Protein AF-A0AAD5Q8W7-F1 (afdb_monomer_lite)

Structure (mmCIF, N/CA/C/O backbone):
data_AF-A0AAD5Q8W7-F1
#
_entry.id   AF-A0AAD5Q8W7-F1
#
loop_
_atom_site.group_PDB
_atom_site.id
_atom_site.type_symbol
_atom_site.label_atom_id
_atom_site.label_alt_id
_atom_site.label_comp_id
_atom_site.label_asym_id
_atom_site.label_entity_id
_atom_site.label_seq_id
_atom_site.pdbx_PDB_ins_code
_atom_site.Cartn_x
_atom_site.Cartn_y
_atom_site.Cartn_z
_atom_site.occupancy
_atom_site.B_iso_or_equiv
_atom_site.auth_seq_id
_atom_site.auth_comp_id
_atom_site.auth_asym_id
_atom_site.auth_atom_id
_atom_site.pdbx_PDB_model_num
ATOM 1 N N . MET A 1 1 ? 10.891 41.608 -36.830 1.00 51.16 1 MET A N 1
ATOM 2 C CA . MET A 1 1 ? 11.210 40.182 -36.615 1.00 51.16 1 MET A CA 1
ATOM 3 C C . MET A 1 1 ? 11.283 39.974 -35.114 1.00 51.16 1 MET A C 1
ATOM 5 O O . MET A 1 1 ? 12.166 40.544 -34.489 1.00 51.16 1 MET A O 1
ATOM 9 N N . ALA A 1 2 ? 10.284 39.316 -34.525 1.00 43.84 2 ALA A N 1
ATOM 10 C CA . ALA A 1 2 ? 10.253 39.049 -33.090 1.00 43.84 2 ALA A CA 1
ATOM 11 C C . ALA A 1 2 ? 11.159 37.848 -32.797 1.00 43.84 2 ALA A C 1
ATOM 13 O O . ALA A 1 2 ? 10.971 36.785 -33.388 1.00 43.84 2 ALA A O 1
ATOM 14 N N . SER A 1 3 ? 12.159 38.037 -31.939 1.00 39.31 3 SER A N 1
ATOM 15 C CA . SER A 1 3 ? 13.023 36.955 -31.471 1.00 39.31 3 SER A CA 1
ATOM 16 C C . SER A 1 3 ? 12.174 35.897 -30.757 1.00 39.31 3 SER A C 1
ATOM 18 O O . SER A 1 3 ? 11.324 36.271 -29.942 1.00 39.31 3 SER A O 1
ATOM 20 N N . PRO A 1 4 ? 12.358 34.596 -31.044 1.00 49.50 4 PRO A N 1
ATOM 21 C CA . PRO A 1 4 ? 11.639 33.552 -30.331 1.00 49.50 4 PRO A CA 1
ATOM 22 C C . PRO A 1 4 ? 11.980 33.618 -28.832 1.00 49.50 4 PRO A C 1
ATOM 24 O O . PRO A 1 4 ? 13.126 33.922 -28.482 1.00 49.50 4 PRO A O 1
ATOM 27 N N . PRO A 1 5 ? 11.004 33.371 -27.940 1.00 50.03 5 PRO A N 1
ATOM 28 C CA . PRO A 1 5 ? 11.243 33.374 -26.504 1.00 50.03 5 PRO A CA 1
ATOM 29 C C . PRO A 1 5 ? 12.308 32.327 -26.182 1.00 50.03 5 PRO A C 1
ATOM 31 O O . PRO A 1 5 ? 12.174 31.165 -26.566 1.00 50.03 5 PRO A O 1
ATOM 34 N N . SER A 1 6 ? 13.377 32.740 -25.499 1.00 37.47 6 SER A N 1
ATOM 35 C CA . SER A 1 6 ? 14.407 31.816 -25.036 1.00 37.47 6 SER A CA 1
ATOM 36 C C . SER A 1 6 ? 13.767 30.856 -24.034 1.00 37.47 6 SER A C 1
ATOM 38 O O . SER A 1 6 ? 13.510 31.227 -22.887 1.00 37.47 6 SER A O 1
ATOM 40 N N . THR A 1 7 ? 13.469 29.634 -24.464 1.00 41.50 7 THR A N 1
ATOM 41 C CA . THR A 1 7 ? 13.146 28.525 -23.569 1.00 41.50 7 THR A CA 1
ATOM 42 C C . THR A 1 7 ? 14.310 28.367 -22.598 1.00 41.50 7 THR A C 1
ATOM 44 O O . THR A 1 7 ? 15.403 27.973 -23.001 1.00 41.50 7 THR A O 1
ATOM 47 N N . SER A 1 8 ? 14.100 28.735 -21.330 1.00 35.41 8 SER A N 1
ATOM 48 C CA . SER A 1 8 ? 15.048 28.426 -20.260 1.00 35.41 8 SER A CA 1
ATOM 49 C C . SER A 1 8 ? 15.368 26.930 -20.311 1.00 35.41 8 SER A C 1
ATOM 51 O O . SER A 1 8 ? 14.432 26.137 -20.455 1.00 35.41 8 SER A O 1
ATOM 53 N N . PRO A 1 9 ? 16.648 26.528 -20.220 1.00 45.06 9 PRO A N 1
ATOM 54 C CA . PRO A 1 9 ? 17.000 25.118 -20.194 1.00 45.06 9 PRO A CA 1
ATOM 55 C C . PRO A 1 9 ? 16.284 24.492 -18.999 1.00 45.06 9 PRO A C 1
ATOM 57 O O . PRO A 1 9 ? 16.487 24.917 -17.860 1.00 45.06 9 PRO A O 1
ATOM 60 N N . ALA A 1 10 ? 15.394 23.536 -19.272 1.00 48.72 10 ALA A N 1
ATOM 61 C CA . ALA A 1 10 ? 14.803 22.717 -18.231 1.00 48.72 10 ALA A CA 1
ATOM 62 C C . ALA A 1 10 ? 15.967 22.117 -17.438 1.00 48.72 10 ALA A C 1
ATOM 64 O O . ALA A 1 10 ? 16.823 21.443 -18.011 1.00 48.72 10 ALA A O 1
ATOM 65 N N . ILE A 1 11 ? 16.054 22.446 -16.149 1.00 55.31 11 ILE A N 1
ATOM 66 C CA . ILE A 1 11 ? 17.060 21.869 -15.263 1.00 55.31 11 ILE A CA 1
ATOM 67 C C . ILE A 1 11 ? 16.752 20.376 -15.235 1.00 55.31 11 ILE A C 1
ATOM 69 O O . ILE A 1 11 ? 15.756 19.962 -14.644 1.00 55.31 11 ILE A O 1
ATOM 73 N N . ALA A 1 12 ? 17.557 19.588 -15.946 1.00 60.78 12 ALA A N 1
ATOM 74 C CA . ALA A 1 12 ? 17.452 18.142 -15.927 1.00 60.78 12 ALA A CA 1
ATOM 75 C C . ALA A 1 12 ? 17.774 17.695 -14.500 1.00 60.78 12 ALA A C 1
ATOM 77 O O . ALA A 1 12 ? 18.932 17.720 -14.081 1.00 60.78 12 ALA A O 1
ATOM 78 N N . LEU A 1 13 ? 16.732 17.370 -13.733 1.00 70.00 13 LEU A N 1
ATOM 79 C CA . LEU A 1 13 ? 16.887 16.820 -12.395 1.00 70.00 13 LEU A CA 1
ATOM 80 C C . LEU A 1 13 ? 17.692 15.532 -12.511 1.00 70.00 13 LEU A C 1
ATOM 82 O O . LEU A 1 13 ? 17.401 14.671 -13.346 1.00 70.00 13 LEU A O 1
ATOM 86 N N . SER A 1 14 ? 18.713 15.400 -11.673 1.00 77.81 14 SER A N 1
ATOM 87 C CA . SER A 1 14 ? 19.488 14.171 -11.629 1.00 77.81 14 SER A CA 1
ATOM 88 C C . SER A 1 14 ? 18.579 12.996 -11.227 1.00 77.81 14 SER A C 1
ATOM 90 O O . SER A 1 14 ? 17.642 13.172 -10.440 1.00 77.81 14 SER A O 1
ATOM 92 N N . PRO A 1 15 ? 18.864 11.765 -11.687 1.00 68.00 15 PRO A N 1
ATOM 93 C CA . PRO A 1 15 ? 18.153 10.560 -11.247 1.00 68.00 15 PRO A CA 1
ATOM 94 C C . PRO A 1 15 ? 18.011 10.437 -9.721 1.00 68.00 15 PRO A C 1
ATOM 96 O O . PRO A 1 15 ? 16.995 9.963 -9.212 1.00 68.00 15 PRO A O 1
ATOM 99 N N . ARG A 1 16 ? 19.017 10.913 -8.971 1.00 69.06 16 ARG A N 1
ATOM 100 C CA . ARG A 1 16 ? 19.004 10.934 -7.500 1.00 69.06 16 ARG A CA 1
ATOM 101 C C . ARG A 1 16 ? 17.971 11.906 -6.932 1.00 69.06 16 ARG A C 1
ATOM 103 O O . ARG A 1 16 ? 17.321 11.573 -5.946 1.00 69.06 16 ARG A O 1
ATOM 110 N N . GLU A 1 17 ? 17.805 13.076 -7.541 1.00 73.75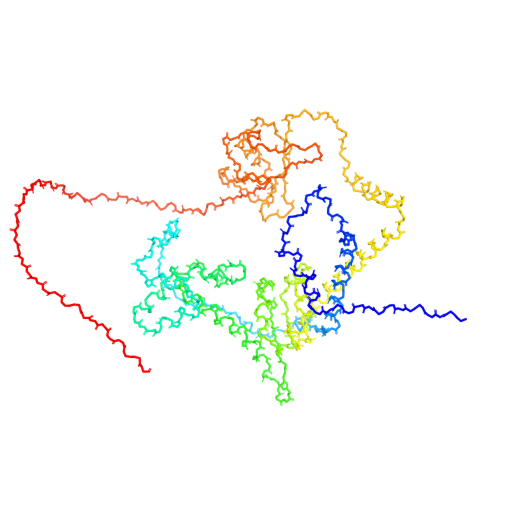 17 GLU A N 1
ATOM 111 C CA . GLU A 1 17 ? 16.800 14.056 -7.122 1.00 73.75 17 GLU A CA 1
ATOM 112 C C . GLU A 1 17 ? 15.388 13.559 -7.431 1.00 73.75 17 GLU A C 1
ATOM 114 O O . GLU A 1 17 ? 14.530 13.616 -6.555 1.00 73.75 17 GLU A O 1
ATOM 119 N N . LEU A 1 18 ? 15.162 12.979 -8.616 1.00 69.88 18 LEU A N 1
ATOM 120 C CA . LEU A 1 18 ? 13.873 12.369 -8.971 1.00 69.88 18 LEU A CA 1
ATOM 121 C C . LEU A 1 18 ? 13.466 11.283 -7.970 1.00 69.88 18 LEU A C 1
ATOM 123 O O . LEU A 1 18 ? 12.330 11.266 -7.498 1.00 69.88 18 LEU A O 1
ATOM 127 N N . ARG A 1 19 ? 14.412 10.419 -7.581 1.00 68.81 19 ARG A N 1
ATOM 128 C CA . ARG A 1 19 ? 14.178 9.390 -6.561 1.00 68.81 19 ARG A CA 1
ATOM 129 C C . ARG A 1 19 ? 13.758 9.994 -5.221 1.00 68.81 19 ARG A C 1
ATOM 131 O O . ARG A 1 19 ? 12.834 9.480 -4.596 1.00 68.81 19 ARG A O 1
ATOM 138 N N . ARG A 1 20 ? 14.421 11.073 -4.798 1.00 74.56 20 ARG A N 1
ATOM 139 C CA . ARG A 1 20 ? 14.107 11.784 -3.554 1.00 74.56 20 ARG A CA 1
ATOM 140 C C . ARG A 1 20 ? 12.658 12.279 -3.562 1.00 74.56 20 ARG A C 1
ATOM 142 O O . ARG A 1 20 ? 11.903 11.979 -2.647 1.00 74.56 20 ARG A O 1
ATOM 149 N N . TYR A 1 21 ? 12.246 12.947 -4.639 1.00 66.25 21 TYR A N 1
ATOM 150 C CA . TYR A 1 21 ? 10.890 13.492 -4.776 1.00 66.25 21 TYR A CA 1
ATOM 151 C C . TYR A 1 21 ? 9.790 12.428 -4.864 1.00 66.25 21 TYR A C 1
ATOM 153 O O . TYR A 1 21 ? 8.649 12.701 -4.501 1.00 66.25 21 TYR A O 1
ATOM 161 N N . LEU A 1 22 ? 10.108 11.228 -5.351 1.00 66.69 22 LEU A N 1
ATOM 162 C CA . LEU A 1 22 ? 9.119 10.169 -5.550 1.00 66.69 22 LEU A CA 1
ATOM 163 C C . LEU A 1 22 ? 9.007 9.196 -4.367 1.00 66.69 22 LEU A C 1
ATOM 165 O O . LEU A 1 22 ? 7.929 8.657 -4.129 1.00 66.69 22 LEU A O 1
ATOM 169 N N . LEU A 1 23 ? 10.097 8.949 -3.632 1.00 66.94 23 LEU A N 1
ATOM 170 C CA . LEU A 1 23 ? 10.132 7.931 -2.572 1.00 66.94 23 LEU A CA 1
ATOM 171 C C . LEU A 1 23 ? 10.114 8.498 -1.148 1.00 66.94 23 LEU A C 1
ATOM 173 O O . LEU A 1 23 ? 9.592 7.826 -0.253 1.00 66.94 23 LEU A O 1
ATOM 177 N N . ASP A 1 24 ? 10.658 9.696 -0.914 1.00 61.53 24 ASP A N 1
ATOM 178 C CA . ASP A 1 24 ? 10.801 10.214 0.456 1.00 61.53 24 ASP A CA 1
ATOM 179 C C . ASP A 1 24 ? 9.494 10.788 1.018 1.00 61.53 24 ASP A C 1
ATOM 181 O O . ASP A 1 24 ? 9.296 10.763 2.231 1.00 61.53 24 ASP A O 1
ATOM 185 N N . ASP A 1 25 ? 8.545 11.163 0.154 1.00 53.88 25 ASP A N 1
ATOM 186 C CA . ASP A 1 25 ? 7.251 11.755 0.537 1.00 53.88 25 ASP A CA 1
ATOM 187 C C . ASP A 1 25 ? 6.376 10.818 1.406 1.00 53.88 25 ASP A C 1
ATOM 189 O O . ASP A 1 25 ? 5.412 11.255 2.035 1.00 53.88 25 ASP A O 1
ATOM 193 N N . ARG A 1 26 ? 6.704 9.515 1.478 1.00 51.66 26 ARG A N 1
ATOM 194 C CA . ARG A 1 26 ? 6.024 8.550 2.368 1.00 51.66 26 ARG A CA 1
ATOM 195 C C . ARG A 1 26 ? 6.884 7.984 3.500 1.00 51.66 26 ARG A C 1
ATOM 197 O O . ARG A 1 26 ? 6.314 7.406 4.424 1.00 51.66 26 ARG A O 1
ATOM 204 N N . ARG A 1 27 ? 8.219 8.090 3.453 1.00 46.38 27 ARG A N 1
ATOM 205 C CA . ARG A 1 27 ? 9.096 7.436 4.450 1.00 46.38 27 ARG A CA 1
ATOM 206 C C . ARG A 1 27 ? 9.389 8.299 5.664 1.00 46.38 27 ARG A C 1
ATOM 208 O O . ARG A 1 27 ? 9.578 7.753 6.747 1.00 46.38 27 ARG A O 1
ATOM 215 N N . GLU A 1 28 ? 9.333 9.614 5.524 1.00 44.81 28 GLU A N 1
ATOM 216 C CA . GLU A 1 28 ? 9.394 10.507 6.669 1.00 44.81 28 GLU A CA 1
ATOM 217 C C . GLU A 1 28 ? 8.016 11.115 6.896 1.00 44.81 28 GLU A C 1
ATOM 219 O O . GLU A 1 28 ? 7.678 12.185 6.398 1.00 44.81 28 GLU A O 1
ATOM 224 N N . TYR A 1 29 ? 7.210 10.438 7.715 1.00 45.19 29 TYR A N 1
ATOM 225 C CA . TYR A 1 29 ? 6.100 11.086 8.408 1.00 45.19 29 TYR A CA 1
ATOM 226 C C . TYR A 1 29 ? 6.696 12.054 9.448 1.00 45.19 29 TYR A C 1
ATOM 228 O O . TYR A 1 29 ? 6.554 11.868 10.656 1.00 45.19 29 TYR A O 1
ATOM 236 N N . VAL A 1 30 ? 7.425 13.080 8.993 1.00 48.78 30 VAL A N 1
ATOM 237 C CA . VAL A 1 30 ? 7.746 14.229 9.831 1.00 48.78 30 VAL A CA 1
ATOM 238 C C . VAL A 1 30 ? 6.394 14.811 10.189 1.00 48.78 30 VAL A C 1
ATOM 240 O O . VAL A 1 30 ? 5.625 15.201 9.306 1.00 48.78 30 VAL A O 1
ATOM 243 N N . ALA A 1 31 ? 6.050 14.771 11.478 1.00 47.28 31 ALA A N 1
ATOM 244 C CA . ALA A 1 31 ? 4.807 15.346 11.962 1.00 47.28 31 ALA A CA 1
ATOM 245 C C . ALA A 1 31 ? 4.680 16.741 11.349 1.00 47.28 31 ALA A C 1
ATOM 247 O O . ALA A 1 31 ? 5.584 17.560 11.530 1.00 47.28 31 ALA A O 1
ATOM 248 N N . LYS A 1 32 ? 3.605 16.971 10.574 1.00 46.44 32 LYS A N 1
ATOM 249 C CA . LYS A 1 32 ? 3.356 18.271 9.941 1.00 46.44 32 LYS A CA 1
ATOM 250 C C . LYS A 1 32 ? 3.620 19.333 11.006 1.00 46.44 32 LYS A C 1
ATOM 252 O O . LYS A 1 32 ? 3.018 19.208 12.081 1.00 46.44 32 LYS A O 1
ATOM 257 N N . PRO A 1 33 ? 4.535 20.293 10.769 1.00 48.56 33 PRO A N 1
ATOM 258 C CA . PRO A 1 33 ? 4.865 21.288 11.774 1.00 48.56 33 PRO A CA 1
ATOM 259 C C . PRO A 1 33 ? 3.557 21.865 12.302 1.00 48.56 33 PRO A C 1
ATOM 261 O O . PRO A 1 33 ? 2.638 22.153 11.527 1.00 48.56 33 PRO A O 1
ATOM 264 N N . SER A 1 34 ? 3.427 21.904 13.631 1.00 51.78 34 SER A N 1
ATOM 265 C CA . SER A 1 34 ? 2.210 22.392 14.270 1.00 51.78 34 SER A CA 1
ATOM 266 C C . SER A 1 34 ? 1.867 23.756 13.672 1.00 51.78 34 SER A C 1
ATOM 268 O O . SER A 1 34 ? 2.767 24.537 13.360 1.00 51.78 34 SER A O 1
ATOM 270 N N . ALA A 1 35 ? 0.575 24.056 13.510 1.00 51.56 35 ALA A N 1
ATOM 271 C CA . ALA A 1 35 ? 0.084 25.286 12.871 1.00 51.56 35 ALA A CA 1
ATOM 272 C C . ALA A 1 35 ? 0.608 26.603 13.501 1.00 51.56 35 ALA A C 1
ATOM 274 O O . ALA A 1 35 ? 0.281 27.688 13.031 1.00 51.56 35 ALA A O 1
ATOM 275 N N . TYR A 1 36 ? 1.419 26.507 14.557 1.00 48.50 36 TYR A N 1
ATOM 276 C CA . TYR A 1 36 ? 1.978 27.594 15.340 1.00 48.50 36 TYR A CA 1
ATOM 277 C C . TYR A 1 36 ? 3.510 27.675 15.328 1.00 48.50 36 TYR A C 1
ATOM 279 O O . TYR A 1 36 ? 4.037 28.531 16.029 1.00 48.50 36 TYR A O 1
ATOM 287 N N . ALA A 1 37 ? 4.244 26.849 14.573 1.00 43.66 37 ALA A N 1
ATOM 288 C CA . ALA A 1 37 ? 5.696 27.007 14.451 1.00 43.66 37 ALA A CA 1
ATOM 289 C C . ALA A 1 37 ? 6.027 28.098 13.408 1.00 43.66 37 ALA A C 1
ATOM 291 O O . ALA A 1 37 ? 5.866 27.866 12.208 1.00 43.66 37 ALA A O 1
ATOM 292 N N . PRO A 1 38 ? 6.490 29.301 13.805 1.00 46.28 38 PRO A N 1
ATOM 293 C CA . PRO A 1 38 ? 6.795 30.378 12.879 1.00 46.28 38 PRO A CA 1
ATOM 294 C C . PRO A 1 38 ? 8.240 30.220 12.392 1.00 46.28 38 PRO A C 1
ATOM 296 O O . PRO A 1 38 ? 9.100 31.058 12.652 1.00 46.28 38 PRO A O 1
ATOM 299 N N . THR A 1 39 ? 8.530 29.126 11.694 1.00 47.81 39 THR A N 1
ATOM 300 C CA . THR A 1 39 ? 9.822 28.898 11.032 1.00 47.81 39 THR A CA 1
ATOM 301 C C . THR A 1 39 ? 9.722 29.233 9.545 1.00 47.81 39 THR A C 1
ATOM 303 O O . THR A 1 39 ? 10.157 28.479 8.693 1.00 47.81 39 THR A O 1
ATOM 306 N N . TRP A 1 40 ? 9.175 30.407 9.207 1.00 51.62 40 TRP A N 1
ATOM 307 C CA . TRP A 1 40 ? 9.190 30.949 7.834 1.00 51.62 40 TRP A CA 1
ATOM 308 C C . TRP A 1 40 ? 10.550 31.551 7.439 1.00 51.62 40 TRP A C 1
ATOM 310 O O . TRP A 1 40 ? 10.661 32.292 6.463 1.00 51.62 40 TRP A O 1
ATOM 320 N N . ARG A 1 41 ? 11.601 31.302 8.226 1.00 50.66 41 ARG A N 1
ATOM 321 C CA . ARG A 1 41 ? 12.923 31.878 7.989 1.00 50.66 41 ARG A CA 1
ATOM 322 C C . ARG A 1 41 ? 13.674 30.994 6.990 1.00 50.66 41 ARG A C 1
ATOM 324 O O . ARG A 1 41 ? 14.408 30.109 7.396 1.00 50.66 41 ARG A O 1
ATOM 331 N N . HIS A 1 42 ? 13.487 31.298 5.704 1.00 54.91 42 HIS A N 1
ATOM 332 C CA . HIS A 1 42 ? 14.306 30.903 4.540 1.00 54.91 42 HIS A CA 1
ATOM 333 C C . HIS A 1 42 ? 13.917 29.677 3.708 1.00 54.91 42 HIS A C 1
ATOM 335 O O . HIS A 1 42 ? 14.520 29.486 2.653 1.00 54.91 42 HIS A O 1
ATOM 341 N N . GLU A 1 43 ? 12.893 28.914 4.069 1.00 61.72 43 GLU A N 1
ATOM 342 C CA . GLU A 1 43 ? 12.491 27.755 3.269 1.00 61.72 43 GLU A CA 1
ATOM 343 C C . GLU A 1 43 ? 11.313 28.096 2.352 1.00 61.72 43 GLU A C 1
ATOM 345 O O . GLU A 1 43 ? 10.433 28.896 2.669 1.00 61.72 43 GLU A O 1
ATOM 350 N N . THR A 1 44 ? 11.394 27.578 1.139 1.00 71.94 44 THR A N 1
ATOM 351 C CA . THR A 1 44 ? 10.564 27.873 -0.024 1.00 71.94 44 THR A CA 1
ATOM 352 C C . THR A 1 44 ? 9.058 27.861 0.254 1.00 71.94 44 THR A C 1
ATOM 354 O O . THR A 1 44 ? 8.550 27.123 1.091 1.00 71.94 44 THR A O 1
ATOM 357 N N . HIS A 1 45 ? 8.309 28.710 -0.460 1.00 81.81 45 HIS A N 1
ATOM 358 C CA . HIS A 1 45 ? 6.852 28.776 -0.329 1.00 81.81 45 HIS A CA 1
ATOM 359 C C . HIS A 1 45 ? 6.250 27.373 -0.571 1.00 81.81 45 HIS A C 1
ATOM 361 O O . HIS A 1 45 ? 6.551 26.785 -1.608 1.00 81.81 45 HIS A O 1
ATOM 367 N N . PRO A 1 46 ? 5.346 26.843 0.277 1.00 81.44 46 PRO A N 1
ATOM 368 C CA . PRO A 1 46 ? 4.878 25.450 0.188 1.00 81.44 46 PRO A CA 1
ATOM 369 C C . PRO A 1 46 ? 4.251 25.106 -1.172 1.00 81.44 46 PRO A C 1
ATOM 371 O O . PRO A 1 46 ? 4.507 24.047 -1.735 1.00 81.44 46 PRO A O 1
ATOM 374 N N . LEU A 1 47 ? 3.496 26.039 -1.768 1.00 83.88 47 LEU A N 1
ATOM 375 C CA . LEU A 1 47 ? 3.005 25.887 -3.149 1.00 83.88 47 LEU A CA 1
ATOM 376 C C . LEU A 1 47 ? 4.128 25.751 -4.189 1.00 83.88 47 LEU A C 1
ATOM 378 O O . LEU A 1 47 ? 3.960 25.052 -5.179 1.00 83.88 47 LEU A O 1
ATOM 382 N N . GLN A 1 48 ? 5.258 26.431 -4.001 1.00 86.81 48 GLN A N 1
ATOM 383 C CA . GLN A 1 48 ? 6.399 26.336 -4.906 1.00 86.81 48 GLN A CA 1
ATOM 384 C C . GLN A 1 48 ? 7.078 24.965 -4.795 1.00 86.81 48 GLN A C 1
ATOM 386 O O . GLN A 1 48 ? 7.536 24.439 -5.805 1.00 86.81 48 GLN A O 1
ATOM 391 N N . ASP A 1 49 ? 7.071 24.355 -3.612 1.00 86.06 49 ASP A N 1
ATOM 392 C CA . ASP A 1 49 ? 7.606 23.005 -3.386 1.00 86.06 49 ASP A CA 1
ATOM 393 C C . ASP A 1 49 ? 6.695 21.938 -3.968 1.00 86.06 49 ASP A C 1
ATOM 395 O O . ASP A 1 49 ? 7.162 21.019 -4.642 1.00 86.06 49 ASP A O 1
ATOM 399 N N . GLN A 1 50 ? 5.385 22.125 -3.817 1.00 88.25 50 GLN A N 1
ATOM 400 C CA . GLN A 1 50 ? 4.395 21.286 -4.474 1.00 88.25 50 GLN A CA 1
ATOM 401 C C . GLN A 1 50 ? 4.513 21.374 -6.004 1.00 88.25 50 GLN A C 1
ATOM 403 O O . GLN A 1 50 ? 4.510 20.346 -6.674 1.00 88.25 50 GLN A O 1
ATOM 408 N N . LEU A 1 51 ? 4.670 22.579 -6.565 1.00 91.19 51 LEU A N 1
ATOM 409 C CA . LEU A 1 51 ? 4.882 22.766 -8.004 1.00 91.19 51 LEU A CA 1
ATOM 410 C C . LEU A 1 51 ? 6.171 22.088 -8.485 1.00 91.19 51 LEU A C 1
ATOM 412 O O . LEU A 1 51 ? 6.121 21.360 -9.470 1.00 91.19 51 LEU A O 1
ATOM 416 N N . ARG A 1 52 ? 7.290 22.249 -7.764 1.00 90.31 52 ARG A N 1
ATOM 417 C CA . ARG A 1 52 ? 8.554 21.560 -8.087 1.00 90.31 52 ARG A CA 1
ATOM 418 C C . ARG A 1 52 ? 8.409 20.040 -8.046 1.00 90.31 52 ARG A C 1
ATOM 420 O O . ARG A 1 52 ? 8.915 19.352 -8.926 1.00 90.31 52 ARG A O 1
ATOM 427 N N . THR A 1 53 ? 7.686 19.522 -7.056 1.00 89.50 53 THR A N 1
ATOM 428 C CA . THR A 1 53 ? 7.424 18.082 -6.924 1.00 89.50 53 THR A CA 1
ATOM 429 C C . THR A 1 53 ? 6.588 17.569 -8.096 1.00 89.50 53 THR A C 1
ATOM 431 O O . THR A 1 53 ? 6.911 16.539 -8.678 1.00 89.50 53 THR A O 1
ATOM 434 N N . LEU A 1 54 ? 5.553 18.308 -8.505 1.00 92.62 54 LEU A N 1
ATOM 435 C CA . LEU A 1 54 ? 4.737 17.962 -9.671 1.00 92.62 54 LEU A CA 1
ATOM 436 C C . LEU A 1 54 ? 5.519 18.038 -10.987 1.00 92.62 54 LEU A C 1
ATOM 438 O O . LEU A 1 54 ? 5.336 17.183 -11.850 1.00 92.62 54 LEU A O 1
ATOM 442 N N . GLU A 1 55 ? 6.406 19.022 -11.143 1.00 93.94 55 GLU A N 1
ATOM 443 C CA . GLU A 1 55 ? 7.310 19.119 -12.295 1.00 93.94 55 GLU A CA 1
ATOM 444 C C . GLU A 1 55 ? 8.258 17.914 -12.354 1.00 93.94 55 GLU A C 1
ATOM 446 O O . GLU A 1 55 ? 8.404 17.304 -13.414 1.00 93.94 55 GLU A O 1
ATOM 451 N N . ALA A 1 56 ? 8.836 17.516 -11.216 1.00 90.00 56 ALA A N 1
ATOM 452 C CA . ALA A 1 56 ? 9.687 16.333 -11.107 1.00 90.00 56 ALA A CA 1
ATOM 453 C C . ALA A 1 56 ? 8.927 15.040 -11.452 1.00 90.00 56 ALA A C 1
ATOM 455 O O . ALA A 1 56 ? 9.416 14.226 -12.236 1.00 90.00 56 ALA A O 1
ATOM 456 N N . LYS A 1 57 ? 7.707 14.876 -10.924 1.00 93.12 57 LYS A N 1
ATOM 457 C CA . LYS A 1 57 ? 6.822 13.742 -11.230 1.00 93.12 57 LYS A CA 1
ATOM 458 C C . LYS A 1 57 ? 6.471 13.676 -12.717 1.00 93.12 57 LYS A C 1
ATOM 460 O O . LYS A 1 57 ? 6.624 12.627 -13.339 1.00 93.12 57 LYS A O 1
ATOM 465 N N . LEU A 1 58 ? 6.069 14.798 -13.316 1.00 95.56 58 LEU A N 1
ATOM 466 C CA . LEU A 1 58 ? 5.762 14.870 -14.745 1.00 95.56 58 LEU A CA 1
ATOM 467 C C . LEU A 1 58 ? 6.987 14.537 -15.607 1.00 95.56 58 LEU A C 1
ATOM 469 O O . LEU A 1 58 ? 6.867 13.812 -16.593 1.00 95.56 58 LEU A O 1
ATOM 473 N N . HIS A 1 59 ? 8.163 15.041 -15.230 1.00 94.38 59 HIS A N 1
ATOM 474 C CA . HIS A 1 59 ? 9.413 14.723 -15.912 1.00 94.38 59 HIS A CA 1
ATOM 475 C C . HIS A 1 59 ? 9.741 13.226 -15.827 1.00 94.38 59 HIS A C 1
ATOM 477 O O . HIS A 1 59 ? 10.123 12.631 -16.829 1.00 94.38 59 HIS A O 1
ATOM 483 N N . ALA A 1 60 ? 9.548 12.598 -14.663 1.00 93.00 60 ALA A N 1
ATOM 484 C CA . ALA A 1 60 ? 9.761 11.165 -14.475 1.00 93.00 60 ALA A CA 1
ATOM 485 C C . ALA A 1 60 ? 8.852 10.309 -15.376 1.00 93.00 60 ALA A C 1
ATOM 487 O O . ALA A 1 60 ? 9.334 9.388 -16.033 1.00 93.00 60 ALA A O 1
ATOM 488 N N . VAL A 1 61 ? 7.559 10.652 -15.465 1.00 95.50 61 VAL A N 1
ATOM 489 C CA . VAL A 1 61 ? 6.599 9.962 -16.349 1.00 95.50 61 VAL A CA 1
ATOM 490 C C . VAL A 1 61 ? 7.023 10.082 -17.814 1.00 95.50 61 VAL A C 1
ATOM 492 O O . VAL A 1 61 ? 7.084 9.076 -18.520 1.00 95.50 61 VAL A O 1
ATOM 495 N N . LYS A 1 62 ? 7.369 11.295 -18.266 1.00 95.62 62 LYS A N 1
ATOM 496 C CA . LYS A 1 62 ? 7.827 11.536 -19.643 1.00 95.62 62 LYS A CA 1
ATOM 497 C C . LYS A 1 62 ? 9.111 10.782 -19.961 1.00 95.62 62 LYS A C 1
ATOM 499 O O . LYS A 1 62 ? 9.186 10.121 -20.989 1.00 95.62 62 LYS A O 1
ATOM 504 N N . TYR A 1 63 ? 10.075 10.814 -19.045 1.00 93.94 63 TYR A N 1
ATOM 505 C CA . TYR A 1 63 ? 11.325 10.076 -19.179 1.00 93.94 63 TYR A CA 1
ATOM 506 C C . TYR A 1 63 ? 11.084 8.567 -19.313 1.00 93.94 63 TYR A C 1
ATOM 508 O O . TYR A 1 63 ? 11.627 7.933 -20.214 1.00 93.94 63 TYR A O 1
ATOM 516 N N . ALA A 1 64 ? 10.239 7.983 -18.455 1.00 94.06 64 ALA A N 1
ATOM 517 C CA . ALA A 1 64 ? 9.896 6.565 -18.541 1.00 94.06 64 ALA A CA 1
ATOM 518 C C . ALA A 1 64 ? 9.192 6.229 -19.866 1.00 94.06 64 ALA A C 1
ATOM 520 O O . ALA A 1 64 ? 9.509 5.221 -20.490 1.00 94.06 64 ALA A O 1
ATOM 521 N N . ARG A 1 65 ? 8.283 7.094 -20.329 1.00 94.75 65 ARG A N 1
ATOM 522 C CA . ARG A 1 65 ? 7.570 6.937 -21.603 1.00 94.75 65 ARG A CA 1
ATOM 523 C C . ARG A 1 65 ? 8.498 6.996 -22.818 1.00 94.75 65 ARG A C 1
ATOM 525 O O . ARG A 1 65 ? 8.313 6.220 -23.743 1.00 94.75 65 ARG A O 1
ATOM 532 N N . GLU A 1 66 ? 9.462 7.913 -22.834 1.00 95.12 66 GLU A N 1
ATOM 533 C CA . GLU A 1 66 ? 10.439 8.047 -23.926 1.00 95.12 66 GLU A CA 1
ATOM 534 C C . GLU A 1 66 ? 11.438 6.886 -23.951 1.00 95.12 66 GLU A C 1
ATOM 536 O O . GLU A 1 66 ? 11.930 6.505 -25.011 1.00 95.12 66 GLU A O 1
ATOM 541 N N . ARG A 1 67 ? 11.736 6.317 -22.779 1.00 94.00 67 ARG A N 1
ATOM 542 C CA . ARG A 1 67 ? 12.669 5.200 -22.625 1.00 94.00 67 ARG A CA 1
ATOM 543 C C . ARG A 1 67 ? 12.074 3.848 -23.035 1.00 94.00 67 ARG A C 1
ATOM 545 O O . ARG A 1 67 ? 12.841 2.948 -23.375 1.00 94.00 67 ARG A O 1
ATOM 552 N N . LEU A 1 68 ? 10.751 3.693 -22.967 1.00 95.44 68 LEU A N 1
ATOM 553 C CA . LEU A 1 68 ? 10.062 2.416 -23.151 1.00 95.44 68 LEU A CA 1
ATOM 554 C C . LEU A 1 68 ? 9.280 2.362 -24.471 1.00 95.44 68 LEU A C 1
ATOM 556 O O . LEU A 1 68 ? 8.451 3.219 -24.770 1.00 95.44 68 LEU A O 1
ATOM 560 N N . GLU A 1 69 ? 9.487 1.292 -25.227 1.00 96.12 69 GLU A N 1
ATOM 561 C CA . GLU A 1 69 ? 8.612 0.848 -26.302 1.00 96.12 69 GLU A CA 1
ATOM 562 C C . GLU A 1 69 ? 7.482 -0.016 -25.733 1.00 96.12 69 GLU A C 1
ATOM 564 O O . GLU A 1 69 ? 7.691 -0.898 -24.899 1.00 96.12 69 GLU A O 1
ATOM 569 N N . PHE A 1 70 ? 6.262 0.242 -26.198 1.00 95.38 70 PHE A N 1
ATOM 570 C CA . PHE A 1 70 ? 5.071 -0.484 -25.769 1.00 95.38 70 PHE A CA 1
ATOM 571 C C . PHE A 1 70 ? 4.669 -1.466 -26.858 1.00 95.38 70 PHE A C 1
ATOM 573 O O . PHE A 1 70 ? 4.374 -1.054 -27.983 1.00 95.38 70 PHE A O 1
ATOM 580 N N . VAL A 1 71 ? 4.671 -2.755 -26.523 1.00 92.94 71 VAL A N 1
ATOM 581 C CA . VAL A 1 71 ? 4.336 -3.836 -27.455 1.00 92.94 71 VAL A CA 1
ATOM 582 C C . VAL A 1 71 ? 3.014 -4.464 -27.034 1.00 92.94 71 VAL A C 1
ATOM 584 O O . VAL A 1 71 ? 2.791 -4.762 -25.861 1.00 92.94 71 VAL A O 1
ATOM 587 N N . ALA A 1 72 ? 2.117 -4.654 -28.003 1.00 89.56 72 ALA A N 1
ATOM 588 C CA . ALA A 1 72 ? 0.831 -5.287 -27.759 1.00 89.56 72 ALA A CA 1
ATOM 589 C C . ALA A 1 72 ? 1.030 -6.756 -27.361 1.00 89.56 72 ALA A C 1
ATOM 591 O O . ALA A 1 72 ? 1.636 -7.533 -28.099 1.00 89.56 72 ALA A O 1
ATOM 592 N N . SER A 1 73 ? 0.478 -7.143 -26.210 1.00 77.44 73 SER A N 1
ATOM 593 C CA . SER A 1 73 ? 0.459 -8.536 -25.766 1.00 77.44 73 SER A CA 1
ATOM 594 C C . SER A 1 73 ? -0.148 -9.465 -26.840 1.00 77.44 73 SER A C 1
ATOM 596 O O . SER A 1 73 ? -1.317 -9.283 -27.201 1.00 77.44 73 SER A O 1
ATOM 598 N N . PRO A 1 74 ? 0.564 -10.516 -27.299 1.00 70.06 74 PRO A N 1
ATOM 599 C CA . PRO A 1 74 ? 0.108 -11.390 -28.390 1.00 70.06 74 PRO A CA 1
ATOM 600 C C . PRO A 1 74 ? -1.168 -12.199 -28.074 1.00 70.06 74 PRO A C 1
ATOM 602 O O . PRO A 1 74 ? -1.777 -12.776 -28.969 1.00 70.06 74 PRO A O 1
ATOM 605 N N . GLY A 1 75 ? -1.628 -12.220 -26.819 1.00 64.38 75 GLY A N 1
ATOM 606 C CA . GLY A 1 75 ? -2.791 -13.003 -26.380 1.00 64.38 75 GLY A CA 1
ATOM 607 C C . GLY A 1 75 ? -4.163 -12.336 -26.538 1.00 64.38 75 GLY A C 1
ATOM 608 O O . GLY A 1 75 ? -5.170 -12.957 -26.207 1.00 64.38 75 GLY A O 1
ATOM 609 N N . LYS A 1 76 ? -4.242 -11.084 -27.008 1.00 56.75 76 LYS A N 1
ATOM 610 C CA . LYS A 1 76 ? -5.516 -10.346 -27.139 1.00 56.75 76 LYS A CA 1
ATOM 611 C C . LYS A 1 76 ? -5.950 -10.164 -28.594 1.00 56.75 76 LYS A C 1
ATOM 613 O O . LYS A 1 76 ? -6.630 -9.195 -28.920 1.00 56.75 76 LYS A O 1
ATOM 618 N N . ALA A 1 77 ? -5.567 -11.097 -29.466 1.00 50.75 77 ALA A N 1
ATOM 619 C CA . ALA A 1 77 ? -6.157 -11.206 -30.791 1.00 50.75 77 ALA A CA 1
ATOM 620 C C . ALA A 1 77 ? -7.641 -11.573 -30.632 1.00 50.75 77 ALA A C 1
ATOM 622 O O . ALA A 1 77 ? -8.021 -12.689 -30.279 1.00 50.75 77 ALA A O 1
ATOM 623 N N . THR A 1 78 ? -8.480 -10.567 -30.816 1.00 55.88 78 THR A N 1
ATOM 624 C CA . THR A 1 78 ? -9.932 -10.626 -30.794 1.00 55.88 78 THR A CA 1
ATOM 625 C C . THR A 1 78 ? -10.439 -11.628 -31.833 1.00 55.88 78 THR A C 1
ATOM 627 O O . THR A 1 78 ? -10.435 -11.363 -33.026 1.00 55.88 78 THR A O 1
ATOM 630 N N . GLY A 1 79 ? -10.912 -12.781 -31.357 1.00 58.69 79 GLY A N 1
ATOM 631 C CA . GLY A 1 79 ? -11.848 -13.636 -32.086 1.00 58.69 79 GLY A CA 1
ATOM 632 C C . GLY A 1 79 ? -11.283 -14.398 -33.283 1.00 58.69 79 GLY A C 1
ATOM 633 O O . GLY A 1 79 ? -11.652 -14.119 -34.418 1.00 58.69 79 GLY A O 1
ATOM 634 N N . VAL A 1 80 ? -10.516 -15.460 -33.032 1.00 47.06 80 VAL A N 1
ATOM 635 C CA . VAL A 1 80 ? -10.489 -16.612 -33.944 1.00 47.06 80 VAL A CA 1
ATOM 636 C C . VAL A 1 80 ? -10.707 -17.876 -33.123 1.00 47.06 80 VAL A C 1
ATOM 638 O O . VAL A 1 80 ? -9.882 -18.272 -32.305 1.00 47.06 80 VAL A O 1
ATOM 641 N N . THR A 1 81 ? -11.866 -18.496 -33.328 1.00 50.41 81 THR A N 1
ATOM 642 C CA . THR A 1 81 ? -12.220 -19.837 -32.863 1.00 50.41 81 THR A CA 1
ATOM 643 C C . THR A 1 81 ? -11.310 -20.866 -33.533 1.00 50.41 81 THR A C 1
ATOM 645 O O . THR A 1 81 ? -11.681 -21.469 -34.536 1.00 50.41 81 THR A O 1
ATOM 648 N N . ALA A 1 82 ? -10.102 -21.052 -33.013 1.00 44.00 82 ALA A N 1
ATOM 649 C CA . ALA A 1 82 ? -9.234 -22.155 -33.394 1.00 44.00 82 ALA A CA 1
ATOM 650 C C . ALA A 1 82 ? -8.782 -22.867 -32.120 1.00 44.00 82 ALA A C 1
ATOM 652 O O . ALA A 1 82 ? -7.915 -22.412 -31.380 1.00 44.00 82 ALA A O 1
ATOM 653 N N . SER A 1 83 ? -9.450 -23.983 -31.852 1.00 46.56 83 SER A N 1
ATOM 654 C CA . SER A 1 83 ? -9.113 -24.953 -30.823 1.00 46.56 83 SER A CA 1
ATOM 655 C C . SER A 1 83 ? -7.718 -25.527 -31.081 1.00 46.56 83 SER A C 1
ATOM 657 O O . SER A 1 83 ? -7.568 -26.450 -31.880 1.00 46.56 83 SER A O 1
ATOM 659 N N . SER A 1 84 ? -6.707 -25.007 -30.393 1.00 37.84 84 SER A N 1
ATOM 660 C CA . SER A 1 84 ? -5.454 -25.724 -30.175 1.00 37.84 84 SER A CA 1
ATOM 661 C C . SER A 1 84 ? -5.100 -25.637 -28.689 1.00 37.84 84 SER A C 1
ATOM 663 O O . SER A 1 84 ? -5.061 -24.530 -28.144 1.00 37.84 84 SER A O 1
ATOM 665 N N . PRO A 1 85 ? -4.914 -26.770 -27.991 1.00 42.41 85 PRO A N 1
ATOM 666 C CA . PRO A 1 85 ? -4.666 -26.780 -26.561 1.00 42.41 85 PRO A CA 1
ATOM 667 C C . PRO A 1 85 ? -3.186 -26.484 -26.311 1.00 42.41 85 PRO A C 1
ATOM 669 O O . PRO A 1 85 ? -2.372 -27.398 -26.202 1.00 42.41 85 PRO A O 1
ATOM 672 N N . HIS A 1 86 ? -2.823 -25.206 -26.204 1.00 34.94 86 HIS A N 1
ATOM 673 C CA . HIS A 1 86 ? -1.573 -24.851 -25.541 1.00 34.94 86 HIS A CA 1
ATOM 674 C C . HIS A 1 86 ? -1.783 -24.942 -24.032 1.00 34.94 86 HIS A C 1
ATOM 676 O O . HIS A 1 86 ? -2.574 -24.219 -23.428 1.00 34.94 86 HIS A O 1
ATOM 682 N N . GLN A 1 87 ? -1.100 -25.930 -23.467 1.00 36.88 87 GLN A N 1
ATOM 683 C CA . GLN A 1 87 ? -1.074 -26.309 -22.070 1.00 36.88 87 GLN A CA 1
ATOM 684 C C . GLN A 1 87 ? -0.508 -25.146 -21.246 1.00 36.88 87 GLN A C 1
ATOM 686 O O . GLN A 1 87 ? 0.701 -24.943 -21.182 1.00 36.88 87 GLN A O 1
ATOM 691 N N . ALA A 1 88 ? -1.391 -24.361 -20.626 1.00 29.16 88 ALA A N 1
ATOM 692 C CA . ALA A 1 88 ? -1.004 -23.557 -19.480 1.00 29.16 88 ALA A CA 1
ATOM 693 C C . ALA A 1 88 ? -0.462 -24.526 -18.422 1.00 29.16 88 ALA A C 1
ATOM 695 O O . ALA A 1 88 ? -1.127 -25.512 -18.090 1.00 29.16 88 ALA A O 1
ATOM 696 N N . LEU A 1 89 ? 0.759 -24.286 -17.947 1.00 30.31 89 LEU A N 1
ATOM 697 C CA . LEU A 1 89 ? 1.336 -24.992 -16.808 1.00 30.31 89 LEU A CA 1
ATOM 698 C C . LEU A 1 89 ? 0.501 -24.659 -15.566 1.00 30.31 89 LEU A C 1
ATOM 700 O O . LEU A 1 89 ? 0.781 -23.720 -14.828 1.00 30.31 89 LEU A O 1
ATOM 704 N N . ASP A 1 90 ? -0.566 -25.429 -15.368 1.00 26.59 90 ASP A N 1
ATOM 705 C CA . ASP A 1 90 ? -1.237 -25.580 -14.088 1.00 26.59 90 ASP A CA 1
ATOM 706 C C . ASP A 1 90 ? -0.266 -26.359 -13.196 1.00 26.59 90 ASP A C 1
ATOM 708 O O . ASP A 1 90 ? -0.102 -27.575 -13.328 1.00 26.59 90 ASP A O 1
ATOM 712 N N . ILE A 1 91 ? 0.468 -25.642 -12.341 1.00 26.25 91 ILE A N 1
ATOM 713 C CA . ILE A 1 91 ? 1.270 -26.254 -11.281 1.00 26.25 91 ILE A CA 1
ATOM 714 C C . ILE A 1 91 ? 0.280 -26.778 -10.237 1.00 26.25 91 ILE A C 1
ATOM 716 O O . ILE A 1 91 ? 0.054 -26.194 -9.178 1.00 26.25 91 ILE A O 1
ATOM 720 N N . THR A 1 92 ? -0.351 -27.904 -10.557 1.00 25.30 92 THR A N 1
ATOM 721 C CA . THR A 1 92 ? -1.186 -28.647 -9.626 1.00 25.30 92 THR A CA 1
ATOM 722 C C . THR A 1 92 ? -0.269 -29.486 -8.743 1.00 25.30 92 THR A C 1
ATOM 724 O O . THR A 1 92 ? 0.027 -30.648 -9.027 1.00 25.30 92 THR A O 1
ATOM 727 N N . THR A 1 93 ? 0.202 -28.905 -7.642 1.00 25.31 93 THR A N 1
ATOM 728 C CA . THR A 1 93 ? 0.961 -29.634 -6.622 1.00 25.31 93 THR A CA 1
ATOM 729 C C . THR A 1 93 ? 0.041 -30.646 -5.931 1.00 25.31 93 THR A C 1
ATOM 731 O O . THR A 1 93 ? -0.674 -30.331 -4.982 1.00 25.31 93 THR A O 1
ATOM 734 N N . ARG A 1 94 ? 0.029 -31.891 -6.412 1.00 23.41 94 ARG A N 1
ATOM 735 C CA . ARG A 1 94 ? -0.539 -33.049 -5.706 1.00 23.41 94 ARG A CA 1
ATOM 736 C C . ARG A 1 94 ? 0.598 -33.935 -5.222 1.00 23.41 94 ARG A C 1
ATOM 738 O O . ARG A 1 94 ? 1.198 -34.561 -6.077 1.00 23.41 94 ARG A O 1
ATOM 745 N N . VAL A 1 95 ? 0.795 -34.088 -3.906 1.00 23.25 95 VAL A N 1
ATOM 746 C CA . VAL A 1 95 ? 1.180 -35.368 -3.261 1.00 23.25 95 VAL A CA 1
ATOM 747 C C . VAL A 1 95 ? 0.795 -35.377 -1.762 1.00 23.25 95 VAL A C 1
ATOM 749 O O . VAL A 1 95 ? 1.203 -34.514 -0.997 1.00 23.25 95 VAL A O 1
ATOM 752 N N . ALA A 1 96 ? 0.026 -36.421 -1.419 1.00 22.86 96 ALA A N 1
ATOM 753 C CA . ALA A 1 96 ? -0.132 -37.217 -0.186 1.00 22.86 96 ALA A CA 1
ATOM 754 C C . ALA A 1 96 ? -0.340 -36.593 1.219 1.00 22.86 96 ALA A C 1
ATOM 756 O O . ALA A 1 96 ? 0.465 -35.849 1.765 1.00 22.86 96 ALA A O 1
ATOM 757 N N . LEU A 1 97 ? -1.425 -37.076 1.838 1.00 26.72 97 LEU A N 1
ATOM 758 C CA . LEU A 1 97 ? -1.955 -36.840 3.184 1.00 26.72 97 LEU A CA 1
ATOM 759 C C . LEU A 1 97 ? -1.133 -37.535 4.291 1.00 26.72 97 LEU A C 1
ATOM 761 O O . LEU A 1 97 ? -0.815 -38.711 4.141 1.00 26.72 97 LEU A O 1
ATOM 765 N N . SER A 1 98 ? -0.941 -36.887 5.450 1.00 23.06 98 SER A N 1
ATOM 766 C CA . SER A 1 98 ? -1.063 -37.516 6.786 1.00 23.06 98 SER A CA 1
ATOM 767 C C . SER A 1 98 ? -1.039 -36.470 7.918 1.00 23.06 98 SER A C 1
ATOM 769 O O . SER A 1 98 ? -0.482 -35.386 7.779 1.00 23.06 98 SER A O 1
ATOM 771 N N . ALA A 1 99 ? -1.712 -36.796 9.020 1.00 28.36 99 ALA A N 1
ATOM 772 C CA . ALA A 1 99 ? -2.248 -35.924 10.065 1.00 28.36 99 ALA A CA 1
ATOM 773 C C . ALA A 1 99 ? -1.231 -35.160 10.943 1.00 28.36 99 ALA A C 1
ATOM 775 O O . ALA A 1 99 ? -0.162 -35.676 11.250 1.00 28.36 99 ALA A O 1
ATOM 776 N N . CYS A 1 100 ? -1.641 -33.990 11.464 1.00 25.25 100 CYS A N 1
ATOM 777 C CA . CYS A 1 100 ? -1.665 -33.680 12.910 1.00 25.25 100 CYS A CA 1
ATOM 778 C C . CYS A 1 100 ? -2.148 -32.242 13.198 1.00 25.25 100 CYS A C 1
ATOM 780 O O . CYS A 1 100 ? -1.569 -31.256 12.748 1.00 25.25 100 CYS A O 1
ATOM 782 N N . SER A 1 101 ? -3.177 -32.142 14.034 1.00 35.47 101 SER A N 1
ATOM 783 C CA . SER A 1 101 ? -3.746 -30.945 14.666 1.00 35.47 101 SER A CA 1
ATOM 784 C C . SER A 1 101 ? -3.055 -30.619 16.003 1.00 35.47 101 SER A C 1
ATOM 786 O O . SER A 1 101 ? -2.765 -31.536 16.763 1.00 35.47 101 SER A O 1
ATOM 788 N N . SER A 1 102 ? -2.816 -29.341 16.336 1.00 32.03 102 SER A N 1
ATOM 789 C CA . SER A 1 102 ? -2.592 -28.882 17.729 1.00 32.03 102 SER A CA 1
ATOM 790 C C . SER A 1 102 ? -2.686 -27.342 17.837 1.00 32.03 102 SER A C 1
ATOM 792 O O . SER A 1 102 ? -2.114 -26.676 16.969 1.00 32.03 102 SER A O 1
ATOM 794 N N . PRO A 1 103 ? -3.365 -26.776 18.861 1.00 32.81 103 PRO A N 1
ATOM 795 C CA . PRO A 1 103 ? -3.721 -25.356 18.963 1.00 32.81 103 PRO A CA 1
ATOM 796 C C . PRO A 1 103 ? -2.874 -24.542 19.977 1.00 32.81 103 PRO A C 1
ATOM 798 O O . PRO A 1 103 ? -3.402 -23.687 20.679 1.00 32.81 103 PRO A O 1
ATOM 801 N N . GLU A 1 104 ? -1.564 -24.774 20.085 1.00 34.50 104 GLU A N 1
ATOM 802 C CA . GLU A 1 104 ? -0.761 -24.310 21.241 1.00 34.50 104 GLU A CA 1
ATOM 803 C C . GLU A 1 104 ? -0.073 -22.924 21.140 1.00 34.50 104 GLU A C 1
ATOM 805 O O . GLU A 1 104 ? 0.730 -22.565 21.998 1.00 34.50 104 GLU A O 1
ATOM 810 N N . TRP A 1 105 ? -0.379 -22.089 20.144 1.00 44.53 105 TRP A N 1
ATOM 811 C CA . TRP A 1 105 ? 0.470 -20.927 19.800 1.00 44.53 105 TRP A CA 1
ATOM 812 C C . TRP A 1 105 ? 0.078 -19.569 20.406 1.00 44.53 105 TRP A C 1
ATOM 814 O O . TRP A 1 105 ? 0.343 -18.533 19.805 1.00 44.53 105 TRP A O 1
ATOM 824 N N . VAL A 1 106 ? -0.530 -19.526 21.595 1.00 39.31 106 VAL A N 1
ATOM 825 C CA . VAL A 1 106 ? -0.936 -18.234 22.197 1.00 39.31 106 VAL A CA 1
ATOM 826 C C . VAL A 1 106 ? 0.073 -17.679 23.220 1.00 39.31 106 VAL A C 1
ATOM 828 O O . VAL A 1 106 ? -0.024 -16.508 23.559 1.00 39.31 106 VAL A O 1
ATOM 831 N N . ASN A 1 107 ? 1.099 -18.431 23.651 1.00 38.09 107 ASN A N 1
ATOM 832 C CA . ASN A 1 107 ? 1.965 -18.001 24.771 1.00 38.09 107 ASN A CA 1
ATOM 833 C C . ASN A 1 107 ? 3.497 -18.102 24.570 1.00 38.09 107 ASN A C 1
ATOM 835 O O . ASN A 1 107 ? 4.226 -18.063 25.559 1.00 38.09 107 ASN A O 1
ATOM 839 N N . ALA A 1 108 ? 4.034 -18.209 23.351 1.00 46.03 108 ALA A N 1
ATOM 840 C CA . ALA A 1 108 ? 5.485 -18.373 23.162 1.00 46.03 108 ALA A CA 1
ATOM 841 C C . ALA A 1 108 ? 6.126 -17.190 22.416 1.00 46.03 108 ALA A C 1
ATOM 843 O O . ALA A 1 108 ? 6.084 -17.130 21.193 1.00 46.03 108 ALA A O 1
ATOM 844 N N . GLY A 1 109 ? 6.753 -16.267 23.151 1.00 36.25 109 GLY A N 1
ATOM 845 C CA . GLY A 1 109 ? 7.549 -15.191 22.556 1.00 36.25 109 GLY A CA 1
ATOM 846 C C . GLY A 1 109 ? 8.338 -14.391 23.589 1.00 36.25 109 GLY A C 1
ATOM 847 O O . GLY A 1 109 ? 7.933 -13.296 23.964 1.00 36.25 109 GLY A O 1
ATOM 848 N N . GLY A 1 110 ? 9.458 -14.941 24.065 1.00 44.69 110 GLY A N 1
ATOM 849 C CA . GLY A 1 110 ? 10.407 -14.245 24.934 1.00 44.69 110 GLY A CA 1
ATOM 850 C C . GLY A 1 110 ? 11.738 -14.993 25.041 1.00 44.69 110 GLY A C 1
ATOM 851 O O . GLY A 1 110 ? 11.763 -16.220 24.962 1.00 44.69 110 GLY A O 1
ATOM 852 N N . ILE A 1 111 ? 12.834 -14.246 25.245 1.00 43.62 111 ILE A N 1
ATOM 853 C CA . ILE A 1 111 ? 14.225 -14.732 25.427 1.00 43.62 111 ILE A CA 1
ATOM 854 C C . ILE A 1 111 ? 14.324 -15.859 26.476 1.00 43.62 111 ILE A C 1
ATOM 856 O O . ILE A 1 111 ? 15.208 -16.705 26.414 1.00 43.62 111 ILE A O 1
ATOM 860 N N . SER A 1 112 ? 13.375 -15.912 27.409 1.00 44.78 112 SER A N 1
ATOM 861 C CA . SER A 1 112 ? 13.237 -16.918 28.463 1.00 44.78 112 SER A CA 1
ATOM 862 C C . SER A 1 112 ? 12.862 -18.332 27.989 1.00 44.78 112 SER A C 1
ATOM 864 O O . SER A 1 112 ? 12.886 -19.250 28.803 1.00 44.78 112 SER A O 1
ATOM 866 N N . VAL A 1 113 ? 12.510 -18.529 26.713 1.00 52.53 113 VAL A N 1
ATOM 867 C CA . VAL A 1 113 ? 12.153 -19.851 26.151 1.00 52.53 113 VAL A CA 1
ATOM 868 C C . VAL A 1 113 ? 13.365 -20.580 25.552 1.00 52.53 113 VAL A C 1
ATOM 870 O O . VAL A 1 113 ? 13.286 -21.782 25.288 1.00 52.53 113 VAL A O 1
ATOM 873 N N . LEU A 1 114 ? 14.487 -19.880 25.357 1.00 54.75 114 LEU A N 1
ATOM 874 C CA . LEU A 1 114 ? 15.680 -20.461 24.752 1.00 54.75 114 LEU A CA 1
ATOM 875 C C . LEU A 1 114 ? 16.498 -21.216 25.809 1.00 54.75 114 LEU A C 1
ATOM 877 O O . LEU A 1 114 ? 16.895 -20.653 26.828 1.00 54.75 114 LEU A O 1
ATOM 881 N N . SER A 1 115 ? 16.712 -22.512 25.591 1.00 59.69 115 SER A N 1
ATOM 882 C CA . SER A 1 115 ? 17.234 -23.450 26.596 1.00 59.69 115 SER A CA 1
ATOM 883 C C . SER A 1 115 ? 18.769 -23.503 26.659 1.00 59.69 115 SER A C 1
ATOM 885 O O . SER A 1 115 ? 19.323 -24.273 27.445 1.00 59.69 115 SER A O 1
ATOM 887 N N . GLY A 1 116 ? 19.481 -22.675 25.881 1.00 77.38 116 GLY A N 1
ATOM 888 C CA . GLY A 1 116 ? 20.944 -22.607 25.915 1.00 77.38 116 GLY A CA 1
ATOM 889 C C . GLY A 1 116 ? 21.552 -21.389 25.201 1.00 77.38 116 GLY A C 1
ATOM 890 O O . GLY A 1 116 ? 20.892 -20.751 24.381 1.00 77.38 116 GLY A O 1
ATOM 891 N N . PRO A 1 117 ? 22.830 -21.062 25.482 1.00 78.00 117 PRO A N 1
ATOM 892 C CA . PRO A 1 117 ? 23.532 -19.936 24.860 1.00 78.00 117 PRO A CA 1
ATOM 893 C C . PRO A 1 117 ? 23.718 -20.108 23.346 1.00 78.00 117 PRO A C 1
ATOM 895 O O . PRO A 1 117 ? 23.841 -19.118 22.629 1.00 78.00 117 PRO A O 1
ATOM 898 N N . GLU A 1 118 ? 23.709 -21.346 22.841 1.00 77.12 118 GLU A N 1
ATOM 899 C CA . GLU A 1 118 ? 23.783 -21.595 21.400 1.00 77.12 118 GLU A CA 1
ATOM 900 C C . GLU A 1 118 ? 22.496 -21.169 20.682 1.00 77.12 118 GLU A C 1
ATOM 902 O O . GLU A 1 118 ? 22.573 -20.620 19.592 1.00 77.12 118 GLU A O 1
ATOM 907 N N . GLU A 1 119 ? 21.318 -21.327 21.293 1.00 81.75 119 GLU A N 1
ATOM 908 C CA . GLU A 1 119 ? 20.060 -20.867 20.686 1.00 81.75 119 GLU A CA 1
ATOM 909 C C . GLU A 1 119 ? 20.024 -19.341 20.548 1.00 81.75 119 GLU A C 1
ATOM 911 O O . GLU A 1 119 ? 19.552 -18.830 19.535 1.00 81.75 119 GLU A O 1
ATOM 916 N N . LEU A 1 120 ? 20.597 -18.609 21.513 1.00 81.50 120 LEU A N 1
ATOM 917 C CA . LEU A 1 120 ? 20.737 -17.153 21.426 1.00 81.50 120 LEU A CA 1
ATOM 918 C C . LEU A 1 120 ? 21.605 -16.738 20.242 1.00 81.50 120 LEU A C 1
ATOM 920 O O . LEU A 1 120 ? 21.217 -15.832 19.511 1.00 81.50 120 LEU A O 1
ATOM 924 N N . LEU A 1 121 ? 22.733 -17.416 20.013 1.00 89.50 121 LEU A N 1
ATOM 925 C CA . LEU A 1 121 ? 23.593 -17.135 18.861 1.00 89.50 121 LEU A CA 1
ATOM 926 C C . LEU A 1 121 ? 22.814 -17.265 17.543 1.00 89.50 121 LEU A C 1
ATOM 928 O O . LEU A 1 121 ? 22.936 -16.411 16.670 1.00 89.50 121 LEU A O 1
ATOM 932 N N . PHE A 1 122 ? 21.972 -18.293 17.421 1.00 90.31 122 PHE A N 1
ATOM 933 C CA . PHE A 1 122 ? 21.243 -18.580 16.187 1.00 90.31 122 PHE A CA 1
ATOM 934 C C . PHE A 1 122 ? 20.132 -17.563 15.899 1.00 90.31 122 PHE A C 1
ATOM 936 O O . PHE A 1 122 ? 19.798 -17.357 14.737 1.00 90.31 122 PHE A O 1
ATOM 943 N N . THR A 1 123 ? 19.603 -16.865 16.912 1.00 86.88 123 THR A N 1
ATOM 944 C CA . THR A 1 123 ? 18.634 -15.773 16.687 1.00 86.88 123 THR A CA 1
ATOM 945 C C . THR A 1 123 ? 19.222 -14.560 15.960 1.00 86.88 123 THR A C 1
ATOM 947 O O . THR A 1 123 ? 18.464 -13.753 15.427 1.00 86.88 123 THR A O 1
ATOM 950 N N . PHE A 1 124 ? 20.554 -14.433 15.912 1.00 87.69 124 PHE A N 1
ATOM 951 C CA . PHE A 1 124 ? 21.248 -13.356 15.199 1.00 87.69 124 PHE A CA 1
ATOM 952 C C . PHE A 1 124 ? 21.692 -13.747 13.785 1.00 87.69 124 PHE A C 1
ATOM 954 O O . PHE A 1 124 ? 22.196 -12.893 13.060 1.00 87.69 124 PHE A O 1
ATOM 961 N N . LEU A 1 125 ? 21.526 -15.014 13.394 1.00 88.12 125 LEU A N 1
ATOM 962 C CA . LEU A 1 125 ? 21.916 -15.497 12.074 1.00 88.12 125 LEU A CA 1
ATOM 963 C C . LEU A 1 125 ? 20.813 -15.199 11.053 1.00 88.12 125 LEU A C 1
ATOM 965 O O . LEU A 1 125 ? 19.628 -15.436 11.294 1.00 88.12 125 LEU A O 1
ATOM 969 N N . SER A 1 126 ? 21.210 -14.702 9.885 1.00 89.56 126 SER A N 1
ATOM 970 C CA . SER A 1 126 ? 20.327 -14.571 8.726 1.00 89.56 126 SER A CA 1
ATOM 971 C C . SER A 1 126 ? 19.856 -15.946 8.228 1.00 89.56 126 SER A C 1
ATOM 973 O O . SER A 1 126 ? 20.506 -16.959 8.498 1.00 89.56 126 SER A O 1
ATOM 975 N N . PRO A 1 127 ? 18.770 -16.024 7.435 1.00 90.00 127 PRO A N 1
ATOM 976 C CA . PRO A 1 127 ? 18.325 -17.285 6.841 1.00 90.00 127 PRO A CA 1
ATOM 977 C C . PRO A 1 127 ? 19.437 -18.055 6.110 1.00 90.00 127 PRO A C 1
ATOM 979 O O . PRO A 1 127 ? 19.552 -19.266 6.266 1.00 90.00 127 PRO A O 1
ATOM 982 N N . ALA A 1 128 ? 20.295 -17.364 5.351 1.00 87.75 128 ALA A N 1
ATOM 983 C CA . ALA A 1 128 ? 21.410 -17.993 4.641 1.00 87.75 128 ALA A CA 1
ATOM 984 C C . ALA A 1 128 ? 22.465 -18.562 5.607 1.00 87.75 128 ALA A C 1
ATOM 986 O O . ALA A 1 128 ? 22.939 -19.684 5.425 1.00 87.75 128 ALA A O 1
ATOM 987 N N . GLU A 1 129 ? 22.789 -17.820 6.668 1.00 93.38 129 GLU A N 1
ATOM 988 C CA . GLU A 1 129 ? 23.716 -18.268 7.709 1.00 93.38 129 GLU A CA 1
ATOM 989 C C . GLU A 1 129 ? 23.137 -19.417 8.538 1.00 93.38 129 GLU A C 1
ATOM 991 O O . GLU A 1 129 ? 23.883 -20.310 8.921 1.00 93.38 129 GLU A O 1
ATOM 996 N N . LEU A 1 130 ? 21.820 -19.455 8.771 1.00 94.00 130 LEU A N 1
ATOM 997 C CA . LEU A 1 130 ? 21.145 -20.584 9.418 1.00 94.00 130 LEU A CA 1
ATOM 998 C C . LEU A 1 130 ? 21.227 -21.856 8.568 1.00 94.00 130 LEU A C 1
ATOM 1000 O O . LEU A 1 130 ? 21.489 -22.932 9.111 1.00 94.00 130 LEU A O 1
ATOM 1004 N N . VAL A 1 131 ? 21.052 -21.754 7.242 1.00 90.94 131 VAL A N 1
ATOM 1005 C CA . VAL A 1 131 ? 21.266 -22.899 6.337 1.00 90.94 131 VAL A CA 1
ATOM 1006 C C . VAL A 1 131 ? 22.709 -23.392 6.446 1.00 90.94 131 VAL A C 1
ATOM 1008 O O . VAL A 1 131 ? 22.911 -24.581 6.688 1.00 90.94 131 VAL A O 1
ATOM 1011 N N . ALA A 1 132 ? 23.696 -22.496 6.368 1.00 93.56 132 ALA A N 1
ATOM 1012 C CA . ALA A 1 132 ? 25.112 -22.855 6.483 1.00 93.56 132 ALA A CA 1
ATOM 1013 C C . ALA A 1 132 ? 25.463 -23.448 7.864 1.00 93.56 132 ALA A C 1
ATOM 1015 O O . ALA A 1 132 ? 26.129 -24.477 7.960 1.00 93.56 132 ALA A O 1
ATOM 1016 N N . ALA A 1 133 ? 24.952 -22.861 8.951 1.00 92.69 133 ALA A N 1
ATOM 1017 C CA . ALA A 1 133 ? 25.132 -23.357 10.314 1.00 92.69 133 ALA A CA 1
ATOM 1018 C C . ALA A 1 133 ? 24.565 -24.773 10.485 1.00 92.69 133 ALA A C 1
ATOM 1020 O O . ALA A 1 133 ? 25.111 -25.575 11.249 1.00 92.69 133 ALA A O 1
ATOM 1021 N N . SER A 1 134 ? 23.506 -25.114 9.741 1.00 93.88 134 SER A N 1
ATOM 1022 C CA . SER A 1 134 ? 22.930 -26.456 9.764 1.00 93.88 134 SER A CA 1
ATOM 1023 C C . SER A 1 134 ? 23.890 -27.536 9.247 1.00 93.88 134 SER A C 1
ATOM 1025 O O . SER A 1 134 ? 23.714 -28.709 9.573 1.00 93.88 134 SER A O 1
ATOM 1027 N N . GLU A 1 135 ? 24.931 -27.169 8.501 1.00 92.81 135 GLU A N 1
ATOM 1028 C CA . GLU A 1 135 ? 25.900 -28.102 7.919 1.00 92.81 135 GLU A CA 1
ATOM 1029 C C . GLU A 1 135 ? 27.126 -28.347 8.818 1.00 92.81 135 GLU A C 1
ATOM 1031 O O . GLU A 1 135 ? 27.873 -29.294 8.587 1.00 92.81 135 GLU A O 1
ATOM 1036 N N . VAL A 1 136 ? 27.311 -27.561 9.888 1.00 93.75 136 VAL A N 1
ATOM 1037 C CA . VAL A 1 136 ? 28.525 -27.592 10.731 1.00 93.75 136 VAL A CA 1
ATOM 1038 C C . VAL A 1 136 ? 28.659 -28.890 11.535 1.00 93.75 136 VAL A C 1
ATOM 1040 O O . VAL A 1 136 ? 29.692 -29.554 11.514 1.00 93.75 136 VAL A O 1
ATOM 1043 N N . CYS A 1 137 ? 27.630 -29.259 12.299 1.00 95.38 137 CYS A N 1
ATOM 1044 C CA . CYS A 1 137 ? 27.613 -30.500 13.077 1.00 95.38 137 CYS A CA 1
ATOM 1045 C C . CYS A 1 137 ? 26.175 -30.940 13.373 1.00 95.38 137 CYS A C 1
ATOM 1047 O O . CYS A 1 137 ? 25.243 -30.148 13.264 1.00 95.38 137 CYS A O 1
ATOM 1049 N N . ARG A 1 138 ? 25.965 -32.187 13.825 1.00 92.75 138 ARG A N 1
ATOM 1050 C CA . ARG A 1 138 ? 24.612 -32.725 14.102 1.00 92.75 138 ARG A CA 1
ATOM 1051 C C . ARG A 1 138 ? 23.812 -31.893 15.107 1.00 92.75 138 ARG A C 1
ATOM 1053 O O . ARG A 1 138 ? 22.602 -31.758 14.963 1.00 92.75 138 ARG A O 1
ATOM 1060 N N . ARG A 1 139 ? 24.481 -31.338 16.122 1.00 89.50 139 ARG A N 1
ATOM 1061 C CA . ARG A 1 139 ? 23.827 -30.503 17.135 1.00 89.50 139 ARG A CA 1
ATOM 1062 C C . ARG A 1 139 ? 23.376 -29.166 16.544 1.00 89.50 139 ARG A C 1
ATOM 1064 O O . ARG A 1 139 ? 22.233 -28.777 16.745 1.00 89.50 139 ARG A O 1
ATOM 1071 N N . TRP A 1 140 ? 24.242 -28.510 15.772 1.00 92.69 140 TRP A N 1
ATOM 1072 C CA . TRP A 1 140 ? 23.912 -27.268 15.069 1.00 92.69 140 TRP A CA 1
ATOM 1073 C C . TRP A 1 140 ? 22.870 -27.491 13.977 1.00 92.69 140 TRP A C 1
ATOM 1075 O O . TRP A 1 140 ? 22.011 -26.646 13.793 1.00 92.69 140 TRP A O 1
ATOM 1085 N N . ASN A 1 141 ? 22.869 -28.653 13.326 1.00 93.38 141 ASN A N 1
ATOM 1086 C CA . ASN A 1 141 ? 21.828 -29.053 12.386 1.00 93.38 141 ASN A CA 1
ATOM 1087 C C . ASN A 1 141 ? 20.441 -29.081 13.036 1.00 93.38 141 ASN A C 1
ATOM 1089 O O . ASN A 1 141 ? 19.496 -28.530 12.479 1.00 93.38 141 ASN A O 1
ATOM 1093 N N . ALA A 1 142 ? 20.329 -29.698 14.216 1.00 93.06 142 ALA A N 1
ATOM 1094 C CA . ALA A 1 142 ? 19.071 -29.756 14.952 1.00 93.06 142 ALA A CA 1
ATOM 1095 C C . ALA A 1 142 ? 18.613 -28.358 15.398 1.00 93.06 142 ALA A C 1
ATOM 1097 O O . ALA A 1 142 ? 17.448 -28.021 15.212 1.00 93.06 142 ALA A O 1
ATOM 1098 N N . LEU A 1 143 ? 19.536 -27.535 15.915 1.00 93.19 143 LEU A N 1
ATOM 1099 C CA . LEU A 1 143 ? 19.243 -26.166 16.349 1.00 93.19 143 LEU A CA 1
ATOM 1100 C C . LEU A 1 143 ? 18.874 -25.255 15.173 1.00 93.19 143 LEU A C 1
ATOM 1102 O O . LEU A 1 143 ? 17.809 -24.655 15.193 1.00 93.19 143 LEU A O 1
ATOM 1106 N N . ALA A 1 144 ? 19.681 -25.219 14.108 1.00 94.31 144 ALA A N 1
ATOM 1107 C CA . ALA A 1 144 ? 19.420 -24.438 12.895 1.00 94.31 144 ALA A CA 1
ATOM 1108 C C . ALA A 1 144 ? 18.108 -24.812 12.218 1.00 94.31 144 ALA A C 1
ATOM 1110 O O . ALA A 1 144 ? 17.629 -24.030 11.416 1.00 94.31 144 ALA A O 1
ATOM 1111 N N . ARG A 1 145 ? 17.542 -25.995 12.467 1.00 94.06 145 ARG A N 1
ATOM 1112 C CA . ARG A 1 145 ? 16.275 -26.440 11.870 1.00 94.06 145 ARG A CA 1
ATOM 1113 C C . ARG A 1 145 ? 15.081 -26.277 12.806 1.00 94.06 145 ARG A C 1
ATOM 1115 O O . ARG A 1 145 ? 13.974 -26.647 12.416 1.00 94.06 145 ARG A O 1
ATOM 1122 N N . ASP A 1 146 ? 15.274 -25.727 14.005 1.00 94.62 146 ASP A N 1
ATOM 1123 C CA . ASP A 1 146 ? 14.169 -25.446 14.917 1.00 94.62 146 ASP A CA 1
ATOM 1124 C C . ASP A 1 146 ? 13.241 -24.388 14.303 1.00 94.62 146 ASP A C 1
ATOM 1126 O O . ASP A 1 146 ? 13.651 -23.271 13.978 1.00 94.62 146 ASP A O 1
ATOM 1130 N N . ASN A 1 147 ? 11.959 -24.735 14.165 1.00 93.06 147 ASN A N 1
ATOM 1131 C CA . ASN A 1 147 ? 10.935 -23.844 13.628 1.00 93.06 147 ASN A CA 1
ATOM 1132 C C . ASN A 1 147 ? 10.865 -22.513 14.387 1.00 93.06 147 ASN A C 1
ATOM 1134 O O . ASN A 1 147 ? 10.542 -21.497 13.784 1.00 93.06 147 ASN A O 1
ATOM 1138 N N . ARG A 1 148 ? 11.195 -22.485 15.683 1.00 89.81 148 ARG A N 1
ATOM 1139 C CA . ARG A 1 148 ? 11.161 -21.258 16.495 1.00 89.81 148 ARG A CA 1
ATOM 1140 C C . ARG A 1 148 ? 12.100 -20.167 15.978 1.00 89.81 148 ARG A C 1
ATOM 1142 O O . ARG A 1 148 ? 11.781 -18.994 16.137 1.00 89.81 148 ARG A O 1
ATOM 1149 N N . LEU A 1 149 ? 13.220 -20.544 15.358 1.00 90.75 149 LEU A N 1
ATOM 1150 C CA . LEU A 1 149 ? 14.165 -19.599 14.756 1.00 90.75 149 LEU A CA 1
ATOM 1151 C C . LEU A 1 149 ? 13.673 -19.081 13.402 1.00 90.75 149 LEU A C 1
ATOM 1153 O O . LEU A 1 149 ? 13.884 -17.921 13.066 1.00 90.75 149 LEU A O 1
ATOM 1157 N N . TRP A 1 150 ? 13.003 -19.939 12.632 1.00 93.75 150 TRP A N 1
ATOM 1158 C CA . TRP A 1 150 ? 12.578 -19.631 11.269 1.00 93.75 150 TRP A CA 1
ATOM 1159 C C . TRP A 1 150 ? 11.225 -18.938 11.183 1.00 93.75 150 TRP A C 1
ATOM 1161 O O . TRP A 1 150 ? 11.048 -18.128 10.288 1.00 93.75 150 TRP A O 1
ATOM 1171 N N . GLU A 1 151 ? 10.264 -19.226 12.065 1.00 90.81 151 GLU A N 1
ATOM 1172 C CA . GLU A 1 151 ? 8.918 -18.631 11.984 1.00 90.81 151 GLU A CA 1
ATOM 1173 C C . GLU A 1 151 ? 8.931 -17.089 11.965 1.00 90.81 151 GLU A C 1
ATOM 1175 O O . GLU A 1 151 ? 8.239 -16.516 11.124 1.00 90.81 151 GLU A O 1
ATOM 1180 N N . PRO A 1 152 ? 9.753 -16.384 12.773 1.00 90.06 152 PRO A N 1
ATOM 1181 C CA . PRO A 1 152 ? 9.894 -14.929 12.657 1.00 90.06 152 PRO A CA 1
ATOM 1182 C C . PRO A 1 152 ? 10.502 -14.467 11.323 1.00 90.06 152 PRO A C 1
ATOM 1184 O O . PRO A 1 152 ? 10.288 -13.331 10.913 1.00 90.06 152 PRO A O 1
ATOM 1187 N N . LEU A 1 153 ? 11.267 -15.338 10.659 1.00 88.38 153 LEU A N 1
ATOM 1188 C CA . LEU A 1 153 ? 11.922 -15.093 9.372 1.00 88.38 153 LEU A CA 1
ATOM 1189 C C . LEU A 1 153 ? 11.047 -15.512 8.178 1.00 88.38 153 LEU A C 1
ATOM 1191 O O . LEU A 1 153 ? 11.372 -15.173 7.042 1.00 88.38 153 LEU A O 1
ATOM 1195 N N . LEU A 1 154 ? 9.936 -16.228 8.403 1.00 91.06 154 LEU A N 1
ATOM 1196 C CA . LEU A 1 154 ? 8.995 -16.667 7.365 1.00 91.06 154 LEU A CA 1
ATOM 1197 C C . LEU A 1 154 ? 8.036 -15.564 6.937 1.00 91.06 154 LEU A C 1
ATOM 1199 O O . LEU A 1 154 ? 6.823 -15.754 6.797 1.00 91.06 154 LEU A O 1
ATOM 1203 N N . VAL A 1 155 ? 8.608 -14.403 6.687 1.00 87.94 155 VAL A N 1
ATOM 1204 C CA . VAL A 1 155 ? 7.910 -13.215 6.247 1.00 87.94 155 VAL A CA 1
ATOM 1205 C C . VAL A 1 155 ? 8.671 -12.587 5.089 1.00 87.94 155 VAL A C 1
ATOM 1207 O O . VAL A 1 155 ? 9.893 -12.702 5.000 1.00 87.94 155 VAL A O 1
ATOM 1210 N N . THR A 1 156 ? 7.969 -11.925 4.174 1.00 76.25 156 THR A N 1
ATOM 1211 C CA . THR A 1 156 ? 8.652 -11.180 3.112 1.00 76.25 156 THR A CA 1
ATOM 1212 C C . THR A 1 156 ? 9.491 -10.053 3.733 1.00 76.25 156 THR A C 1
ATOM 1214 O O . THR A 1 156 ? 9.018 -9.371 4.646 1.00 76.25 156 THR A O 1
ATOM 1217 N N . PRO A 1 157 ? 10.729 -9.818 3.260 1.00 64.19 157 PRO A N 1
ATOM 1218 C CA . PRO A 1 157 ? 11.681 -8.934 3.940 1.00 64.19 157 PRO A CA 1
ATOM 1219 C C . PRO A 1 157 ? 11.215 -7.473 4.026 1.00 64.19 157 PRO A C 1
ATOM 1221 O O . PRO A 1 157 ? 11.626 -6.752 4.933 1.00 64.19 157 PRO A O 1
ATOM 1224 N N . VAL A 1 158 ? 10.352 -7.034 3.103 1.00 58.75 158 VAL A N 1
ATOM 1225 C CA . VAL A 1 158 ? 9.872 -5.645 3.039 1.00 58.75 158 VAL A CA 1
ATOM 1226 C C . VAL A 1 158 ? 8.537 -5.462 3.751 1.00 58.75 158 VAL A C 1
ATOM 1228 O O . VAL A 1 158 ? 8.399 -4.567 4.579 1.00 58.75 158 VAL A O 1
ATOM 1231 N N . GLU A 1 159 ? 7.549 -6.296 3.426 1.00 59.94 159 GLU A N 1
ATOM 1232 C CA . GLU A 1 159 ? 6.152 -6.071 3.830 1.00 59.94 159 GLU A CA 1
ATOM 1233 C C . GLU A 1 159 ? 5.685 -6.998 4.945 1.00 59.94 159 GLU A C 1
ATOM 1235 O O . GLU A 1 159 ? 4.557 -6.882 5.416 1.00 59.94 159 GLU A O 1
ATOM 1240 N N . GLN A 1 160 ? 6.565 -7.890 5.399 1.00 77.25 160 GLN A N 1
ATOM 1241 C CA . GLN A 1 160 ? 6.300 -8.809 6.496 1.00 77.25 160 GLN A CA 1
ATOM 1242 C C . GLN A 1 160 ? 5.119 -9.762 6.202 1.00 77.25 160 GLN A C 1
ATOM 1244 O O . GLN A 1 160 ? 4.435 -10.223 7.119 1.00 77.25 160 GLN A O 1
ATOM 1249 N N . TYR A 1 161 ? 4.858 -10.084 4.925 1.00 75.06 161 TYR A N 1
ATOM 1250 C CA . TYR A 1 161 ? 3.797 -11.031 4.571 1.00 75.06 161 TYR A CA 1
ATOM 1251 C C . TYR A 1 161 ? 4.199 -12.456 4.933 1.00 75.06 161 TYR A C 1
ATOM 1253 O O . TYR A 1 161 ? 5.271 -12.884 4.509 1.00 75.06 161 TYR A O 1
ATOM 1261 N N . PRO A 1 162 ? 3.339 -13.231 5.615 1.00 87.81 162 PRO A N 1
ATOM 1262 C CA . PRO A 1 162 ? 3.646 -14.615 5.954 1.00 87.81 162 PRO A CA 1
ATOM 1263 C C . PRO A 1 162 ? 3.887 -15.467 4.699 1.00 87.81 162 PRO A C 1
ATOM 1265 O O . PRO A 1 162 ? 2.975 -15.659 3.892 1.00 87.81 162 PRO A O 1
ATOM 1268 N N . LEU A 1 163 ? 5.087 -16.037 4.557 1.00 88.06 163 LEU A N 1
ATOM 1269 C CA . LEU A 1 163 ? 5.462 -16.859 3.397 1.00 88.06 163 LEU A CA 1
ATOM 1270 C C . LEU A 1 163 ? 4.582 -18.106 3.258 1.00 88.06 163 LEU A C 1
ATOM 1272 O O . LEU A 1 163 ? 4.295 -18.545 2.148 1.00 88.06 163 LEU A O 1
ATOM 1276 N N . ARG A 1 164 ? 4.084 -18.648 4.378 1.00 93.00 164 ARG A N 1
ATOM 1277 C CA . ARG A 1 164 ? 3.137 -19.774 4.371 1.00 93.00 164 ARG A CA 1
ATOM 1278 C C . ARG A 1 164 ? 1.858 -19.444 3.597 1.00 93.00 164 ARG A C 1
ATOM 1280 O O . ARG A 1 164 ? 1.412 -20.282 2.824 1.00 93.00 164 ARG A O 1
ATOM 1287 N N . ARG A 1 165 ? 1.331 -18.222 3.734 1.00 87.50 165 ARG A N 1
ATOM 1288 C CA . ARG A 1 165 ? 0.152 -17.762 2.979 1.00 87.50 165 ARG A CA 1
ATOM 1289 C C . ARG A 1 165 ? 0.469 -17.618 1.504 1.00 87.50 165 ARG A C 1
ATOM 1291 O O . ARG A 1 165 ? -0.290 -18.090 0.668 1.00 87.50 165 ARG A O 1
ATOM 1298 N N . LEU A 1 166 ? 1.613 -16.999 1.207 1.00 84.75 166 LEU A N 1
ATOM 1299 C CA . LEU A 1 166 ? 2.060 -16.746 -0.162 1.00 84.75 166 LEU A CA 1
ATOM 1300 C C . LEU A 1 166 ? 2.209 -18.046 -0.964 1.00 84.75 166 LEU A C 1
ATOM 1302 O 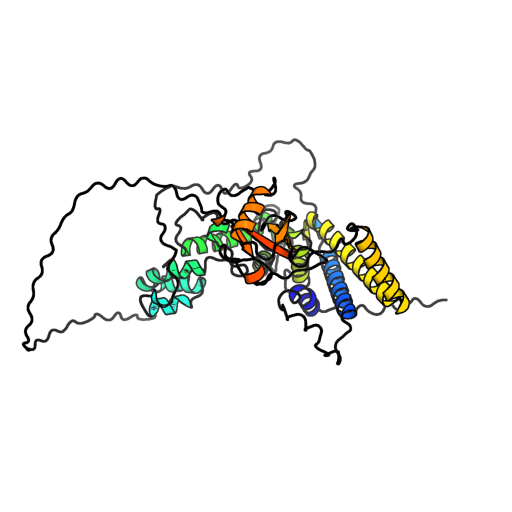O . LEU A 1 166 ? 1.839 -18.096 -2.129 1.00 84.75 166 LEU A O 1
ATOM 1306 N N . LEU A 1 167 ? 2.702 -19.106 -0.321 1.00 88.19 167 LEU A N 1
ATOM 1307 C CA . LEU A 1 167 ? 2.880 -20.422 -0.936 1.00 88.19 167 LEU A CA 1
ATOM 1308 C C . LEU A 1 167 ? 1.643 -21.336 -0.816 1.00 88.19 167 LEU A C 1
ATOM 1310 O O . LEU A 1 167 ? 1.714 -22.500 -1.204 1.00 88.19 167 LEU A O 1
ATOM 1314 N N . GLY A 1 168 ? 0.528 -20.867 -0.241 1.00 89.00 168 GLY A N 1
ATOM 1315 C CA . GLY A 1 168 ? -0.670 -21.692 -0.020 1.00 89.00 168 GLY A CA 1
ATOM 1316 C C . GLY A 1 168 ? -0.475 -22.836 0.991 1.00 89.00 168 GLY A C 1
ATOM 1317 O O . GLY A 1 168 ? -1.179 -23.843 0.947 1.00 89.00 168 GLY A O 1
ATOM 1318 N N . LEU A 1 169 ? 0.484 -22.697 1.910 1.00 90.81 169 LEU A N 1
ATOM 1319 C CA . LEU A 1 169 ? 0.888 -23.698 2.905 1.00 90.81 169 LEU A CA 1
ATOM 1320 C C . LEU A 1 169 ? 0.276 -23.466 4.298 1.00 90.81 169 LEU A C 1
ATOM 1322 O O . LEU A 1 169 ? 0.714 -24.086 5.266 1.00 90.81 169 LEU A O 1
ATOM 1326 N N . ASP A 1 170 ? -0.738 -22.609 4.430 1.00 85.62 170 ASP A N 1
ATOM 1327 C CA . ASP A 1 170 ? -1.362 -22.268 5.723 1.00 85.62 170 ASP A CA 1
ATOM 1328 C C . ASP A 1 170 ? -1.896 -23.476 6.497 1.00 85.62 170 ASP A C 1
ATOM 1330 O O . ASP A 1 170 ? -1.963 -23.473 7.728 1.00 85.62 170 ASP A O 1
ATOM 1334 N N . HIS A 1 171 ? -2.290 -24.518 5.771 1.00 81.62 171 HIS A N 1
ATOM 1335 C CA . HIS A 1 171 ? -2.899 -25.719 6.332 1.00 81.62 171 HIS A CA 1
ATOM 1336 C C . HIS A 1 171 ? -1.912 -26.884 6.469 1.00 81.62 171 HIS A C 1
ATOM 1338 O O . HIS A 1 171 ? -2.265 -27.920 7.034 1.00 81.62 171 HIS A O 1
ATOM 1344 N N . VAL A 1 172 ? -0.678 -26.728 5.978 1.00 85.12 172 VAL A N 1
ATOM 1345 C CA . VAL A 1 172 ? 0.309 -27.807 5.909 1.00 85.12 172 VAL A CA 1
ATOM 1346 C C . VAL A 1 172 ? 1.427 -27.551 6.914 1.00 85.12 172 VAL A C 1
ATOM 1348 O O . VAL A 1 172 ? 2.072 -26.502 6.915 1.00 85.12 172 VAL A O 1
ATOM 1351 N N . ARG A 1 173 ? 1.709 -28.543 7.767 1.00 85.12 173 ARG A N 1
ATOM 1352 C CA . ARG A 1 173 ? 2.846 -28.516 8.701 1.00 85.12 173 ARG A CA 1
ATOM 1353 C C . ARG A 1 173 ? 4.162 -28.794 7.979 1.00 85.12 173 ARG A C 1
ATOM 1355 O O . ARG A 1 173 ? 4.819 -29.801 8.219 1.00 85.12 173 ARG A O 1
ATOM 1362 N N . VAL A 1 174 ? 4.537 -27.886 7.091 1.00 90.81 174 VAL A N 1
ATOM 1363 C CA . VAL A 1 174 ? 5.861 -27.873 6.472 1.00 90.81 174 VAL A CA 1
ATOM 1364 C C . VAL A 1 174 ? 6.846 -27.254 7.475 1.00 90.81 174 VAL A C 1
ATOM 1366 O O . VAL A 1 174 ? 6.555 -26.160 7.982 1.00 90.81 174 VAL A O 1
ATOM 1369 N N . PRO A 1 175 ? 7.973 -27.918 7.804 1.00 94.12 175 PRO A N 1
ATOM 1370 C CA . PRO A 1 175 ? 9.069 -27.318 8.559 1.00 94.12 175 PRO A CA 1
ATOM 1371 C C . PRO A 1 175 ? 9.442 -25.950 7.997 1.00 94.12 175 PRO A C 1
ATOM 1373 O O . PRO A 1 175 ? 9.514 -25.766 6.784 1.00 94.12 175 PRO A O 1
ATOM 1376 N N . ALA A 1 176 ? 9.680 -24.981 8.868 1.00 92.12 176 ALA A N 1
ATOM 1377 C CA . ALA A 1 176 ? 9.812 -23.594 8.458 1.00 92.12 176 ALA A CA 1
ATOM 1378 C C . ALA A 1 176 ? 11.008 -23.373 7.507 1.00 92.12 176 ALA A C 1
ATOM 1380 O O . ALA A 1 176 ? 10.873 -22.700 6.490 1.00 92.12 176 ALA A O 1
ATOM 1381 N N . ILE A 1 177 ? 12.126 -24.070 7.726 1.00 92.94 177 ILE A N 1
ATOM 1382 C CA . ILE A 1 177 ? 13.261 -24.074 6.788 1.00 92.94 177 ILE A CA 1
ATOM 1383 C C . ILE A 1 177 ? 12.886 -24.560 5.374 1.00 92.94 177 ILE A C 1
ATOM 1385 O O . ILE A 1 177 ? 13.396 -24.039 4.387 1.00 92.94 177 ILE A O 1
ATOM 1389 N N . GLN A 1 178 ? 11.971 -25.529 5.252 1.00 92.50 178 GLN A N 1
ATOM 1390 C CA . GLN A 1 178 ? 11.507 -26.019 3.950 1.00 92.50 178 GLN A CA 1
ATOM 1391 C C . GLN A 1 178 ? 10.588 -25.004 3.268 1.00 92.50 178 GLN A C 1
ATOM 1393 O O . GLN A 1 178 ? 10.692 -24.829 2.061 1.00 92.50 178 GLN A O 1
ATOM 1398 N N . VAL A 1 179 ? 9.746 -24.289 4.025 1.00 93.50 179 VAL A N 1
ATOM 1399 C CA . VAL A 1 179 ? 8.940 -23.175 3.492 1.00 93.50 1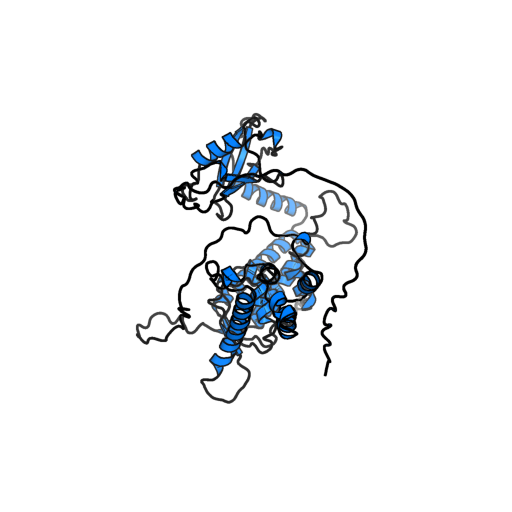79 VAL A CA 1
ATOM 1400 C C . VAL A 1 179 ? 9.849 -22.099 2.898 1.00 93.50 179 VAL A C 1
ATOM 1402 O O . VAL A 1 179 ? 9.613 -21.641 1.783 1.00 93.50 179 VAL A O 1
ATOM 1405 N N . TYR A 1 180 ? 10.919 -21.736 3.611 1.00 90.88 180 TYR A N 1
ATOM 1406 C CA . TYR A 1 180 ? 11.910 -20.787 3.109 1.00 90.88 180 TYR A CA 1
ATOM 1407 C C . TYR A 1 180 ? 12.620 -21.307 1.850 1.00 90.88 180 TYR A C 1
ATOM 1409 O O . TYR A 1 180 ? 12.730 -20.582 0.866 1.00 90.88 180 TYR A O 1
ATOM 1417 N N . ALA A 1 181 ? 13.047 -22.574 1.840 1.00 89.19 181 ALA A N 1
ATOM 1418 C CA . ALA A 1 181 ? 13.676 -23.182 0.668 1.00 89.19 181 ALA A CA 1
ATOM 1419 C C . ALA A 1 181 ? 12.740 -23.192 -0.553 1.00 89.19 181 ALA A C 1
ATOM 1421 O O . ALA A 1 181 ? 13.161 -22.815 -1.639 1.00 89.19 181 ALA A O 1
ATOM 1422 N N . MET A 1 182 ? 11.461 -23.544 -0.375 1.00 90.69 182 MET A N 1
ATOM 1423 C CA . MET A 1 182 ? 10.454 -23.491 -1.441 1.00 90.69 182 MET A CA 1
ATOM 1424 C C . MET A 1 182 ? 10.259 -22.073 -1.975 1.00 90.69 182 MET A C 1
ATOM 1426 O O . MET A 1 182 ? 10.141 -21.893 -3.181 1.00 90.69 182 MET A O 1
ATOM 1430 N N . PHE A 1 183 ? 10.245 -21.069 -1.096 1.00 87.94 183 PHE A N 1
ATOM 1431 C CA . PHE A 1 183 ? 10.165 -19.671 -1.510 1.00 87.94 183 PHE A CA 1
ATOM 1432 C C . PHE A 1 183 ? 11.383 -19.261 -2.348 1.00 87.94 183 PHE A C 1
ATOM 1434 O O . PHE A 1 183 ? 11.222 -18.673 -3.412 1.00 87.94 183 PHE A O 1
ATOM 1441 N N . VAL A 1 184 ? 12.593 -19.619 -1.910 1.00 84.88 184 VAL A N 1
ATOM 1442 C CA . VAL A 1 184 ? 13.832 -19.337 -2.651 1.00 84.88 184 VAL A CA 1
ATOM 1443 C C . VAL A 1 184 ? 13.855 -20.055 -4.002 1.00 84.88 184 VAL A C 1
ATOM 1445 O O . VAL A 1 184 ? 14.224 -19.442 -4.998 1.00 84.88 184 VAL A O 1
ATOM 1448 N N . GLU A 1 185 ? 13.446 -21.322 -4.065 1.00 84.62 185 GLU A N 1
ATOM 1449 C CA . GLU A 1 185 ? 13.354 -22.056 -5.332 1.00 84.62 185 GLU A CA 1
ATOM 1450 C C . GLU A 1 185 ? 12.283 -21.468 -6.253 1.00 84.62 185 GLU A C 1
ATOM 1452 O O . GLU A 1 185 ? 12.545 -21.275 -7.431 1.00 84.62 185 GLU A O 1
ATOM 1457 N N . MET A 1 186 ? 11.119 -21.073 -5.732 1.00 85.38 186 MET A N 1
ATOM 1458 C CA . MET A 1 186 ? 10.102 -20.366 -6.518 1.00 85.38 186 MET A CA 1
ATOM 1459 C C . MET A 1 186 ? 10.654 -19.062 -7.108 1.00 85.38 186 MET A C 1
ATOM 1461 O O . MET A 1 186 ? 10.395 -18.764 -8.271 1.00 85.38 186 MET A O 1
ATOM 1465 N N . LEU A 1 187 ? 11.432 -18.294 -6.337 1.00 77.38 187 LEU A N 1
ATOM 1466 C CA . LEU A 1 187 ? 12.095 -17.091 -6.844 1.00 77.38 187 LEU A CA 1
ATOM 1467 C C . LEU A 1 187 ? 13.123 -17.423 -7.931 1.00 77.38 187 LEU A C 1
ATOM 1469 O O . LEU A 1 187 ? 13.165 -16.742 -8.951 1.00 77.38 187 LEU A O 1
ATOM 1473 N N . LYS A 1 188 ? 13.921 -18.482 -7.759 1.00 76.25 188 LYS A N 1
ATOM 1474 C CA . LYS A 1 188 ? 14.864 -18.935 -8.792 1.00 76.25 188 LYS A CA 1
ATOM 1475 C C . LYS A 1 188 ? 14.146 -19.375 -10.062 1.00 76.25 188 LYS A C 1
ATOM 1477 O O . LYS A 1 188 ? 14.555 -18.968 -11.139 1.00 76.25 188 LYS A O 1
ATOM 1482 N N . GLU A 1 189 ? 13.072 -20.148 -9.948 1.00 73.06 189 GLU A N 1
ATOM 1483 C CA . GLU A 1 189 ? 12.271 -20.594 -11.090 1.00 73.06 189 GLU A CA 1
ATOM 1484 C C . GLU A 1 189 ? 11.594 -19.417 -11.796 1.00 73.06 189 GLU A C 1
ATOM 1486 O O . GLU A 1 189 ? 11.620 -19.343 -13.020 1.00 73.06 189 GLU A O 1
ATOM 1491 N N . LEU A 1 190 ? 11.084 -18.427 -11.057 1.00 67.25 190 LEU A N 1
ATOM 1492 C CA . LEU A 1 190 ? 10.605 -17.168 -11.643 1.00 67.25 190 LEU A CA 1
ATOM 1493 C C . LEU A 1 190 ? 11.710 -16.455 -12.440 1.00 67.25 190 LEU A C 1
ATOM 1495 O O . LEU A 1 190 ? 11.449 -15.918 -13.517 1.00 67.25 190 LEU A O 1
ATOM 1499 N N . VAL A 1 191 ? 12.951 -16.488 -11.948 1.00 64.62 191 VAL A N 1
ATOM 1500 C CA . VAL A 1 191 ? 14.116 -15.934 -12.651 1.00 64.62 191 VAL A CA 1
ATOM 1501 C C . VAL A 1 191 ? 14.528 -16.797 -13.856 1.00 64.62 191 VAL A C 1
ATOM 1503 O O . VAL A 1 191 ? 14.936 -16.238 -14.869 1.00 64.62 191 VAL A O 1
ATOM 1506 N N . ILE A 1 192 ? 14.402 -18.127 -13.802 1.00 59.62 192 ILE A N 1
ATOM 1507 C CA . ILE A 1 192 ? 14.797 -19.060 -14.879 1.00 59.62 192 ILE A CA 1
ATOM 1508 C C . ILE A 1 192 ? 13.748 -19.135 -15.998 1.00 59.62 192 ILE A C 1
ATOM 1510 O O . ILE A 1 192 ? 14.104 -19.175 -17.176 1.00 59.62 192 ILE A O 1
ATOM 1514 N N . VAL A 1 193 ? 12.451 -19.112 -15.683 1.00 58.25 193 VAL A N 1
ATOM 1515 C CA . VAL A 1 193 ? 11.372 -19.038 -16.689 1.00 58.25 193 VAL A CA 1
ATOM 1516 C C . VAL A 1 193 ? 11.494 -17.751 -17.512 1.00 58.25 193 VAL A C 1
ATOM 1518 O O . VAL A 1 193 ? 11.263 -17.751 -18.723 1.00 58.25 193 VAL A O 1
ATOM 1521 N N . ALA A 1 194 ? 11.972 -16.672 -16.892 1.00 53.84 194 ALA A N 1
ATOM 1522 C CA . ALA A 1 194 ? 12.332 -15.450 -17.600 1.00 53.84 194 ALA A CA 1
ATOM 1523 C C . ALA A 1 194 ? 13.566 -15.579 -18.522 1.00 53.84 194 ALA A C 1
ATOM 1525 O O . ALA A 1 194 ? 13.778 -14.740 -19.396 1.00 53.84 194 ALA A O 1
ATOM 1526 N N . GLN A 1 195 ? 14.396 -16.610 -18.343 1.00 49.62 195 GLN A N 1
ATOM 1527 C CA . GLN A 1 195 ? 15.578 -16.873 -19.174 1.00 49.62 195 GLN A CA 1
ATOM 1528 C C . GLN A 1 195 ? 15.285 -17.866 -20.312 1.00 49.62 195 GLN A C 1
ATOM 1530 O O . GLN A 1 195 ? 15.804 -17.700 -21.410 1.00 49.62 195 GLN A O 1
ATOM 1535 N N . THR A 1 196 ? 14.437 -18.872 -20.082 1.00 46.19 196 THR A N 1
ATOM 1536 C CA . THR A 1 196 ? 14.258 -20.031 -20.987 1.00 46.19 196 THR A CA 1
ATOM 1537 C C . THR A 1 196 ? 13.192 -19.859 -22.072 1.00 46.19 196 THR A C 1
ATOM 1539 O O . THR A 1 196 ? 13.196 -20.597 -23.054 1.00 46.19 196 THR A O 1
ATOM 1542 N N . SER A 1 197 ? 12.317 -18.851 -21.979 1.00 51.06 197 SER A N 1
ATOM 1543 C CA . SER A 1 197 ? 11.369 -18.510 -23.059 1.00 51.06 197 SER A CA 1
ATOM 1544 C C . SER A 1 197 ? 12.034 -17.906 -24.314 1.00 51.06 197 SER A C 1
ATOM 1546 O O . SER A 1 197 ? 11.346 -17.633 -25.295 1.00 51.06 197 SER A O 1
ATOM 1548 N N . SER A 1 198 ? 13.362 -17.732 -24.300 1.00 47.09 198 SER A N 1
ATOM 1549 C CA . SER A 1 198 ? 14.165 -17.108 -25.365 1.00 47.09 198 SER A CA 1
ATOM 1550 C C . SER A 1 198 ? 14.891 -18.116 -26.280 1.00 47.09 198 SER A C 1
ATOM 1552 O O . SER A 1 198 ? 15.378 -17.744 -27.343 1.00 47.09 198 SER A O 1
ATOM 1554 N N . ASP A 1 199 ? 14.940 -19.408 -25.927 1.00 44.78 199 ASP A N 1
ATOM 1555 C CA . ASP A 1 199 ? 15.847 -20.364 -26.592 1.00 44.78 199 ASP A CA 1
ATOM 1556 C C . ASP A 1 199 ? 15.269 -21.082 -27.830 1.00 44.78 199 ASP A C 1
ATOM 1558 O O . ASP A 1 199 ? 15.989 -21.840 -28.485 1.00 44.78 199 ASP A O 1
ATOM 1562 N N . GLN A 1 200 ? 13.995 -20.872 -28.196 1.00 46.44 200 GLN A N 1
ATOM 1563 C CA . GLN A 1 200 ? 13.345 -21.691 -29.236 1.00 46.44 200 GLN A CA 1
ATOM 1564 C C . GLN A 1 200 ? 13.234 -21.072 -30.642 1.00 46.44 200 GLN A C 1
ATOM 1566 O O . GLN A 1 200 ? 12.755 -21.756 -31.545 1.00 46.44 200 GLN A O 1
ATOM 1571 N N . GLU A 1 201 ? 13.768 -19.874 -30.905 1.00 44.50 201 GLU A N 1
ATOM 1572 C CA . GLU A 1 201 ? 13.981 -19.412 -32.288 1.00 44.50 201 GLU A CA 1
ATOM 1573 C C . GLU A 1 201 ? 15.346 -18.732 -32.483 1.00 44.50 201 GLU A C 1
ATOM 1575 O O . GLU A 1 201 ? 15.538 -17.552 -32.225 1.00 44.50 201 GLU A O 1
ATOM 1580 N N . LEU A 1 202 ? 16.274 -19.526 -33.029 1.00 44.91 202 LEU A N 1
ATOM 1581 C CA . LEU A 1 202 ? 17.438 -19.125 -33.827 1.00 44.91 202 LEU A CA 1
ATOM 1582 C C . LEU A 1 202 ? 18.481 -18.222 -33.149 1.00 44.91 202 LEU A C 1
ATOM 1584 O O . LEU A 1 202 ? 18.471 -16.996 -33.205 1.00 44.91 202 LEU A O 1
ATOM 1588 N N . ALA A 1 203 ? 19.503 -18.911 -32.645 1.00 48.97 203 ALA A N 1
ATOM 1589 C CA . ALA A 1 203 ? 20.839 -18.409 -32.384 1.00 48.97 203 ALA A CA 1
ATOM 1590 C C . ALA A 1 203 ? 21.354 -17.444 -33.472 1.00 48.97 203 ALA A C 1
ATOM 1592 O O . ALA A 1 203 ? 21.848 -17.890 -34.503 1.00 48.97 203 ALA A O 1
ATOM 1593 N N . SER A 1 204 ? 21.297 -16.136 -33.196 1.00 44.50 204 SER A N 1
ATOM 1594 C CA . SER A 1 204 ? 22.377 -15.168 -33.469 1.00 44.50 204 SER A CA 1
ATOM 1595 C C . SER A 1 204 ? 22.019 -13.730 -33.054 1.00 44.50 204 SER A C 1
ATOM 1597 O O . SER A 1 204 ? 22.169 -12.810 -33.848 1.00 44.50 204 SER A O 1
ATOM 1599 N N . SER A 1 205 ? 21.566 -13.503 -31.821 1.00 42.28 205 SER A N 1
ATOM 1600 C CA . SER A 1 205 ? 21.864 -12.264 -31.079 1.00 42.28 205 SER A CA 1
ATOM 1601 C C . SER A 1 205 ? 21.419 -12.442 -29.632 1.00 42.28 205 SER A C 1
ATOM 1603 O O . SER A 1 205 ? 20.239 -12.323 -29.308 1.00 42.28 205 SER A O 1
ATOM 1605 N N . ALA A 1 206 ? 22.379 -12.774 -28.772 1.00 51.19 206 ALA A N 1
ATOM 1606 C CA . ALA A 1 206 ? 22.238 -12.665 -27.329 1.00 51.19 206 ALA A CA 1
ATOM 1607 C C . ALA A 1 206 ? 21.741 -11.258 -26.964 1.00 51.19 206 ALA A C 1
ATOM 1609 O O . ALA A 1 206 ? 22.233 -10.311 -27.567 1.00 51.19 206 ALA A O 1
ATOM 1610 N N . GLU A 1 207 ? 20.792 -11.161 -26.021 1.00 56.28 207 GLU A N 1
ATOM 1611 C CA . GLU A 1 207 ? 20.478 -10.002 -25.142 1.00 56.28 207 GLU A CA 1
ATOM 1612 C C . GLU A 1 207 ? 18.981 -9.876 -24.795 1.00 56.28 207 GLU A C 1
ATOM 1614 O O . GLU A 1 207 ? 18.602 -9.037 -23.975 1.00 56.28 207 GLU A O 1
ATOM 1619 N N . LEU A 1 208 ? 18.098 -10.707 -25.357 1.00 52.44 208 LEU A N 1
ATOM 1620 C CA . LEU A 1 208 ? 16.662 -10.594 -25.096 1.00 52.44 208 LEU A CA 1
ATOM 1621 C C . LEU A 1 208 ? 16.229 -11.438 -23.883 1.00 52.44 208 LEU A C 1
ATOM 1623 O O . LEU A 1 208 ? 15.920 -12.622 -24.003 1.00 52.44 208 LEU A O 1
ATOM 1627 N N . TYR A 1 209 ? 16.214 -10.806 -22.705 1.00 81.19 209 TYR A N 1
ATOM 1628 C CA . TYR A 1 209 ? 15.598 -11.336 -21.487 1.00 81.19 209 TYR A CA 1
ATOM 1629 C C . TYR A 1 209 ? 14.186 -10.769 -21.347 1.00 81.19 209 TYR A C 1
ATOM 1631 O O . TYR A 1 209 ? 14.009 -9.546 -21.313 1.00 81.19 209 TYR A O 1
ATOM 1639 N N . SER A 1 210 ? 13.198 -11.658 -21.256 1.00 83.50 210 SER A N 1
ATOM 1640 C CA . SER A 1 210 ? 11.786 -11.309 -21.113 1.00 83.50 210 SER A CA 1
ATOM 1641 C C . SER A 1 210 ? 11.218 -11.916 -19.840 1.00 83.50 210 SER A C 1
ATOM 1643 O O . SER A 1 210 ? 11.250 -13.129 -19.662 1.00 83.50 210 SER A O 1
ATOM 1645 N N . VAL A 1 211 ? 10.693 -11.078 -18.946 1.00 87.25 211 VAL A N 1
ATOM 1646 C CA . VAL A 1 211 ? 10.011 -11.522 -17.721 1.00 87.25 211 VAL A CA 1
ATOM 1647 C C . VAL A 1 211 ? 8.520 -11.234 -17.853 1.00 87.25 211 VAL A C 1
ATOM 1649 O O . VAL A 1 211 ? 8.129 -10.081 -18.054 1.00 87.25 211 VAL A O 1
ATOM 1652 N N . ASP A 1 212 ? 7.683 -12.258 -17.665 1.00 87.88 212 ASP A N 1
ATOM 1653 C CA . ASP A 1 212 ? 6.231 -12.099 -17.556 1.00 87.88 212 ASP A CA 1
ATOM 1654 C C . ASP A 1 212 ? 5.762 -12.192 -16.094 1.00 87.88 212 ASP A C 1
ATOM 1656 O O . ASP A 1 212 ? 5.811 -13.257 -15.485 1.00 87.88 212 ASP A O 1
ATOM 1660 N N . LEU A 1 213 ? 5.294 -11.071 -15.532 1.00 89.44 213 LEU A N 1
ATOM 1661 C CA . LEU A 1 213 ? 4.705 -10.984 -14.189 1.00 89.44 213 LEU A CA 1
ATOM 1662 C C . LEU A 1 213 ? 3.188 -10.732 -14.222 1.00 89.44 213 LEU A C 1
ATOM 1664 O O . LEU A 1 213 ? 2.603 -10.365 -13.207 1.00 89.44 213 LEU A O 1
ATOM 1668 N N . SER A 1 214 ? 2.518 -10.897 -15.363 1.00 87.94 214 SER A N 1
ATOM 1669 C CA . SER A 1 214 ? 1.100 -10.536 -15.523 1.00 87.94 214 SER A CA 1
ATOM 1670 C C . SER A 1 214 ? 0.150 -11.268 -14.564 1.00 87.94 214 SER A C 1
ATOM 1672 O O . SER A 1 214 ? -0.877 -10.705 -14.176 1.00 87.94 214 SER A O 1
ATOM 1674 N N . SER A 1 215 ? 0.498 -12.489 -14.146 1.00 82.12 215 SER A N 1
ATOM 1675 C CA . SER A 1 215 ? -0.263 -13.315 -13.197 1.00 82.12 215 SER A CA 1
ATOM 1676 C C . SER A 1 215 ? 0.184 -13.177 -11.739 1.00 82.12 215 SER A C 1
ATOM 1678 O O . SER A 1 215 ? -0.393 -13.816 -10.861 1.00 82.12 215 SER A O 1
ATOM 1680 N N . VAL A 1 216 ? 1.234 -12.403 -11.471 1.00 81.25 216 VAL A N 1
ATOM 1681 C CA . VAL A 1 216 ? 1.894 -12.372 -10.166 1.00 81.25 216 VAL A CA 1
ATOM 1682 C C . VAL A 1 216 ? 1.268 -11.297 -9.282 1.00 81.25 216 VAL A C 1
ATOM 1684 O O . VAL A 1 216 ? 1.335 -10.107 -9.580 1.00 81.25 216 VAL A O 1
ATOM 1687 N N . GLU A 1 217 ? 0.686 -11.703 -8.155 1.00 80.31 217 GLU A N 1
ATOM 1688 C CA . GLU A 1 217 ? 0.157 -10.782 -7.145 1.00 80.31 217 GLU A CA 1
ATOM 1689 C C . GLU A 1 217 ? 1.237 -10.469 -6.108 1.00 80.31 217 GLU A C 1
ATOM 1691 O O . GLU A 1 217 ? 1.249 -11.009 -5.001 1.00 80.31 217 GLU A O 1
ATOM 1696 N N . LEU A 1 218 ? 2.188 -9.615 -6.489 1.00 77.81 218 LEU A N 1
ATOM 1697 C CA . LEU A 1 218 ? 3.214 -9.124 -5.578 1.00 77.81 218 LEU A CA 1
ATOM 1698 C C . LEU A 1 218 ? 3.061 -7.622 -5.345 1.00 77.81 218 LEU A C 1
ATOM 1700 O O . LEU A 1 218 ? 2.778 -6.868 -6.280 1.00 77.81 218 LEU A O 1
ATOM 1704 N N . PRO A 1 219 ? 3.310 -7.158 -4.113 1.00 82.19 219 PRO A N 1
ATOM 1705 C CA . PRO A 1 219 ? 3.438 -5.739 -3.853 1.00 82.19 219 PRO A CA 1
ATOM 1706 C C . PRO A 1 219 ? 4.562 -5.111 -4.676 1.00 82.19 219 PRO A C 1
ATOM 1708 O O . PRO A 1 219 ? 5.621 -5.716 -4.870 1.00 82.19 219 PRO A O 1
ATOM 1711 N N . THR A 1 220 ? 4.371 -3.858 -5.090 1.00 85.69 220 THR A N 1
ATOM 1712 C CA . THR A 1 220 ? 5.336 -3.108 -5.910 1.00 85.69 220 THR A CA 1
ATOM 1713 C C . THR A 1 220 ? 6.735 -3.090 -5.299 1.00 85.69 220 THR A C 1
ATOM 1715 O O . THR A 1 220 ? 7.725 -3.184 -6.016 1.00 85.69 220 THR A O 1
ATOM 1718 N N . SER A 1 221 ? 6.839 -2.993 -3.971 1.00 81.69 221 SER A N 1
ATOM 1719 C CA . SER A 1 221 ? 8.129 -2.921 -3.282 1.00 81.69 221 SER A CA 1
ATOM 1720 C C . SER A 1 221 ? 8.943 -4.215 -3.419 1.00 81.69 221 SER A C 1
ATOM 1722 O O . SER A 1 221 ? 10.141 -4.161 -3.700 1.00 81.69 221 SER A O 1
ATOM 1724 N N . VAL A 1 222 ? 8.277 -5.367 -3.291 1.00 79.94 222 VAL A N 1
ATOM 1725 C CA . VAL A 1 222 ? 8.866 -6.701 -3.450 1.00 79.94 222 VAL A CA 1
ATOM 1726 C C . VAL A 1 222 ? 9.237 -6.921 -4.910 1.00 79.94 222 VAL A C 1
ATOM 1728 O O . VAL A 1 222 ? 10.365 -7.295 -5.203 1.00 79.94 222 VAL A O 1
ATOM 1731 N N . LEU A 1 223 ? 8.332 -6.588 -5.834 1.00 86.81 223 LEU A N 1
ATOM 1732 C CA . LEU A 1 223 ? 8.583 -6.687 -7.271 1.00 86.81 223 LEU A CA 1
ATOM 1733 C C . LEU A 1 223 ? 9.827 -5.884 -7.681 1.00 86.81 223 LEU A C 1
ATOM 1735 O O . LEU A 1 223 ? 10.693 -6.399 -8.379 1.00 86.81 223 LEU A O 1
ATOM 1739 N N . LEU A 1 224 ? 9.974 -4.650 -7.196 1.00 87.62 224 LEU A N 1
ATOM 1740 C CA . LEU A 1 224 ? 11.162 -3.836 -7.460 1.00 87.62 224 LEU A CA 1
ATOM 1741 C C . LEU A 1 224 ? 12.442 -4.440 -6.863 1.00 87.62 224 LEU A C 1
ATOM 1743 O O . LEU A 1 224 ? 13.503 -4.343 -7.475 1.00 87.62 224 LEU A O 1
ATOM 1747 N N . GLN A 1 225 ? 12.368 -5.059 -5.684 1.00 83.88 225 GLN A N 1
ATOM 1748 C CA . GLN A 1 225 ? 13.520 -5.727 -5.079 1.00 83.88 225 GLN A CA 1
ATOM 1749 C C . GLN A 1 225 ? 13.970 -6.940 -5.903 1.00 83.88 225 GLN A C 1
ATOM 1751 O O . GLN A 1 225 ? 15.164 -7.068 -6.171 1.00 83.88 225 GLN A O 1
ATOM 1756 N N . GLU A 1 226 ? 13.027 -7.770 -6.346 1.00 83.12 226 GLU A N 1
ATOM 1757 C CA . GLU A 1 226 ? 13.310 -8.982 -7.125 1.00 83.12 226 GLU A CA 1
ATOM 1758 C C . GLU A 1 226 ? 13.737 -8.677 -8.568 1.00 83.12 226 GLU A C 1
ATOM 1760 O O . GLU A 1 226 ? 14.536 -9.404 -9.151 1.00 83.12 226 GLU A O 1
ATOM 1765 N N . LEU A 1 227 ? 13.278 -7.561 -9.143 1.00 87.31 227 LEU A N 1
ATOM 1766 C CA . LEU A 1 227 ? 13.731 -7.109 -10.461 1.00 87.31 227 LEU A CA 1
ATOM 1767 C C . LEU A 1 227 ? 15.140 -6.500 -10.433 1.00 87.31 227 LEU A C 1
ATOM 1769 O O . LEU A 1 227 ? 15.830 -6.494 -11.450 1.00 87.31 227 LEU A O 1
ATOM 1773 N N . ARG A 1 228 ? 15.602 -5.995 -9.283 1.00 87.00 228 ARG A N 1
ATOM 1774 C CA . ARG A 1 228 ? 16.902 -5.317 -9.156 1.00 87.00 228 ARG A CA 1
ATOM 1775 C C . ARG A 1 228 ? 18.111 -6.109 -9.688 1.00 87.00 228 ARG A C 1
ATOM 1777 O O . ARG A 1 228 ? 18.935 -5.482 -10.354 1.00 87.00 228 ARG A O 1
ATOM 1784 N N . PRO A 1 229 ? 18.282 -7.418 -9.414 1.00 83.75 229 PRO A N 1
ATOM 1785 C CA . PRO A 1 229 ? 19.406 -8.184 -9.957 1.00 83.75 229 PRO A CA 1
ATOM 1786 C C . PRO A 1 229 ? 19.334 -8.405 -11.478 1.00 83.75 229 PRO A C 1
ATOM 1788 O O . PRO A 1 229 ? 20.346 -8.756 -12.084 1.00 83.75 229 PRO A O 1
ATOM 1791 N N . LEU A 1 230 ? 18.182 -8.181 -12.119 1.00 85.12 230 LEU A N 1
ATOM 1792 C CA . LEU A 1 230 ? 17.951 -8.475 -13.537 1.00 85.12 230 LEU A CA 1
ATOM 1793 C C . LEU A 1 230 ? 18.429 -7.330 -14.447 1.00 85.12 230 LEU A C 1
ATOM 1795 O O . LEU A 1 230 ? 17.671 -6.756 -15.224 1.00 85.12 230 LEU A O 1
ATOM 1799 N N . VAL A 1 231 ? 19.713 -6.979 -14.371 1.00 89.44 231 VAL A N 1
ATOM 1800 C CA . VAL A 1 231 ? 20.292 -5.838 -15.114 1.00 89.44 231 VAL A CA 1
ATOM 1801 C C . VAL A 1 231 ? 20.231 -5.983 -16.642 1.00 89.44 231 VAL A C 1
ATOM 1803 O O . VAL A 1 231 ? 20.229 -4.978 -17.357 1.00 89.44 231 VAL A O 1
ATOM 1806 N N . ALA A 1 232 ? 20.157 -7.219 -17.141 1.00 85.88 232 ALA A N 1
ATOM 1807 C CA . ALA A 1 232 ? 20.044 -7.540 -18.563 1.00 85.88 232 ALA A CA 1
ATOM 1808 C C . ALA A 1 232 ? 18.587 -7.620 -19.058 1.00 85.88 232 ALA A C 1
ATOM 1810 O O . ALA A 1 232 ? 18.359 -7.903 -20.229 1.00 85.88 232 ALA A O 1
ATOM 1811 N N . LEU A 1 233 ? 17.597 -7.374 -18.191 1.00 90.31 233 LEU A N 1
ATOM 1812 C CA . LEU A 1 233 ? 16.184 -7.430 -18.555 1.00 90.31 233 LEU A CA 1
ATOM 1813 C C . LEU A 1 233 ? 15.854 -6.394 -19.632 1.00 90.31 233 LEU A C 1
ATOM 1815 O O . LEU A 1 233 ? 16.003 -5.198 -19.385 1.00 90.31 233 LEU A O 1
ATOM 1819 N N . THR A 1 234 ? 15.381 -6.842 -20.795 1.00 91.75 234 THR A N 1
ATOM 1820 C CA . THR A 1 234 ? 14.996 -5.953 -21.903 1.00 91.75 234 THR A CA 1
ATOM 1821 C C . THR A 1 234 ? 13.487 -5.836 -22.060 1.00 91.75 234 THR A C 1
ATOM 1823 O O . THR A 1 234 ? 13.017 -4.758 -22.430 1.00 91.75 234 THR A O 1
ATOM 1826 N N . HIS A 1 235 ? 12.740 -6.895 -21.730 1.00 92.62 235 HIS A N 1
ATOM 1827 C CA . HIS A 1 235 ? 11.284 -6.972 -21.848 1.00 92.62 235 HIS A CA 1
ATOM 1828 C C . HIS A 1 235 ? 10.656 -7.305 -20.494 1.00 92.62 235 HIS A C 1
ATOM 1830 O O . HIS A 1 235 ? 11.053 -8.264 -19.835 1.00 92.62 235 HIS A O 1
ATOM 1836 N N . LEU A 1 236 ? 9.660 -6.528 -20.074 1.00 93.25 236 LEU A N 1
ATOM 1837 C CA . LEU A 1 236 ? 8.963 -6.755 -18.811 1.00 93.25 236 LEU A CA 1
ATOM 1838 C C . LEU A 1 236 ? 7.457 -6.618 -18.987 1.00 93.25 236 LEU A C 1
ATOM 1840 O O . LEU A 1 236 ? 6.952 -5.577 -19.406 1.00 93.25 236 LEU A O 1
ATOM 1844 N N . ARG A 1 237 ? 6.726 -7.650 -18.580 1.00 92.50 237 ARG A N 1
ATOM 1845 C CA . ARG A 1 237 ? 5.275 -7.601 -18.453 1.00 92.50 237 ARG A CA 1
ATOM 1846 C C . ARG A 1 237 ? 4.897 -7.470 -16.991 1.00 92.50 237 ARG A C 1
ATOM 1848 O O . ARG A 1 237 ? 5.315 -8.277 -16.168 1.00 92.50 237 ARG A O 1
ATOM 1855 N N . LEU A 1 238 ? 4.126 -6.441 -16.668 1.00 91.94 238 LEU A N 1
ATOM 1856 C CA . LEU A 1 238 ? 3.778 -6.111 -15.291 1.00 91.94 238 LEU A CA 1
ATOM 1857 C C . LEU A 1 238 ? 2.433 -6.722 -14.876 1.00 91.94 238 LEU A C 1
ATOM 1859 O O . LEU A 1 238 ? 1.557 -6.911 -15.723 1.00 91.94 238 LEU A O 1
ATOM 1863 N N . PRO A 1 239 ? 2.219 -6.969 -13.571 1.00 90.31 239 PRO A N 1
ATOM 1864 C CA . PRO A 1 239 ? 0.904 -7.324 -13.058 1.00 90.31 239 PRO A CA 1
ATOM 1865 C C . PRO A 1 239 ? -0.109 -6.209 -13.329 1.00 90.31 239 PRO A C 1
ATOM 1867 O O . PRO A 1 239 ? 0.187 -5.027 -13.137 1.00 90.31 239 PRO A O 1
ATOM 1870 N N . ARG A 1 240 ? -1.357 -6.567 -13.649 1.00 88.25 240 ARG A N 1
ATOM 1871 C CA . ARG A 1 240 ? -2.449 -5.589 -13.861 1.00 88.25 240 ARG A CA 1
ATOM 1872 C C . ARG A 1 240 ? -2.693 -4.669 -12.667 1.00 88.25 240 ARG A C 1
ATOM 1874 O O . ARG A 1 240 ? -3.158 -3.545 -12.823 1.00 88.25 240 ARG A O 1
ATOM 1881 N N . GLN A 1 241 ? -2.375 -5.138 -11.464 1.00 86.06 241 GLN A N 1
ATOM 1882 C CA . GLN A 1 241 ? -2.499 -4.368 -10.227 1.00 86.06 241 GLN A CA 1
ATOM 1883 C C . GLN A 1 241 ? -1.523 -3.179 -10.170 1.00 86.06 241 GLN A C 1
ATOM 1885 O O . GLN A 1 241 ? -1.792 -2.201 -9.466 1.00 86.06 241 GLN A O 1
ATOM 1890 N N . LEU A 1 242 ? -0.415 -3.243 -10.921 1.00 87.00 242 LEU A N 1
ATOM 1891 C CA . LEU A 1 242 ? 0.565 -2.164 -11.011 1.00 87.00 242 LEU A CA 1
ATOM 1892 C C . LEU A 1 242 ? 0.079 -0.999 -11.875 1.00 87.00 242 LEU A C 1
ATOM 1894 O O . LEU A 1 242 ? 0.563 0.110 -11.706 1.00 87.00 242 LEU A O 1
ATOM 1898 N N . ALA A 1 243 ? -0.908 -1.222 -12.748 1.00 84.62 243 ALA A N 1
ATOM 1899 C CA . ALA A 1 243 ? -1.519 -0.161 -13.549 1.00 84.62 243 ALA A CA 1
ATOM 1900 C C . ALA A 1 243 ? -2.377 0.814 -12.715 1.00 84.62 243 ALA A C 1
ATOM 1902 O O . ALA A 1 243 ? -2.907 1.778 -13.257 1.00 84.62 243 ALA A O 1
ATOM 1903 N N . ARG A 1 244 ? -2.533 0.579 -11.403 1.00 85.50 244 ARG A N 1
ATOM 1904 C CA . ARG A 1 244 ? -3.135 1.548 -10.478 1.00 85.50 244 ARG A CA 1
ATOM 1905 C C . ARG A 1 244 ? -2.153 2.690 -10.207 1.00 85.50 244 ARG A C 1
ATOM 1907 O O . ARG A 1 244 ? -1.005 2.419 -9.861 1.00 85.50 244 ARG A O 1
ATOM 1914 N N . ASP A 1 245 ? -2.644 3.928 -10.276 1.00 77.38 245 ASP A N 1
ATOM 1915 C CA . ASP A 1 245 ? -1.867 5.175 -10.178 1.00 77.38 245 ASP A CA 1
ATOM 1916 C C . ASP A 1 245 ? -0.796 5.147 -9.067 1.00 77.38 245 ASP A C 1
ATOM 1918 O O . ASP A 1 245 ? 0.388 5.310 -9.357 1.00 77.38 245 ASP A O 1
ATOM 1922 N N . ASP A 1 246 ? -1.175 4.829 -7.822 1.00 83.50 246 ASP A N 1
ATOM 1923 C CA . ASP A 1 246 ? -0.255 4.787 -6.673 1.00 83.50 246 ASP A CA 1
ATOM 1924 C C . ASP A 1 246 ? 0.936 3.838 -6.869 1.00 83.50 246 ASP A C 1
ATOM 1926 O O . ASP A 1 246 ? 2.062 4.167 -6.504 1.00 83.50 246 ASP A O 1
ATOM 1930 N N . ASN A 1 247 ? 0.702 2.649 -7.427 1.00 87.19 247 ASN A N 1
ATOM 1931 C CA . ASN A 1 247 ? 1.744 1.640 -7.616 1.00 87.19 247 ASN A CA 1
ATOM 1932 C C . ASN A 1 247 ? 2.659 1.999 -8.784 1.00 87.19 247 ASN A C 1
ATOM 1934 O O . ASN A 1 247 ? 3.874 1.787 -8.722 1.00 87.19 247 ASN A O 1
ATOM 1938 N N . LEU A 1 248 ? 2.069 2.563 -9.835 1.00 92.25 248 LEU A N 1
ATOM 1939 C CA . LEU A 1 248 ? 2.786 2.953 -11.031 1.00 92.25 248 LEU A CA 1
ATOM 1940 C C . LEU A 1 248 ? 3.770 4.095 -10.744 1.00 92.25 248 LEU A C 1
ATOM 1942 O O . LEU A 1 248 ? 4.891 4.052 -11.244 1.00 92.25 248 LEU A O 1
ATOM 1946 N N . GLU A 1 249 ? 3.419 5.052 -9.875 1.00 91.88 249 GLU A N 1
ATOM 1947 C CA . GLU A 1 249 ? 4.337 6.119 -9.441 1.00 91.88 249 GLU A CA 1
ATOM 1948 C C . GLU A 1 249 ? 5.648 5.563 -8.855 1.00 91.88 249 GLU A C 1
ATOM 1950 O O . GLU A 1 249 ? 6.736 6.005 -9.235 1.00 91.88 249 GLU A O 1
ATOM 1955 N N . TYR A 1 250 ? 5.567 4.560 -7.972 1.00 89.25 250 TYR A N 1
ATOM 1956 C CA . TYR A 1 250 ? 6.751 3.922 -7.377 1.00 89.25 250 TYR A CA 1
ATOM 1957 C C . TYR A 1 250 ? 7.605 3.202 -8.410 1.00 89.25 250 TYR A C 1
ATOM 1959 O O . TYR A 1 250 ? 8.836 3.237 -8.346 1.00 89.25 250 TYR A O 1
ATOM 1967 N N . PHE A 1 251 ? 6.952 2.542 -9.361 1.00 92.56 251 PHE A N 1
ATOM 1968 C CA . PHE A 1 251 ? 7.647 1.826 -10.413 1.00 92.56 251 PHE A CA 1
ATOM 1969 C C . PHE A 1 251 ? 8.376 2.791 -11.360 1.00 92.56 251 PHE A C 1
ATOM 1971 O O . PHE A 1 251 ? 9.562 2.607 -11.630 1.00 92.56 251 PHE A O 1
ATOM 1978 N N . ILE A 1 252 ? 7.720 3.879 -11.776 1.00 93.38 252 ILE A N 1
ATOM 1979 C CA . ILE A 1 252 ? 8.333 4.954 -12.574 1.00 93.38 252 ILE A CA 1
ATOM 1980 C C . ILE A 1 252 ? 9.527 5.560 -11.832 1.00 93.38 252 ILE A C 1
ATOM 1982 O O . ILE A 1 252 ? 10.585 5.765 -12.425 1.00 93.38 252 ILE A O 1
ATOM 1986 N N . ALA A 1 253 ? 9.395 5.795 -10.525 1.00 89.19 253 ALA A N 1
ATOM 1987 C CA . ALA A 1 253 ? 10.486 6.303 -9.702 1.00 89.19 253 ALA A CA 1
ATOM 1988 C C . ALA A 1 253 ? 11.721 5.403 -9.727 1.00 89.19 253 ALA A C 1
ATOM 1990 O O . ALA A 1 253 ? 12.852 5.889 -9.817 1.00 89.19 253 ALA A O 1
ATOM 1991 N N . ALA A 1 254 ? 11.502 4.090 -9.663 1.00 89.94 254 ALA A N 1
ATOM 1992 C CA . ALA A 1 254 ? 12.571 3.118 -9.786 1.00 89.94 254 ALA A CA 1
ATOM 1993 C C . ALA A 1 254 ? 13.186 3.148 -11.192 1.00 89.94 254 ALA A C 1
ATOM 1995 O O . ALA A 1 254 ? 14.405 3.208 -11.302 1.00 89.94 254 ALA A O 1
ATOM 1996 N N . LEU A 1 255 ? 12.378 3.209 -12.256 1.00 90.88 255 LEU A N 1
ATOM 1997 C CA . LEU A 1 255 ? 12.863 3.299 -13.640 1.00 90.88 255 LEU A CA 1
ATOM 1998 C C . LEU A 1 255 ? 13.660 4.573 -13.948 1.00 90.88 255 LEU A C 1
ATOM 2000 O O . LEU A 1 255 ? 14.516 4.563 -14.834 1.00 90.88 255 LEU A O 1
ATOM 2004 N N . CYS A 1 256 ? 13.416 5.671 -13.234 1.00 88.06 256 CYS A N 1
ATOM 2005 C CA . CYS A 1 256 ? 14.241 6.874 -13.349 1.00 88.06 256 CYS A CA 1
ATOM 2006 C C . CYS A 1 256 ? 15.657 6.680 -12.791 1.00 88.06 256 CYS A C 1
ATOM 2008 O O . CYS A 1 256 ? 16.546 7.470 -13.108 1.00 88.06 256 CYS A O 1
ATOM 2010 N N . CYS A 1 257 ? 15.902 5.645 -11.982 1.00 86.00 257 CYS A N 1
ATOM 2011 C CA . CYS A 1 257 ? 17.246 5.292 -11.549 1.00 86.00 257 CYS A CA 1
ATOM 2012 C C . CYS A 1 257 ? 17.953 4.543 -12.684 1.00 86.00 257 CYS A C 1
ATOM 2014 O O . CYS A 1 257 ? 17.604 3.411 -12.991 1.00 86.00 257 CYS A O 1
ATOM 2016 N N . THR A 1 258 ? 18.992 5.139 -13.273 1.00 79.88 258 THR A N 1
ATOM 2017 C CA . THR A 1 258 ? 19.756 4.535 -14.385 1.00 79.88 258 THR A CA 1
ATOM 2018 C C . THR A 1 258 ? 20.404 3.194 -14.030 1.00 79.88 258 THR A C 1
ATOM 2020 O O . THR A 1 258 ? 20.699 2.403 -14.915 1.00 79.88 258 THR A O 1
ATOM 2023 N N . GLU A 1 259 ? 20.630 2.937 -12.740 1.00 87.38 259 GLU A N 1
ATOM 2024 C CA . GLU A 1 259 ? 21.141 1.662 -12.218 1.00 87.38 259 GLU A CA 1
ATOM 2025 C C . GLU A 1 259 ? 20.063 0.570 -12.150 1.00 87.38 259 GLU A C 1
ATOM 2027 O O . GLU A 1 259 ? 20.384 -0.615 -12.095 1.00 87.38 259 GLU A O 1
ATOM 2032 N N . PHE A 1 260 ? 18.784 0.953 -12.118 1.00 87.25 260 PHE A N 1
ATOM 2033 C CA . PHE A 1 260 ? 17.669 0.025 -12.017 1.00 87.25 260 PHE A CA 1
ATOM 2034 C C . PHE A 1 260 ? 17.183 -0.350 -13.417 1.00 87.25 260 PHE A C 1
ATOM 2036 O O . PHE A 1 260 ? 16.695 0.496 -14.170 1.00 87.25 260 PHE A O 1
ATOM 2043 N N . LEU A 1 261 ? 17.335 -1.634 -13.755 1.00 90.50 261 LEU A N 1
ATOM 2044 C CA . LEU A 1 261 ? 16.960 -2.204 -15.051 1.00 90.50 261 LEU A CA 1
ATOM 2045 C C . LEU A 1 261 ? 17.494 -1.377 -16.238 1.00 90.50 261 LEU A C 1
ATOM 2047 O O . LEU A 1 261 ? 16.699 -0.913 -17.053 1.00 90.50 261 LEU A O 1
ATOM 2051 N N . PRO A 1 262 ? 18.817 -1.136 -16.350 1.00 93.00 262 PRO A N 1
ATOM 2052 C CA . PRO A 1 262 ? 19.397 -0.250 -17.370 1.00 93.00 262 PRO A CA 1
ATOM 2053 C C . PRO A 1 262 ? 19.016 -0.658 -18.800 1.00 93.00 262 PRO A C 1
ATOM 2055 O O . PRO A 1 262 ? 18.786 0.204 -19.649 1.00 93.00 262 PRO A O 1
ATOM 2058 N N . SER A 1 263 ? 18.877 -1.963 -19.034 1.00 93.19 263 SER A N 1
ATOM 2059 C CA . SER A 1 263 ? 18.600 -2.549 -20.346 1.00 93.19 263 SER A CA 1
ATOM 2060 C C . SER A 1 263 ? 17.113 -2.612 -20.699 1.00 93.19 263 SER A C 1
ATOM 2062 O O . SER A 1 263 ? 16.790 -2.994 -21.821 1.00 93.19 263 SER A O 1
ATOM 2064 N N . LEU A 1 264 ? 16.206 -2.230 -19.788 1.00 94.50 264 LEU A N 1
ATOM 2065 C CA . LEU A 1 264 ? 14.771 -2.328 -20.043 1.00 94.50 264 LEU A CA 1
ATOM 2066 C C . 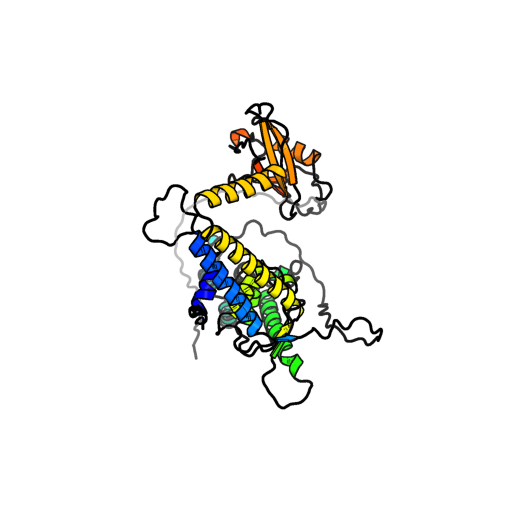LEU A 1 264 ? 14.370 -1.347 -21.142 1.00 94.50 264 LEU A C 1
ATOM 2068 O O . LEU A 1 264 ? 14.536 -0.132 -20.988 1.00 94.50 264 LEU A O 1
ATOM 2072 N N . ARG A 1 265 ? 13.845 -1.895 -22.241 1.00 94.00 265 ARG A N 1
ATOM 2073 C CA . ARG A 1 265 ? 13.382 -1.132 -23.404 1.00 94.00 265 ARG A CA 1
ATOM 2074 C C . ARG A 1 265 ? 11.934 -1.405 -23.748 1.00 94.00 265 ARG A C 1
ATOM 2076 O O . ARG A 1 265 ? 11.310 -0.511 -24.290 1.00 94.00 265 ARG A O 1
ATOM 2083 N N . VAL A 1 266 ? 11.399 -2.583 -23.439 1.00 94.50 266 VAL A N 1
ATOM 2084 C CA . VAL A 1 266 ? 10.059 -2.986 -23.875 1.00 94.50 266 VAL A CA 1
ATOM 2085 C C . VAL A 1 266 ? 9.163 -3.305 -22.685 1.00 94.50 266 VAL A C 1
ATOM 2087 O O . VAL A 1 266 ? 9.569 -3.999 -21.749 1.00 94.50 266 VAL A O 1
ATOM 2090 N N . MET A 1 267 ? 7.926 -2.812 -22.733 1.00 94.88 267 MET A N 1
ATOM 2091 C CA . MET A 1 267 ? 6.896 -3.056 -21.726 1.00 94.88 267 MET A CA 1
ATOM 2092 C C . MET A 1 267 ? 5.533 -3.334 -22.380 1.00 94.88 267 MET A C 1
ATOM 2094 O O . MET A 1 267 ? 5.310 -3.009 -23.546 1.00 94.88 267 MET A O 1
ATOM 2098 N N . ASP A 1 268 ? 4.615 -3.948 -21.634 1.00 92.12 268 ASP A N 1
ATOM 2099 C CA . ASP A 1 268 ? 3.266 -4.256 -22.130 1.00 92.12 268 ASP A CA 1
ATOM 2100 C C . ASP A 1 268 ? 2.462 -2.982 -22.434 1.00 92.12 268 ASP A C 1
ATOM 2102 O O . ASP A 1 268 ? 2.449 -2.031 -21.644 1.00 92.12 268 ASP A O 1
ATOM 2106 N N . ASP A 1 269 ? 1.732 -2.987 -23.550 1.00 93.50 269 ASP A N 1
ATOM 2107 C CA . ASP A 1 269 ? 0.870 -1.874 -23.970 1.00 93.50 269 ASP A CA 1
ATOM 2108 C C . ASP A 1 269 ? -0.273 -1.603 -22.971 1.00 93.50 269 ASP A C 1
ATOM 2110 O O . ASP A 1 269 ? -0.772 -0.483 -22.902 1.00 93.50 269 ASP A O 1
ATOM 2114 N N . GLU A 1 270 ? -0.623 -2.567 -22.102 1.00 91.12 270 GLU A N 1
ATOM 2115 C CA . GLU A 1 270 ? -1.587 -2.351 -21.005 1.00 91.12 270 GLU A CA 1
ATOM 2116 C C . GLU A 1 270 ? -1.150 -1.236 -20.025 1.00 91.12 270 GLU A C 1
ATOM 2118 O O . GLU A 1 270 ? -1.999 -0.635 -19.366 1.00 91.12 270 GLU A O 1
ATOM 2123 N N . VAL A 1 271 ? 0.146 -0.910 -19.942 1.00 93.62 271 VAL A N 1
ATOM 2124 C CA . VAL A 1 271 ? 0.674 0.125 -19.031 1.00 93.62 271 VAL A CA 1
ATOM 2125 C C . VAL A 1 271 ? 0.645 1.528 -19.649 1.00 93.62 271 VAL A C 1
ATOM 2127 O O . VAL A 1 271 ? 0.556 2.525 -18.927 1.00 93.62 271 VAL A O 1
ATOM 2130 N N . ARG A 1 272 ? 0.673 1.631 -20.983 1.00 95.06 272 ARG A N 1
ATOM 2131 C CA . ARG A 1 272 ? 0.619 2.909 -21.710 1.00 95.06 272 ARG A CA 1
ATOM 2132 C C . ARG A 1 272 ? -0.557 3.808 -21.291 1.00 95.06 272 ARG A C 1
ATOM 2134 O O . ARG A 1 272 ? -0.289 4.962 -20.960 1.00 95.06 272 ARG A O 1
ATOM 2141 N N . PRO A 1 273 ? -1.823 3.340 -21.240 1.00 95.12 273 PRO A N 1
ATOM 2142 C CA . PRO A 1 273 ? -2.941 4.208 -20.867 1.00 95.12 273 PRO A CA 1
ATOM 2143 C C . PRO A 1 273 ? -2.826 4.747 -19.435 1.00 95.12 273 PRO A C 1
ATOM 2145 O O . PRO A 1 273 ? -3.231 5.880 -19.180 1.00 95.12 273 PRO A O 1
ATOM 2148 N N . ALA A 1 274 ? -2.238 3.981 -18.510 1.00 94.25 274 ALA A N 1
ATOM 2149 C CA . ALA A 1 274 ? -2.013 4.436 -17.139 1.00 94.25 274 ALA A CA 1
ATOM 2150 C C . ALA A 1 274 ? -0.931 5.533 -17.071 1.00 94.25 274 ALA A C 1
ATOM 2152 O O . ALA A 1 274 ? -1.085 6.517 -16.346 1.00 94.25 274 ALA A O 1
ATOM 2153 N N . LEU A 1 275 ? 0.127 5.428 -17.885 1.00 95.50 275 LEU A N 1
ATOM 2154 C CA . LEU A 1 275 ? 1.127 6.493 -18.030 1.00 95.50 275 LEU A CA 1
ATOM 2155 C C . LEU A 1 275 ? 0.539 7.762 -18.657 1.00 95.50 275 LEU A C 1
ATOM 2157 O O . LEU A 1 275 ? 0.799 8.857 -18.160 1.00 95.50 275 LEU A O 1
ATOM 2161 N N . ASP A 1 276 ? -0.283 7.623 -19.701 1.00 95.75 276 ASP A N 1
ATOM 2162 C CA . ASP A 1 276 ? -0.983 8.752 -20.326 1.00 95.75 276 ASP A CA 1
ATOM 2163 C C . ASP A 1 276 ? -1.907 9.462 -19.320 1.00 95.75 276 ASP A C 1
ATOM 2165 O O . ASP A 1 276 ? -1.947 10.695 -19.259 1.00 95.75 276 ASP A O 1
ATOM 2169 N N . GLN A 1 277 ? -2.616 8.692 -18.489 1.00 95.06 277 GLN A N 1
ATOM 2170 C CA . GLN A 1 277 ? -3.474 9.220 -17.432 1.00 95.06 277 GLN A CA 1
ATOM 2171 C C . GLN A 1 277 ? -2.673 9.983 -16.366 1.00 95.06 277 GLN A C 1
ATOM 2173 O O . GLN A 1 277 ? -3.055 11.105 -16.017 1.00 95.06 277 GLN A O 1
ATOM 2178 N N . LEU A 1 278 ? -1.555 9.428 -15.881 1.00 94.81 278 LEU A N 1
ATOM 2179 C CA . LEU A 1 278 ? -0.671 10.104 -14.921 1.00 94.81 278 LEU A CA 1
ATOM 2180 C C . LEU A 1 278 ? -0.078 11.397 -15.501 1.00 94.81 278 LEU A C 1
ATOM 2182 O O . LEU A 1 278 ? -0.085 12.439 -14.840 1.00 94.81 278 LEU A O 1
ATOM 2186 N N . GLU A 1 279 ? 0.385 11.367 -16.754 1.00 96.44 279 GLU A N 1
ATOM 2187 C CA . GLU A 1 279 ? 0.926 12.545 -17.438 1.00 96.44 279 GLU A CA 1
ATOM 2188 C C . GLU A 1 279 ? -0.126 13.661 -17.549 1.00 96.44 279 GLU A C 1
ATOM 2190 O O . GLU A 1 279 ? 0.151 14.831 -17.243 1.00 96.44 279 GLU A O 1
ATOM 2195 N N . ALA A 1 280 ? -1.351 13.305 -17.948 1.00 96.06 280 ALA A N 1
ATOM 2196 C CA . ALA A 1 280 ? -2.468 14.236 -18.043 1.00 96.06 280 ALA A CA 1
ATOM 2197 C C . ALA A 1 280 ? -2.844 14.816 -16.671 1.00 96.06 280 ALA A C 1
ATOM 2199 O O . ALA A 1 280 ? -3.060 16.029 -16.559 1.00 96.06 280 ALA A O 1
ATOM 2200 N N . ALA A 1 281 ? -2.870 13.983 -15.626 1.00 95.25 281 ALA A N 1
ATOM 2201 C CA . ALA A 1 281 ? -3.188 14.392 -14.262 1.00 95.25 281 ALA A CA 1
ATOM 2202 C C . ALA A 1 281 ? -2.178 15.416 -13.721 1.00 95.25 281 ALA A C 1
ATOM 2204 O O . ALA A 1 281 ? -2.579 16.503 -13.290 1.00 95.25 281 ALA A O 1
ATOM 2205 N N . TYR A 1 282 ? -0.872 15.141 -13.809 1.00 95.88 282 TYR A N 1
ATOM 2206 C CA . TYR A 1 282 ? 0.152 16.087 -13.349 1.00 95.88 282 TYR A CA 1
ATOM 2207 C C . TYR A 1 282 ? 0.184 17.365 -14.183 1.00 95.88 282 TYR A C 1
ATOM 2209 O O . TYR A 1 282 ? 0.304 18.462 -13.635 1.00 95.88 282 TYR A O 1
ATOM 2217 N N . SER A 1 283 ? -0.003 17.255 -15.499 1.00 96.50 283 SER A N 1
ATOM 2218 C CA . SER A 1 283 ? -0.094 18.425 -16.377 1.00 96.50 283 SER A CA 1
ATOM 2219 C C . SER A 1 283 ? -1.274 19.328 -16.003 1.00 96.50 283 SER A C 1
ATOM 2221 O O . SER A 1 283 ? -1.138 20.553 -15.979 1.00 96.50 283 SER A O 1
ATOM 2223 N N . ALA A 1 284 ? -2.433 18.748 -15.679 1.00 94.56 284 ALA A N 1
ATOM 2224 C CA . ALA A 1 284 ? -3.599 19.498 -15.221 1.00 94.56 284 ALA A CA 1
ATOM 2225 C C . ALA A 1 284 ? -3.345 20.178 -13.865 1.00 94.56 284 ALA A C 1
ATOM 2227 O O . ALA A 1 284 ? -3.652 21.361 -13.705 1.00 94.56 284 ALA A O 1
ATOM 2228 N N . GLN A 1 285 ? -2.729 19.469 -12.914 1.00 93.94 285 GLN A N 1
ATOM 2229 C CA . GLN A 1 285 ? -2.379 20.019 -11.602 1.00 93.94 285 GLN A CA 1
ATOM 2230 C C . GLN A 1 285 ? -1.383 21.182 -11.701 1.00 93.94 285 GLN A C 1
ATOM 2232 O O . GLN A 1 285 ? -1.578 22.211 -11.050 1.00 93.94 285 GLN A O 1
ATOM 2237 N N . LEU A 1 286 ? -0.374 21.079 -12.571 1.00 94.88 286 LEU A N 1
ATOM 2238 C CA . LEU A 1 286 ? 0.572 22.168 -12.824 1.00 94.88 286 LEU A CA 1
ATOM 2239 C C . LEU A 1 286 ? -0.110 23.401 -13.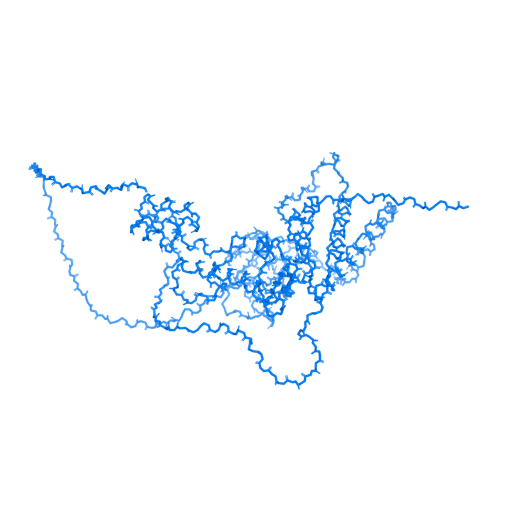421 1.00 94.88 286 LEU A C 1
ATOM 2241 O O . LEU A 1 286 ? 0.144 24.514 -12.961 1.00 94.88 286 LEU A O 1
ATOM 2245 N N . ARG A 1 287 ? -1.026 23.228 -14.385 1.00 95.25 287 ARG A N 1
ATOM 2246 C CA . ARG A 1 287 ? -1.812 24.350 -14.933 1.00 95.25 287 ARG A CA 1
ATOM 2247 C C . ARG A 1 287 ? -2.626 25.043 -13.841 1.00 95.25 287 ARG A C 1
ATOM 2249 O O . ARG A 1 287 ? -2.598 26.269 -13.750 1.00 95.25 287 ARG A O 1
ATOM 2256 N N . MET A 1 288 ? -3.293 24.277 -12.975 1.00 90.88 288 MET A N 1
ATOM 2257 C CA . MET A 1 288 ? -4.046 24.841 -11.849 1.00 90.88 288 MET A CA 1
ATOM 2258 C C . MET A 1 288 ? -3.136 25.635 -10.903 1.00 90.88 288 MET A C 1
ATOM 2260 O O . MET A 1 288 ? -3.425 26.795 -10.603 1.00 90.88 288 MET A O 1
ATOM 2264 N N . GLY A 1 289 ? -1.992 25.079 -10.501 1.00 89.00 289 GLY A N 1
ATOM 2265 C CA . GLY A 1 289 ? -1.054 25.784 -9.624 1.00 89.00 289 GLY A CA 1
ATOM 2266 C C . GLY A 1 289 ? -0.441 27.042 -10.263 1.00 89.00 289 GLY A C 1
ATOM 2267 O O . GLY A 1 289 ? -0.255 28.058 -9.589 1.00 89.00 289 GLY A O 1
ATOM 2268 N N . GLN A 1 290 ? -0.202 27.039 -11.579 1.00 89.06 290 GLN A N 1
ATOM 2269 C CA . GLN A 1 290 ? 0.274 28.220 -12.311 1.00 89.06 290 GLN A CA 1
ATOM 2270 C C . GLN A 1 290 ? -0.789 29.324 -12.402 1.00 89.06 290 GLN A C 1
ATOM 2272 O O . GLN A 1 290 ? -0.463 30.495 -12.191 1.00 89.06 290 GLN A O 1
ATOM 2277 N N . THR A 1 291 ? -2.059 28.973 -12.637 1.00 88.25 291 THR A N 1
ATOM 2278 C CA . THR A 1 291 ? -3.155 29.961 -12.630 1.00 88.25 291 THR A CA 1
ATOM 2279 C C . THR A 1 291 ? -3.320 30.619 -11.258 1.00 88.25 291 THR A C 1
ATOM 2281 O O . THR A 1 291 ? -3.475 31.837 -11.177 1.00 88.25 291 THR A O 1
ATOM 2284 N N . GLN A 1 292 ? -3.161 29.861 -10.166 1.00 83.06 292 GLN A N 1
ATOM 2285 C CA . GLN A 1 292 ? -3.157 30.419 -8.809 1.00 83.06 292 GLN A CA 1
ATOM 2286 C C . GLN A 1 292 ? -1.974 31.366 -8.570 1.00 83.06 292 GLN A C 1
ATOM 2288 O O . GLN A 1 292 ? -2.139 32.416 -7.941 1.00 83.06 292 GLN A O 1
ATOM 2293 N N . LYS A 1 293 ? -0.786 31.040 -9.104 1.00 82.44 293 LYS A N 1
ATOM 2294 C CA . LYS A 1 293 ? 0.398 31.905 -9.005 1.00 82.44 293 LYS A CA 1
ATOM 2295 C C . LYS A 1 293 ? 0.170 33.256 -9.688 1.00 82.44 293 LYS A C 1
ATOM 2297 O O . LYS A 1 293 ? 0.547 34.270 -9.104 1.00 82.44 293 LYS A O 1
ATOM 2302 N N . GLN A 1 294 ? -0.456 33.257 -10.867 1.00 79.56 294 GLN A N 1
ATOM 2303 C CA . GLN A 1 294 ? -0.726 34.457 -11.672 1.00 79.56 294 GLN A CA 1
ATOM 2304 C C . GLN A 1 294 ? -1.925 35.273 -11.174 1.00 79.56 294 GLN A C 1
ATOM 2306 O O . GLN A 1 294 ? -1.939 36.491 -11.340 1.00 79.56 294 GLN A O 1
ATOM 2311 N N . SER A 1 295 ? -2.906 34.636 -10.529 1.00 71.56 295 SER A N 1
ATOM 2312 C CA . SER A 1 295 ? -4.001 35.356 -9.882 1.00 71.56 295 SER A CA 1
ATOM 2313 C C . SER A 1 295 ? -3.447 36.194 -8.721 1.00 71.56 295 SER A C 1
ATOM 2315 O O . SER A 1 295 ? -2.831 35.669 -7.785 1.00 71.56 295 SER A O 1
ATOM 2317 N N . GLY A 1 296 ? -3.602 37.518 -8.806 1.00 69.25 296 GLY A N 1
ATOM 2318 C CA . GLY A 1 296 ? -3.184 38.437 -7.748 1.00 69.25 296 GLY A CA 1
ATOM 2319 C C . GLY A 1 296 ? -3.918 38.155 -6.425 1.00 69.25 296 GLY A C 1
ATOM 2320 O O . GLY A 1 296 ? -4.948 37.475 -6.424 1.00 69.25 296 GLY A O 1
ATOM 2321 N N . PRO A 1 297 ? -3.447 38.698 -5.287 1.00 60.66 297 PRO A N 1
ATOM 2322 C CA . PRO A 1 297 ? -4.058 38.483 -3.971 1.00 60.66 297 PRO A CA 1
ATOM 2323 C C . PRO A 1 297 ? -5.598 38.626 -3.915 1.00 60.66 297 PRO A C 1
ATOM 2325 O O . PRO A 1 297 ? -6.222 37.768 -3.287 1.00 60.66 297 PRO A O 1
ATOM 2328 N N . PRO A 1 298 ? -6.257 39.593 -4.595 1.00 54.00 298 PRO A N 1
ATOM 2329 C CA . PRO A 1 298 ? -7.721 39.677 -4.558 1.00 54.00 298 PRO A CA 1
ATOM 2330 C C . PRO A 1 298 ? -8.430 38.557 -5.341 1.00 54.00 298 PRO A C 1
ATOM 2332 O O . PRO A 1 298 ? -9.528 38.152 -4.968 1.00 54.00 298 PRO A O 1
ATOM 2335 N N . GLN A 1 299 ? -7.812 38.000 -6.387 1.00 54.22 299 GLN A N 1
ATOM 2336 C CA . GLN A 1 299 ? -8.384 36.876 -7.142 1.00 54.22 299 GLN A CA 1
ATOM 2337 C C . GLN A 1 299 ? -8.155 35.529 -6.447 1.00 54.22 299 GLN A C 1
ATOM 2339 O O . GLN A 1 299 ? -8.988 34.637 -6.579 1.00 54.22 299 GLN A O 1
ATOM 2344 N N . ARG A 1 300 ? -7.088 35.390 -5.647 1.00 55.00 300 ARG A N 1
ATOM 2345 C CA . ARG A 1 300 ? -6.857 34.189 -4.823 1.00 55.00 300 ARG A CA 1
ATOM 2346 C C . ARG A 1 300 ? -7.969 33.973 -3.800 1.00 55.00 300 ARG A C 1
ATOM 2348 O O . ARG A 1 300 ? -8.416 32.843 -3.633 1.00 55.00 300 ARG A O 1
ATOM 2355 N N . LEU A 1 301 ? -8.457 35.053 -3.186 1.00 53.81 301 LEU A N 1
ATOM 2356 C CA . LEU A 1 301 ? -9.627 35.013 -2.304 1.00 53.81 301 LEU A CA 1
ATOM 2357 C C . LEU A 1 301 ? -10.902 34.662 -3.078 1.00 53.81 301 LEU A C 1
ATOM 2359 O O . LEU A 1 301 ? -11.670 33.830 -2.618 1.00 53.81 301 LEU A O 1
ATOM 2363 N N . ALA A 1 302 ? -11.104 35.210 -4.278 1.00 53.59 302 ALA A N 1
ATOM 2364 C CA . ALA A 1 302 ? -12.279 34.891 -5.092 1.00 53.59 302 ALA A CA 1
ATOM 2365 C C . ALA A 1 302 ? -12.298 33.430 -5.588 1.00 53.59 302 ALA A C 1
ATOM 2367 O O . ALA A 1 302 ? -13.357 32.809 -5.609 1.00 53.59 302 ALA A O 1
ATOM 2368 N N . ILE A 1 303 ? -11.146 32.854 -5.953 1.00 55.19 303 ILE A N 1
ATOM 2369 C CA . ILE A 1 303 ? -11.037 31.447 -6.377 1.00 55.19 303 ILE A CA 1
ATOM 2370 C C . ILE A 1 303 ? -11.188 30.506 -5.175 1.00 55.19 303 ILE A C 1
ATOM 2372 O O . ILE A 1 303 ? -11.912 29.519 -5.281 1.00 55.19 303 ILE A O 1
ATOM 2376 N N . ALA A 1 304 ? -10.581 30.827 -4.027 1.00 52.69 304 ALA A N 1
ATOM 2377 C CA . ALA A 1 304 ? -10.782 30.071 -2.789 1.00 52.69 304 ALA A CA 1
ATOM 2378 C C . ALA A 1 304 ? -12.261 30.082 -2.361 1.00 52.69 304 ALA A C 1
ATOM 2380 O O . ALA A 1 304 ? -12.836 29.021 -2.140 1.00 52.69 304 ALA A O 1
ATOM 2381 N N . LEU A 1 305 ? -12.911 31.252 -2.383 1.00 54.78 305 LEU A N 1
ATOM 2382 C CA . LEU A 1 305 ? -14.336 31.399 -2.072 1.00 54.78 305 LEU A CA 1
ATOM 2383 C C . LEU A 1 305 ? -15.252 30.744 -3.119 1.00 54.78 305 LEU A C 1
ATOM 2385 O O . LEU A 1 305 ? -16.334 30.283 -2.773 1.00 54.78 305 LEU A O 1
ATOM 2389 N N . SER A 1 306 ? -14.848 30.663 -4.391 1.00 51.62 306 SER A N 1
ATOM 2390 C CA . SER A 1 306 ? -15.628 30.004 -5.454 1.00 51.62 306 SER A CA 1
ATOM 2391 C C . SER A 1 306 ? -15.535 28.472 -5.392 1.00 51.62 306 SER A C 1
ATOM 2393 O O . SER A 1 306 ? -16.529 27.777 -5.623 1.00 51.62 306 SER A O 1
ATOM 2395 N N . ILE A 1 307 ? -14.371 27.934 -5.008 1.00 53.62 307 ILE A N 1
ATOM 2396 C CA . ILE A 1 307 ? -14.182 26.501 -4.740 1.00 53.62 307 ILE A CA 1
ATOM 2397 C C . ILE A 1 307 ? -14.907 26.107 -3.443 1.00 53.62 307 ILE A C 1
ATOM 2399 O O . ILE A 1 307 ? -15.620 25.104 -3.435 1.00 53.62 307 ILE A O 1
ATOM 2403 N N . GLU A 1 308 ? -14.830 26.924 -2.386 1.00 50.47 308 GLU A N 1
ATOM 2404 C CA . GLU A 1 308 ? -15.610 26.721 -1.156 1.00 50.47 308 GLU A CA 1
ATOM 2405 C C . GLU A 1 308 ? -17.122 26.841 -1.405 1.00 50.47 308 GLU A C 1
ATOM 2407 O O . GLU A 1 308 ? -17.883 26.008 -0.922 1.00 50.47 308 GLU A O 1
ATOM 2412 N N . SER A 1 309 ? -17.567 27.791 -2.234 1.00 45.09 309 SER A N 1
ATOM 2413 C CA . SER A 1 309 ? -18.976 27.950 -2.630 1.00 45.09 309 SER A CA 1
ATOM 2414 C C . SER A 1 309 ? -19.486 26.779 -3.485 1.00 45.09 309 SER A C 1
ATOM 2416 O O . SER A 1 309 ? -20.590 26.285 -3.258 1.00 45.09 309 SER A O 1
ATOM 2418 N N . SER A 1 310 ? -18.677 26.246 -4.410 1.00 40.84 310 SER A N 1
ATOM 2419 C CA . SER A 1 310 ? -19.054 25.081 -5.233 1.00 40.84 310 SER A CA 1
ATOM 2420 C C . SER A 1 310 ? -19.088 23.766 -4.446 1.00 40.84 310 SER A C 1
ATOM 2422 O O . SER A 1 310 ? -19.894 22.885 -4.756 1.00 40.84 310 SER A O 1
ATOM 2424 N N . ILE A 1 311 ? -18.257 23.628 -3.408 1.00 46.34 311 ILE A N 1
ATOM 2425 C CA . ILE A 1 311 ? -18.292 22.482 -2.488 1.00 46.34 311 ILE A CA 1
ATOM 2426 C C . ILE A 1 311 ? -19.452 22.633 -1.486 1.00 46.34 311 ILE A C 1
ATOM 2428 O O . ILE A 1 311 ? -20.173 21.665 -1.242 1.00 46.34 311 ILE A O 1
ATOM 2432 N N . ALA A 1 312 ? -19.721 23.847 -0.991 1.00 43.94 312 ALA A N 1
ATOM 2433 C CA . ALA A 1 312 ? -20.855 24.140 -0.110 1.00 43.94 312 ALA A CA 1
ATOM 2434 C C . ALA A 1 312 ? -22.218 23.995 -0.815 1.00 43.94 312 ALA A C 1
ATOM 2436 O O . ALA A 1 312 ? -23.190 23.558 -0.201 1.00 43.94 312 ALA A O 1
ATOM 2437 N N . SER A 1 313 ? -22.301 24.285 -2.118 1.00 36.91 313 SER A N 1
ATOM 2438 C CA . SER A 1 313 ? -23.552 24.190 -2.886 1.00 36.91 313 SER A CA 1
ATOM 2439 C C . SER A 1 313 ? -23.975 22.742 -3.194 1.00 36.91 313 SER A C 1
ATOM 2441 O O . SER A 1 313 ? -25.158 22.471 -3.392 1.00 36.91 313 SER A O 1
ATOM 2443 N N . ARG A 1 314 ? -23.046 21.771 -3.152 1.00 40.34 314 ARG A N 1
ATOM 2444 C CA . ARG A 1 314 ? -23.358 20.334 -3.314 1.00 40.34 314 ARG A CA 1
ATOM 2445 C C . ARG A 1 314 ? -23.705 19.606 -2.014 1.00 40.34 314 ARG A C 1
ATOM 2447 O O . ARG A 1 314 ? -24.138 18.458 -2.067 1.00 40.34 314 ARG A O 1
ATOM 2454 N N . MET A 1 315 ? -23.560 20.259 -0.865 1.00 39.62 315 MET A N 1
ATOM 2455 C CA . MET A 1 315 ? -23.893 19.697 0.443 1.00 39.62 315 MET A CA 1
ATOM 2456 C C . MET A 1 315 ? -24.625 20.718 1.308 1.00 39.62 315 MET A C 1
ATOM 2458 O O . MET A 1 315 ? -24.228 20.935 2.443 1.00 39.62 315 MET A O 1
ATOM 2462 N N . ALA A 1 316 ? -25.686 21.350 0.801 1.00 32.19 316 ALA A N 1
ATOM 2463 C CA . ALA A 1 316 ? -26.538 22.190 1.639 1.00 32.19 316 ALA A CA 1
ATOM 2464 C C . ALA A 1 316 ? -27.270 21.316 2.679 1.00 32.19 316 ALA A C 1
ATOM 2466 O O . ALA A 1 316 ? -28.190 20.577 2.305 1.00 32.19 316 ALA A O 1
ATOM 2467 N N . PRO A 1 317 ? -26.925 21.372 3.982 1.00 42.22 317 PRO A N 1
ATOM 2468 C CA . PRO A 1 317 ? -27.773 20.819 5.011 1.00 42.22 317 PRO A CA 1
ATOM 2469 C C . PRO A 1 317 ? -28.890 21.831 5.256 1.00 42.22 317 PRO A C 1
ATOM 2471 O O . PRO A 1 317 ? -28.698 23.050 5.230 1.00 42.22 317 PRO A O 1
ATOM 2474 N N . ARG A 1 318 ? -30.083 21.309 5.508 1.00 41.19 318 ARG A N 1
ATOM 2475 C CA . ARG A 1 318 ? -31.189 22.095 6.045 1.00 41.19 318 ARG A CA 1
ATOM 2476 C C . ARG A 1 318 ? -30.710 22.818 7.311 1.00 41.19 318 ARG A C 1
ATOM 2478 O O . ARG A 1 318 ? -29.986 22.241 8.115 1.00 41.19 318 ARG A O 1
ATOM 2485 N N . SER A 1 319 ? -31.109 24.082 7.412 1.00 40.28 319 SER A N 1
ATOM 2486 C CA . SER A 1 319 ? -30.944 25.035 8.517 1.00 40.28 319 SER A CA 1
ATOM 2487 C C . SER A 1 319 ? -30.628 24.434 9.903 1.00 40.28 319 SER A C 1
ATOM 2489 O O . SER A 1 319 ? -31.294 23.478 10.307 1.00 40.28 319 SER A O 1
ATOM 2491 N N . PRO A 1 320 ? -29.702 25.039 10.677 1.00 48.38 320 PRO A N 1
ATOM 2492 C CA . PRO A 1 320 ? -29.326 24.575 12.007 1.00 48.38 320 PRO A CA 1
ATOM 2493 C C . PRO A 1 320 ? -30.451 24.879 13.003 1.00 48.38 320 PRO A C 1
ATOM 2495 O O . PRO A 1 320 ? -30.488 25.926 13.643 1.00 48.38 320 PRO A O 1
ATOM 2498 N N . THR A 1 321 ? -31.401 23.960 13.142 1.00 46.50 321 THR A N 1
ATOM 2499 C CA . THR A 1 321 ? -32.197 23.862 14.367 1.00 46.50 321 THR A CA 1
ATOM 2500 C C . THR A 1 321 ? -31.246 23.465 15.488 1.00 46.50 321 THR A C 1
ATOM 2502 O O . THR A 1 321 ? -30.573 22.442 15.364 1.00 46.50 321 THR A O 1
ATOM 2505 N N . GLY A 1 322 ? -31.155 24.310 16.519 1.00 47.22 322 GLY A N 1
ATOM 2506 C CA . GLY A 1 322 ? -30.194 24.227 17.618 1.00 47.22 322 GLY A CA 1
ATOM 2507 C C . GLY A 1 322 ? -29.882 22.797 18.045 1.00 47.22 322 GLY A C 1
ATOM 2508 O O . GLY A 1 322 ? -30.731 22.110 18.606 1.00 47.22 322 GLY A O 1
ATOM 2509 N N . SER A 1 323 ? -28.651 22.372 17.759 1.00 51.09 323 SER A N 1
ATOM 2510 C CA . SER A 1 323 ? -28.078 21.143 18.292 1.00 51.09 323 SER A CA 1
ATOM 2511 C C . SER A 1 323 ? -28.011 21.304 19.806 1.00 51.09 323 SER A C 1
ATOM 2513 O O . SER A 1 323 ? -27.208 22.082 20.323 1.00 51.09 323 SER A O 1
ATOM 2515 N N . SER A 1 324 ? -28.903 20.633 20.530 1.00 62.25 324 SER A N 1
ATOM 2516 C CA . SER A 1 324 ? -28.734 20.422 21.961 1.00 62.25 324 SER A CA 1
ATOM 2517 C C . SER A 1 324 ? -27.374 19.752 22.140 1.00 62.25 324 SER A C 1
ATOM 2519 O O . SER A 1 324 ? -27.202 18.619 21.694 1.00 62.25 324 SER A O 1
ATOM 2521 N N . GLY A 1 325 ? -26.406 20.453 22.744 1.00 78.62 325 GLY A N 1
ATOM 2522 C CA . GLY A 1 325 ? -24.987 20.057 22.835 1.00 78.62 325 GLY A CA 1
ATOM 2523 C C . GLY A 1 325 ? -24.693 18.743 23.575 1.00 78.62 325 GLY A C 1
ATOM 2524 O O . GLY A 1 325 ? -23.539 18.462 23.911 1.00 78.62 325 GLY A O 1
ATOM 2525 N N . ASP A 1 326 ? -25.727 17.952 23.833 1.00 91.75 326 ASP A N 1
ATOM 2526 C CA . ASP A 1 326 ? -25.700 16.648 24.473 1.00 91.75 326 ASP A CA 1
ATOM 2527 C C . ASP A 1 326 ? -25.783 15.476 23.472 1.00 91.75 326 ASP A C 1
ATOM 2529 O O . ASP A 1 326 ? -25.503 14.336 23.836 1.00 91.75 326 ASP A O 1
ATOM 2533 N N . GLU A 1 327 ? -26.094 15.732 22.194 1.00 96.06 327 GLU A N 1
ATOM 2534 C CA . GLU A 1 327 ? -26.082 14.702 21.146 1.00 96.06 327 GLU A CA 1
ATOM 2535 C C . GLU A 1 327 ? -24.756 14.663 20.369 1.00 96.06 327 GLU A C 1
ATOM 2537 O O . GLU A 1 327 ? -24.215 15.683 19.947 1.00 96.06 327 GLU A O 1
ATOM 2542 N N . LEU A 1 328 ? -24.251 13.451 20.135 1.00 96.12 328 LEU A N 1
ATOM 2543 C CA . LEU A 1 328 ? -23.105 13.145 19.284 1.00 96.12 328 LEU A CA 1
ATOM 2544 C C . LEU A 1 328 ? -23.576 12.437 18.014 1.00 96.12 328 LEU A C 1
ATOM 2546 O O . LEU A 1 328 ? -24.227 11.395 18.084 1.00 96.12 328 LEU A O 1
ATOM 2550 N N . ALA A 1 329 ? -23.184 12.950 16.849 1.00 97.25 329 ALA A N 1
ATOM 2551 C CA . ALA A 1 329 ? -23.327 12.235 15.585 1.00 97.25 329 ALA A CA 1
ATOM 2552 C C . ALA A 1 329 ? -22.064 11.402 15.318 1.00 97.25 329 ALA A C 1
ATOM 2554 O O . ALA A 1 329 ? -20.969 11.954 15.232 1.00 97.25 329 ALA A O 1
ATOM 2555 N N . LEU A 1 330 ? -22.205 10.084 15.168 1.00 98.06 330 LEU A N 1
ATOM 2556 C CA . LEU A 1 330 ? -21.105 9.152 14.906 1.00 98.06 330 LEU A CA 1
ATOM 2557 C C . LEU A 1 330 ? -21.229 8.567 13.496 1.00 98.06 330 LEU A C 1
ATOM 2559 O O . LEU A 1 330 ? -22.298 8.091 13.117 1.00 98.06 330 LEU A O 1
ATOM 2563 N N . LYS A 1 331 ? -20.132 8.580 12.730 1.00 97.94 331 LYS A N 1
ATOM 2564 C CA . LYS A 1 331 ? -20.017 7.958 11.402 1.00 97.94 331 LYS A CA 1
ATOM 2565 C C . LYS A 1 331 ? -19.198 6.675 11.506 1.00 97.94 331 LYS A C 1
ATOM 2567 O O . LYS A 1 331 ? -17.978 6.724 11.633 1.00 97.94 331 LYS A O 1
ATOM 2572 N N . PHE A 1 332 ? -19.867 5.536 11.426 1.00 98.31 332 PHE A N 1
ATOM 2573 C CA . PHE A 1 332 ? -19.268 4.209 11.515 1.00 98.31 332 PHE A CA 1
ATOM 2574 C C . PHE A 1 332 ? -18.652 3.800 10.178 1.00 98.31 332 PHE A C 1
ATOM 2576 O O . PHE A 1 332 ? -19.373 3.680 9.192 1.00 98.31 332 PHE A O 1
ATOM 2583 N N . LEU A 1 333 ? -17.336 3.601 10.144 1.00 97.56 333 LEU A N 1
ATOM 2584 C CA . LEU A 1 333 ? -16.558 3.213 8.964 1.00 97.56 333 LEU A CA 1
ATOM 2585 C C . LEU A 1 333 ? -16.190 1.731 9.068 1.00 97.56 333 LEU A C 1
ATOM 2587 O O . LEU A 1 333 ? -15.506 1.341 10.011 1.00 97.56 333 LEU A O 1
ATOM 2591 N N . PHE A 1 334 ? -16.634 0.897 8.133 1.00 97.25 334 PHE A N 1
ATOM 2592 C CA . PHE A 1 334 ? -16.380 -0.545 8.191 1.00 97.25 334 PHE A CA 1
ATOM 2593 C C . PHE A 1 334 ? -15.002 -0.869 7.606 1.00 97.25 334 PHE A C 1
ATOM 2595 O O . PHE A 1 334 ? -14.742 -0.617 6.431 1.00 97.25 334 PHE A O 1
ATOM 2602 N N . ALA A 1 335 ? -14.107 -1.428 8.425 1.00 92.19 335 ALA A N 1
ATOM 2603 C CA . ALA A 1 335 ? -12.773 -1.813 7.974 1.00 92.19 335 ALA A CA 1
ATOM 2604 C C . ALA A 1 335 ? -12.857 -2.852 6.840 1.00 92.19 335 ALA A C 1
ATOM 2606 O O . ALA A 1 335 ? -13.667 -3.779 6.902 1.00 92.19 335 ALA A O 1
ATOM 2607 N N . ASN A 1 336 ? -11.994 -2.710 5.830 1.00 88.62 336 ASN A N 1
ATOM 2608 C CA . ASN A 1 336 ? -11.944 -3.551 4.625 1.00 88.62 336 ASN A CA 1
ATOM 2609 C C . ASN A 1 336 ? -13.197 -3.477 3.727 1.00 88.62 336 ASN A C 1
ATOM 2611 O O . ASN A 1 336 ? -13.409 -4.373 2.914 1.00 88.62 336 ASN A O 1
ATOM 2615 N N . GLN A 1 337 ? -14.041 -2.452 3.886 1.00 89.62 337 GLN A N 1
ATOM 2616 C CA . GLN A 1 337 ? -15.242 -2.240 3.072 1.00 89.62 337 GLN A CA 1
ATOM 2617 C C . GLN A 1 337 ? -15.340 -0.766 2.656 1.00 89.62 337 GLN A C 1
ATOM 2619 O O . GLN A 1 337 ? -16.015 0.040 3.303 1.00 89.62 337 GLN A O 1
ATOM 2624 N N . ASP A 1 338 ? -14.646 -0.401 1.577 1.00 85.19 338 ASP A N 1
ATOM 2625 C CA . ASP A 1 338 ? -14.548 0.991 1.133 1.00 85.19 338 ASP A CA 1
ATOM 2626 C C . ASP A 1 338 ? -15.917 1.613 0.822 1.00 85.19 338 ASP A C 1
ATOM 2628 O O . ASP A 1 338 ? -16.802 1.014 0.208 1.00 85.19 338 ASP A O 1
ATOM 2632 N N . GLY A 1 339 ? -16.104 2.851 1.284 1.00 91.50 339 GLY A N 1
ATOM 2633 C CA . GLY A 1 339 ? -17.323 3.635 1.070 1.00 91.50 339 GLY A CA 1
ATOM 2634 C C . GLY A 1 339 ? -18.533 3.224 1.920 1.00 91.50 339 GLY A C 1
ATOM 2635 O O . GLY A 1 339 ? -19.471 4.019 2.045 1.00 91.50 339 GLY A O 1
ATOM 2636 N N . LYS A 1 340 ? -18.528 2.049 2.564 1.00 95.56 340 LYS A N 1
ATOM 2637 C CA . LYS A 1 340 ? -19.638 1.587 3.412 1.00 95.56 340 LYS A CA 1
ATOM 2638 C C . LYS A 1 340 ? -19.577 2.243 4.789 1.00 95.56 340 LYS A C 1
ATOM 2640 O O . LYS A 1 340 ? -18.600 2.103 5.524 1.00 95.56 340 LYS A O 1
ATOM 2645 N N . HIS A 1 341 ? -20.635 2.969 5.144 1.00 97.44 341 HIS A N 1
ATOM 2646 C CA . HIS A 1 341 ? -20.735 3.634 6.436 1.00 97.44 341 HIS A CA 1
ATOM 2647 C C . HIS A 1 341 ? -22.182 3.850 6.876 1.00 97.44 341 HIS A C 1
ATOM 2649 O O . HIS A 1 341 ? -23.092 3.895 6.052 1.00 97.44 341 HIS A O 1
ATOM 2655 N N . VAL A 1 342 ? -22.371 4.030 8.182 1.00 98.00 342 VAL A N 1
ATOM 2656 C CA . VAL A 1 342 ? -23.663 4.368 8.801 1.00 98.00 342 VAL A CA 1
ATOM 2657 C C . VAL A 1 342 ? -23.461 5.589 9.688 1.00 98.00 342 VAL A C 1
ATOM 2659 O O . VAL A 1 342 ? -22.433 5.695 10.355 1.00 98.00 342 VAL A O 1
ATOM 2662 N N . VAL A 1 343 ? -24.411 6.524 9.693 1.00 98.06 343 VAL A N 1
ATOM 2663 C CA . VAL A 1 343 ? -24.384 7.692 10.585 1.00 98.06 343 VAL A CA 1
ATOM 2664 C C . VAL A 1 343 ? -25.541 7.589 11.566 1.00 98.06 343 VAL A C 1
ATOM 2666 O O . VAL A 1 343 ? -26.691 7.555 11.142 1.00 98.06 343 VAL A O 1
ATOM 2669 N N . LEU A 1 344 ? -25.237 7.553 12.863 1.00 98.00 344 LEU A N 1
ATOM 2670 C CA . LEU A 1 344 ? -26.232 7.488 13.939 1.00 98.00 344 LEU A CA 1
ATOM 2671 C C . LEU A 1 344 ? -25.977 8.605 14.954 1.00 98.00 344 LEU A C 1
ATOM 2673 O O . LEU A 1 344 ? -24.864 9.127 15.046 1.00 98.00 344 LEU A O 1
ATOM 2677 N N . ARG A 1 345 ? -27.010 8.977 15.712 1.00 97.56 345 ARG A N 1
ATOM 2678 C CA . ARG A 1 345 ? -26.938 10.005 16.756 1.00 97.56 345 ARG A CA 1
ATOM 2679 C C . ARG A 1 345 ? -27.204 9.394 18.122 1.00 97.56 345 ARG A C 1
ATOM 2681 O O . ARG A 1 345 ? -28.116 8.586 18.259 1.00 97.56 345 ARG A O 1
ATOM 2688 N N . PHE A 1 346 ? -26.410 9.789 19.111 1.00 97.56 346 PHE A N 1
ATOM 2689 C CA . PHE A 1 346 ? -26.492 9.274 20.474 1.00 97.56 346 PHE A CA 1
ATOM 2690 C C . PHE A 1 346 ? -26.292 10.391 21.497 1.00 97.56 346 PHE A C 1
ATOM 2692 O O . PHE A 1 346 ? -25.386 11.206 21.318 1.00 97.56 346 PHE A O 1
ATOM 2699 N N . PRO A 1 347 ? -27.037 10.397 22.612 1.00 97.56 347 PRO A N 1
ATOM 2700 C CA . PRO A 1 347 ? -26.678 11.189 23.783 1.00 97.56 347 PRO A CA 1
ATOM 2701 C C . PRO A 1 347 ? -25.281 10.822 24.306 1.00 97.56 347 PRO A C 1
ATOM 2703 O O . PRO A 1 347 ? -24.911 9.642 24.299 1.00 97.56 347 PRO A O 1
ATOM 2706 N N . LYS A 1 348 ? -24.519 11.791 24.823 1.00 97.19 348 LYS A N 1
ATOM 2707 C CA . LYS A 1 348 ? -23.177 11.570 25.407 1.00 97.19 348 LYS A CA 1
ATOM 2708 C C . LYS A 1 348 ? -23.165 10.574 26.572 1.00 97.19 348 LYS A C 1
ATOM 2710 O O . LYS A 1 348 ? -22.178 9.863 26.774 1.00 97.19 348 LYS A O 1
ATOM 2715 N N . SER A 1 349 ? -24.280 10.472 27.289 1.00 97.44 349 SER A N 1
ATOM 2716 C CA . SER A 1 349 ? -24.504 9.524 28.385 1.00 97.44 349 SER A CA 1
ATOM 2717 C C . SER A 1 349 ? -24.691 8.068 27.932 1.00 97.44 349 SER A C 1
ATOM 2719 O O . SER A 1 349 ? -24.661 7.159 28.761 1.00 97.44 349 SER A O 1
ATOM 2721 N N . THR A 1 350 ? -24.849 7.812 26.629 1.00 98.31 350 THR A N 1
ATOM 2722 C CA . THR A 1 350 ? -25.068 6.461 26.088 1.00 98.31 350 THR A CA 1
ATOM 2723 C C . THR A 1 350 ? -23.835 5.580 26.288 1.00 98.31 350 THR A C 1
ATOM 2725 O O . THR A 1 350 ? -22.710 6.001 26.010 1.00 98.31 350 THR A O 1
ATOM 2728 N N . SER A 1 351 ? -24.033 4.336 26.737 1.00 98.44 351 SER A N 1
ATOM 2729 C CA . SER A 1 351 ? -22.956 3.345 26.835 1.00 98.44 351 SER A CA 1
ATOM 2730 C C . SER A 1 351 ? -22.537 2.810 25.466 1.00 98.44 351 SER A C 1
ATOM 2732 O O . SER A 1 351 ? -23.362 2.644 24.565 1.00 98.44 351 SER A O 1
ATOM 2734 N N . VAL A 1 352 ? -21.259 2.463 25.316 1.00 98.25 352 VAL A N 1
ATOM 2735 C CA . VAL A 1 352 ? -20.716 1.863 24.086 1.00 98.25 352 VAL A CA 1
ATOM 2736 C C . VAL A 1 352 ? -21.437 0.552 23.738 1.00 98.25 352 VAL A C 1
ATOM 2738 O O . VAL A 1 352 ? -21.699 0.300 22.562 1.00 98.25 352 VAL A O 1
ATOM 2741 N N . ALA A 1 353 ? -21.851 -0.242 24.734 1.00 98.25 353 ALA A N 1
ATOM 2742 C CA . ALA A 1 353 ? -22.687 -1.429 24.521 1.00 98.25 353 ALA A CA 1
ATOM 2743 C C . ALA A 1 353 ? -24.018 -1.101 23.816 1.00 98.25 353 ALA A C 1
ATOM 2745 O O . ALA A 1 353 ? -24.404 -1.772 22.858 1.00 98.25 353 ALA A O 1
ATOM 2746 N N . SER A 1 354 ? -24.699 -0.037 24.253 1.00 98.19 354 SER A N 1
ATOM 2747 C CA . SER A 1 354 ? -25.954 0.418 23.640 1.00 98.19 354 SER A CA 1
ATOM 2748 C C . SER A 1 354 ? -25.728 0.943 22.221 1.00 98.19 354 SER A C 1
ATOM 2750 O O . SER A 1 354 ? -26.528 0.667 21.328 1.00 98.19 354 SER A O 1
ATOM 2752 N N . VAL A 1 355 ? -24.603 1.628 21.985 1.00 98.38 355 VAL A N 1
ATOM 2753 C CA . VAL A 1 355 ? -24.194 2.074 20.643 1.00 98.38 355 VAL A CA 1
ATOM 2754 C C . VAL A 1 355 ? -23.974 0.892 19.700 1.00 98.38 355 VAL A C 1
ATOM 2756 O O . VAL A 1 355 ? -24.445 0.926 18.566 1.00 98.38 355 VAL A O 1
ATOM 2759 N N . LYS A 1 356 ? -23.311 -0.179 20.157 1.00 98.12 356 LYS A N 1
ATOM 2760 C CA . LYS A 1 356 ? -23.145 -1.409 19.365 1.00 98.12 356 LYS A CA 1
ATOM 2761 C C . LYS A 1 356 ? -24.486 -2.063 19.035 1.00 98.12 356 LYS A C 1
ATOM 2763 O O . LYS A 1 356 ? -24.690 -2.459 17.892 1.00 98.12 356 LYS A O 1
ATOM 2768 N N . ALA A 1 357 ? -25.398 -2.144 20.004 1.00 97.81 357 ALA A N 1
ATOM 2769 C CA . ALA A 1 357 ? -26.727 -2.710 19.784 1.00 97.81 357 ALA A CA 1
ATOM 2770 C C . ALA A 1 357 ? -27.525 -1.915 18.733 1.00 97.81 357 ALA A C 1
ATOM 2772 O O . ALA A 1 357 ? -28.158 -2.508 17.861 1.00 97.81 357 ALA A O 1
ATOM 2773 N N . GLU A 1 358 ? -27.458 -0.581 18.768 1.00 98.12 358 GLU A N 1
ATOM 2774 C CA . GLU A 1 358 ? -28.094 0.271 17.754 1.00 98.12 358 GLU A CA 1
ATOM 2775 C C . GLU A 1 358 ? -27.417 0.148 16.381 1.00 98.12 358 GLU A C 1
ATOM 2777 O O . GLU A 1 358 ? -28.098 0.092 15.357 1.00 98.12 358 GLU A O 1
ATOM 2782 N N . LEU A 1 359 ? -26.086 0.043 16.342 1.00 98.12 359 LEU A N 1
ATOM 2783 C CA . LEU A 1 359 ? -25.344 -0.189 15.104 1.00 98.12 359 LEU A CA 1
ATOM 2784 C C . LEU A 1 359 ? -25.740 -1.517 14.446 1.00 98.12 359 LEU A C 1
ATOM 2786 O O . LEU A 1 359 ? -25.889 -1.567 13.230 1.00 98.12 359 LEU A O 1
ATOM 2790 N N . MET A 1 360 ? -25.954 -2.577 15.231 1.00 97.50 360 MET A N 1
ATOM 2791 C CA . MET A 1 360 ? -26.429 -3.869 14.720 1.00 97.50 360 MET A CA 1
ATOM 2792 C C . MET A 1 360 ? -27.842 -3.788 14.132 1.00 97.50 360 MET A C 1
ATOM 2794 O O . MET A 1 360 ? -28.116 -4.442 13.130 1.00 97.50 360 MET A O 1
ATOM 2798 N N . ARG A 1 361 ? -28.728 -2.962 14.706 1.00 97.75 361 ARG A N 1
ATOM 2799 C CA . ARG A 1 361 ? -30.068 -2.713 14.141 1.00 97.75 361 ARG A CA 1
ATOM 2800 C C . ARG A 1 361 ? -30.018 -1.979 12.800 1.00 97.75 361 ARG A C 1
ATOM 2802 O O . ARG A 1 361 ? -30.877 -2.206 11.956 1.00 97.75 361 ARG A O 1
ATOM 2809 N N . ASN A 1 362 ? -29.014 -1.125 12.608 1.00 97.94 362 ASN A N 1
ATOM 2810 C CA . ASN A 1 362 ? -28.821 -0.312 11.404 1.00 97.94 362 ASN A CA 1
ATOM 2811 C C . ASN A 1 362 ? -27.649 -0.822 10.550 1.00 97.94 362 ASN A C 1
ATOM 2813 O O . ASN A 1 362 ? -26.953 -0.034 9.905 1.00 97.94 362 ASN A O 1
ATOM 2817 N N . TRP A 1 363 ? -27.384 -2.130 10.581 1.00 97.56 363 TRP A N 1
ATOM 2818 C CA . TRP A 1 363 ? -26.251 -2.709 9.869 1.00 97.56 363 TRP A CA 1
ATOM 2819 C C . TRP A 1 363 ? -26.435 -2.578 8.344 1.00 97.56 363 TRP A C 1
ATOM 2821 O O . TRP A 1 363 ? -27.530 -2.848 7.844 1.00 97.56 363 TRP A O 1
ATOM 2831 N N . PRO A 1 364 ? -25.404 -2.180 7.571 1.00 97.00 364 PRO A N 1
ATOM 2832 C CA . PRO A 1 364 ? -25.515 -2.086 6.117 1.00 97.00 364 PRO A CA 1
ATOM 2833 C C . PRO A 1 364 ? -25.854 -3.440 5.489 1.00 97.00 364 PRO A C 1
ATOM 2835 O O . PRO A 1 364 ? -25.192 -4.432 5.786 1.00 97.00 364 PRO A O 1
ATOM 2838 N N . ALA A 1 365 ? -26.808 -3.468 4.554 1.00 96.38 365 ALA A N 1
ATOM 2839 C CA . ALA A 1 365 ? -27.218 -4.699 3.866 1.00 96.38 365 ALA A CA 1
ATOM 2840 C C . ALA A 1 365 ? -26.069 -5.384 3.097 1.00 96.38 365 ALA A C 1
ATOM 2842 O O . ALA A 1 365 ? -26.050 -6.604 2.966 1.00 96.38 365 ALA A O 1
ATOM 2843 N N . ASP A 1 366 ? -25.090 -4.604 2.632 1.00 93.88 366 ASP A N 1
ATOM 2844 C CA . ASP A 1 366 ? -23.965 -5.096 1.827 1.00 93.88 366 ASP A CA 1
ATOM 2845 C C . ASP A 1 366 ? -22.784 -5.619 2.664 1.00 93.88 366 ASP A C 1
ATOM 2847 O O . ASP A 1 366 ? -21.796 -6.097 2.109 1.00 93.88 366 ASP A O 1
ATOM 2851 N N . VAL A 1 367 ? -22.836 -5.498 3.994 1.00 95.50 367 VAL A N 1
ATOM 2852 C CA . VAL A 1 367 ? -21.775 -5.963 4.896 1.00 95.50 367 VAL A CA 1
ATOM 2853 C C . VAL A 1 367 ? -22.307 -7.159 5.668 1.00 95.50 367 VAL A C 1
ATOM 2855 O O . VAL A 1 367 ? -23.333 -7.048 6.330 1.00 95.50 367 VAL A O 1
ATOM 2858 N N . SER A 1 368 ? -21.602 -8.296 5.636 1.00 94.06 368 SER A N 1
ATOM 2859 C CA . SER A 1 368 ? -22.043 -9.492 6.364 1.00 94.06 368 SER A CA 1
ATOM 2860 C C . SER A 1 368 ? -22.287 -9.156 7.845 1.00 94.06 368 SER A C 1
ATOM 2862 O O . SER A 1 368 ? -21.342 -8.712 8.513 1.00 94.06 368 SER A O 1
ATOM 2864 N N . PRO A 1 369 ? -23.515 -9.333 8.360 1.00 93.25 369 PRO A N 1
ATOM 2865 C CA . PRO A 1 369 ? -23.820 -9.044 9.751 1.00 93.25 369 PRO A CA 1
ATOM 2866 C C . PRO A 1 369 ? -23.072 -10.007 10.672 1.00 93.25 369 PRO A C 1
ATOM 2868 O O . PRO A 1 369 ? -22.714 -11.121 10.287 1.00 93.25 369 PRO A O 1
ATOM 2871 N N . THR A 1 370 ? -22.820 -9.558 11.897 1.00 93.44 370 THR A N 1
ATOM 2872 C CA . THR A 1 370 ? -22.360 -10.423 12.984 1.00 93.44 370 THR A CA 1
ATOM 2873 C C . THR A 1 370 ? -23.522 -10.696 13.927 1.00 93.44 370 THR A C 1
ATOM 2875 O O . THR A 1 370 ? -24.360 -9.821 14.127 1.00 93.44 370 THR A O 1
ATOM 2878 N N . GLU A 1 371 ? -23.592 -11.898 14.490 1.00 94.69 371 GLU A N 1
ATOM 2879 C CA . GLU A 1 371 ? -24.653 -12.275 15.434 1.00 94.69 371 GLU A CA 1
ATOM 2880 C C . GLU A 1 371 ? -24.361 -11.769 16.853 1.00 94.69 371 GLU A C 1
ATOM 2882 O O . GLU A 1 371 ? -25.282 -11.498 17.619 1.00 94.69 371 GLU A O 1
ATOM 2887 N N . ASP A 1 372 ? -23.080 -11.602 17.198 1.00 95.56 372 ASP A N 1
ATOM 2888 C CA . ASP A 1 372 ? -22.640 -11.278 18.555 1.00 95.56 372 ASP A CA 1
ATOM 2889 C C . ASP A 1 372 ? -22.031 -9.861 18.638 1.00 95.56 372 ASP A C 1
ATOM 2891 O O . ASP A 1 372 ? -20.971 -9.618 18.040 1.00 95.56 372 ASP A O 1
ATOM 2895 N N . PRO A 1 373 ? -22.618 -8.923 19.413 1.00 95.62 373 PRO A N 1
ATOM 2896 C CA . PRO A 1 373 ? -22.061 -7.582 19.614 1.00 95.62 373 PRO A CA 1
ATOM 2897 C C . PRO A 1 373 ? -20.655 -7.587 20.230 1.00 95.62 373 PRO A C 1
ATOM 2899 O O . PRO A 1 373 ? -19.892 -6.638 20.016 1.00 95.62 373 PRO A O 1
ATOM 2902 N N . ALA A 1 374 ? -20.267 -8.638 20.961 1.00 95.62 374 ALA A N 1
ATOM 2903 C CA . ALA A 1 374 ? -18.936 -8.741 21.561 1.00 95.62 374 ALA A CA 1
ATOM 2904 C C . ALA A 1 374 ? -17.824 -8.911 20.509 1.00 95.62 374 ALA A C 1
ATOM 2906 O O . ALA A 1 374 ? -16.656 -8.611 20.771 1.00 95.62 374 ALA A O 1
ATOM 2907 N N . THR A 1 375 ? -18.173 -9.346 19.294 1.00 96.19 375 THR A N 1
ATOM 2908 C CA . THR A 1 375 ? -17.230 -9.433 18.168 1.00 96.19 375 THR A CA 1
ATOM 2909 C C . THR A 1 375 ? -16.929 -8.073 17.538 1.00 96.19 375 THR A C 1
ATOM 2911 O O . THR A 1 375 ? -15.903 -7.923 16.872 1.00 96.19 375 THR A O 1
ATOM 2914 N N . ILE A 1 376 ? -17.788 -7.073 17.756 1.00 97.50 376 ILE A N 1
ATOM 2915 C CA . ILE A 1 376 ? -17.633 -5.728 17.203 1.00 97.50 376 ILE A CA 1
ATOM 2916 C C . ILE A 1 376 ? -16.636 -4.950 18.061 1.00 97.50 376 ILE A C 1
ATOM 2918 O O . ILE A 1 376 ? -16.796 -4.824 19.274 1.00 97.50 376 ILE A O 1
ATOM 2922 N N . ARG A 1 377 ? -15.622 -4.359 17.434 1.00 97.62 377 ARG A N 1
ATOM 2923 C CA . ARG A 1 377 ? -14.688 -3.426 18.070 1.00 97.62 377 ARG A CA 1
ATOM 2924 C C . ARG A 1 377 ? -14.844 -2.055 17.430 1.00 97.62 377 ARG A C 1
ATOM 2926 O O . ARG A 1 377 ? -14.732 -1.925 16.210 1.00 97.62 377 ARG A O 1
ATOM 2933 N N . LEU A 1 378 ? -15.083 -1.049 18.266 1.00 98.25 378 LEU A N 1
ATOM 2934 C CA . LEU A 1 378 ? -15.193 0.350 17.863 1.00 98.25 378 LEU A CA 1
ATOM 2935 C C . LEU A 1 378 ? -13.893 1.078 18.220 1.00 98.25 378 LEU A C 1
ATOM 2937 O O . LEU A 1 378 ? -13.436 0.989 19.359 1.00 98.25 378 LEU A O 1
ATOM 2941 N N . ILE A 1 379 ? -13.292 1.778 17.257 1.00 97.56 379 ILE A N 1
ATOM 2942 C CA . ILE A 1 379 ? -12.033 2.518 17.421 1.00 97.56 379 ILE A CA 1
ATOM 2943 C C . ILE A 1 379 ? -12.252 3.960 16.963 1.00 97.56 379 ILE A C 1
ATOM 2945 O O . ILE A 1 379 ? -12.597 4.203 15.810 1.00 97.56 379 ILE A O 1
ATOM 2949 N N . CYS A 1 380 ? -12.028 4.929 17.849 1.00 96.88 380 CYS A N 1
ATOM 2950 C CA . CYS A 1 380 ? -12.281 6.344 17.566 1.00 96.88 380 CYS A CA 1
ATOM 2951 C C . CYS A 1 380 ? -11.001 7.174 17.722 1.00 96.88 380 CYS A C 1
ATOM 2953 O O . CYS A 1 380 ? -10.452 7.236 18.817 1.00 96.88 380 CYS A O 1
ATOM 2955 N N . MET A 1 381 ? -10.546 7.838 16.650 1.00 87.25 381 MET A N 1
ATOM 2956 C CA . MET A 1 381 ? -9.591 8.968 16.666 1.00 87.25 381 MET A CA 1
ATOM 2957 C C . MET A 1 381 ? -8.420 8.856 17.673 1.00 87.25 381 MET A C 1
ATOM 2959 O O . MET A 1 381 ? -8.191 9.758 18.475 1.00 87.25 381 MET A O 1
ATOM 2963 N N . GLY A 1 382 ? -7.690 7.735 17.679 1.00 85.50 382 GLY A N 1
ATOM 2964 C CA . GLY A 1 382 ? -6.519 7.549 18.554 1.00 85.50 382 GLY A CA 1
ATOM 2965 C C . GLY A 1 382 ? -6.827 7.246 20.029 1.00 85.50 382 GLY A C 1
ATOM 2966 O O . GLY A 1 382 ? -5.903 7.091 20.820 1.00 85.50 382 GLY A O 1
ATOM 2967 N N . ARG A 1 383 ? -8.101 7.093 20.416 1.00 89.88 383 ARG A N 1
ATOM 2968 C CA . ARG A 1 383 ? -8.522 6.659 21.766 1.00 89.88 383 ARG A CA 1
ATOM 2969 C C . ARG A 1 383 ? -8.416 5.147 21.990 1.00 89.88 383 ARG A C 1
ATOM 2971 O O . ARG A 1 383 ? -8.769 4.662 23.059 1.00 89.88 383 ARG A O 1
ATOM 2978 N N . GLY A 1 384 ? -7.935 4.403 20.995 1.00 93.62 384 GLY A N 1
ATOM 2979 C CA . GLY A 1 384 ? -7.910 2.945 21.025 1.00 93.62 384 GLY A CA 1
ATOM 2980 C C . GLY A 1 384 ? -9.310 2.336 20.916 1.00 93.62 384 GLY A C 1
ATOM 2981 O O . GLY A 1 384 ? -10.225 2.937 20.351 1.00 93.62 384 GLY A O 1
ATOM 2982 N N . MET A 1 385 ? -9.446 1.111 21.423 1.00 97.12 385 MET A N 1
ATOM 2983 C CA . MET A 1 385 ? -10.693 0.347 21.406 1.00 97.12 385 MET A CA 1
ATOM 2984 C C . MET A 1 385 ? -11.624 0.807 22.533 1.00 97.12 385 MET A C 1
ATOM 2986 O O . MET A 1 385 ? -11.265 0.721 23.710 1.00 97.12 385 MET A O 1
ATOM 2990 N N . LEU A 1 386 ? -12.824 1.258 22.165 1.00 97.75 386 LEU A N 1
ATOM 2991 C CA . LEU A 1 386 ? -13.855 1.685 23.111 1.00 97.75 386 LEU A CA 1
ATOM 2992 C C . LEU A 1 386 ? -14.390 0.479 23.898 1.00 97.75 386 LEU A C 1
ATOM 2994 O O . LEU A 1 386 ? -14.645 -0.578 23.317 1.00 97.75 386 LEU A O 1
ATOM 2998 N N . GLN A 1 387 ? -14.549 0.640 25.214 1.00 97.94 387 GLN A N 1
ATOM 2999 C CA . GLN A 1 387 ? -14.995 -0.420 26.124 1.00 97.94 387 GLN A CA 1
ATOM 3000 C C . GLN A 1 387 ? -16.507 -0.358 26.344 1.00 97.94 387 GLN A C 1
ATOM 3002 O O . GLN A 1 387 ? -17.049 0.718 26.571 1.00 97.94 387 GLN A O 1
ATOM 3007 N N . ASP A 1 388 ? -17.171 -1.514 26.361 1.00 98.19 388 ASP A N 1
ATOM 3008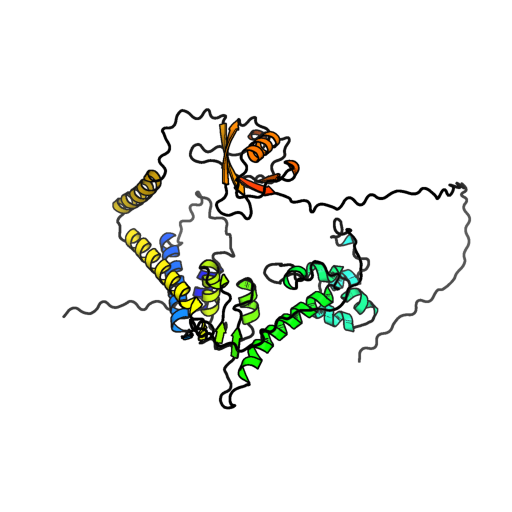 C CA . ASP A 1 388 ? -18.640 -1.623 26.399 1.00 98.19 388 ASP A CA 1
ATOM 3009 C C . ASP A 1 388 ? -19.286 -0.995 27.640 1.00 98.19 388 ASP A C 1
ATOM 3011 O O . ASP A 1 388 ? -20.401 -0.475 27.563 1.00 98.19 388 ASP A O 1
ATOM 3015 N N . SER A 1 389 ? -18.569 -1.003 28.767 1.00 97.94 389 SER A N 1
ATOM 3016 C CA . SER A 1 389 ? -19.006 -0.420 30.037 1.00 97.94 389 SER A CA 1
ATOM 3017 C C . SER A 1 389 ? -18.869 1.104 30.108 1.00 97.94 389 SER A C 1
ATOM 3019 O O . SER A 1 389 ? -19.424 1.714 31.019 1.00 97.94 389 SER A O 1
ATOM 3021 N N . GLN A 1 390 ? -18.136 1.732 29.184 1.00 98.31 390 GLN A N 1
ATOM 3022 C CA . GLN A 1 390 ? -17.926 3.179 29.181 1.00 98.31 390 GLN A CA 1
ATOM 3023 C C . GLN A 1 390 ? -19.052 3.909 28.446 1.00 98.31 390 GLN A C 1
ATOM 3025 O O . GLN A 1 390 ? -19.655 3.383 27.510 1.00 98.31 390 GLN A O 1
ATOM 3030 N N . THR A 1 391 ? -19.320 5.145 28.861 1.00 98.44 391 THR A N 1
ATOM 3031 C CA . THR A 1 391 ? -20.179 6.081 28.126 1.00 98.44 391 THR A CA 1
ATOM 3032 C C . THR A 1 391 ? -19.376 6.840 27.072 1.00 98.44 391 THR A C 1
ATOM 3034 O O . THR A 1 391 ? -18.153 6.964 27.184 1.00 98.44 391 THR A O 1
ATOM 3037 N N . LEU A 1 392 ? -20.048 7.385 26.054 1.00 97.75 392 LEU A N 1
ATOM 3038 C CA . LEU A 1 392 ? -19.386 8.199 25.023 1.00 97.75 392 LEU A CA 1
ATOM 3039 C C . LEU A 1 392 ? -18.681 9.429 25.620 1.00 97.75 392 LEU A C 1
ATOM 3041 O O . LEU A 1 392 ? -17.601 9.810 25.159 1.00 97.75 392 LEU A O 1
ATOM 3045 N N . GLU A 1 393 ? -19.248 10.001 26.684 1.00 97.06 393 GLU A N 1
ATOM 3046 C CA . GLU A 1 393 ? -18.629 11.065 27.476 1.00 97.06 393 GLU A CA 1
ATOM 3047 C C . GLU A 1 393 ? -17.340 10.604 28.171 1.00 97.06 393 GLU A C 1
ATOM 3049 O O . GLU A 1 393 ? -16.302 11.258 28.045 1.00 97.06 393 GLU A O 1
ATOM 3054 N N . ALA A 1 394 ? -17.364 9.446 28.844 1.00 97.50 394 ALA A N 1
ATOM 3055 C CA . ALA A 1 394 ? -16.190 8.889 29.521 1.00 97.50 394 ALA A CA 1
ATOM 3056 C C . ALA A 1 394 ? -15.058 8.556 28.533 1.00 97.50 394 ALA A C 1
ATOM 3058 O O . ALA A 1 394 ? -13.879 8.734 28.847 1.00 97.50 394 ALA A O 1
ATOM 3059 N N . CYS A 1 395 ? -15.411 8.147 27.311 1.00 97.38 395 CYS A N 1
ATOM 3060 C CA . CYS A 1 395 ? -14.465 7.933 26.217 1.00 97.38 395 CYS A CA 1
ATOM 3061 C C . CYS A 1 395 ? -13.879 9.240 25.639 1.00 97.38 395 CYS A C 1
ATOM 3063 O O . CYS A 1 395 ? -12.952 9.179 24.825 1.00 97.38 395 CYS A O 1
ATOM 3065 N N . LYS A 1 396 ? -14.380 10.418 26.047 1.00 96.38 396 LYS A N 1
ATOM 3066 C CA . LYS A 1 396 ? -13.962 11.747 25.560 1.00 96.38 396 LYS A CA 1
ATOM 3067 C C . LYS A 1 396 ? -14.000 11.845 24.033 1.00 96.38 396 LYS A C 1
ATOM 3069 O O . LYS A 1 396 ? -13.037 12.310 23.407 1.00 96.38 396 LYS A O 1
ATOM 3074 N N . ILE A 1 397 ? -15.088 11.357 23.438 1.00 96.50 397 ILE A N 1
ATOM 3075 C CA . ILE A 1 397 ? -15.308 11.427 21.992 1.00 96.50 397 ILE A CA 1
ATOM 3076 C C . ILE A 1 397 ? -15.584 12.892 21.620 1.00 96.50 397 ILE A C 1
ATOM 3078 O O . ILE A 1 397 ? -16.466 13.509 22.222 1.00 96.50 397 ILE A O 1
ATOM 3082 N N . PRO A 1 398 ? -14.829 13.480 20.674 1.00 94.38 398 PRO A N 1
ATOM 3083 C CA . PRO A 1 398 ? -15.053 14.861 20.272 1.00 94.38 398 PRO A CA 1
ATOM 3084 C C . PRO A 1 398 ? -16.425 15.011 19.606 1.00 94.38 398 PRO A C 1
ATOM 3086 O O . PRO A 1 398 ? -16.861 14.137 18.854 1.00 94.38 398 PRO A O 1
ATOM 3089 N N . SER A 1 399 ? -17.085 16.132 19.889 1.00 93.50 399 SER A N 1
ATOM 3090 C CA . SER A 1 399 ? -18.313 16.564 19.224 1.00 93.50 399 SER A CA 1
ATOM 3091 C C . SER A 1 399 ? -17.954 17.605 18.179 1.00 93.50 399 SER A C 1
ATOM 3093 O O . SER A 1 399 ? -17.243 18.557 18.501 1.00 93.50 399 SER A O 1
ATOM 3095 N N . PHE A 1 400 ? -18.458 17.450 16.960 1.00 92.25 400 PHE A N 1
ATOM 3096 C CA . PHE A 1 400 ? -18.320 18.454 15.913 1.00 92.25 400 PHE A CA 1
ATOM 3097 C C . PHE A 1 400 ? -19.705 18.834 15.401 1.00 92.25 400 PHE A C 1
ATOM 3099 O O . PHE A 1 400 ? -20.506 17.966 15.058 1.00 92.25 400 PHE A O 1
ATOM 3106 N N . ASP A 1 401 ? -19.975 20.134 15.311 1.00 90.56 401 ASP A N 1
ATOM 3107 C CA . ASP A 1 401 ? -21.272 20.628 14.833 1.00 90.56 401 ASP A CA 1
ATOM 3108 C C . ASP A 1 401 ? -21.408 20.507 13.309 1.00 90.56 401 ASP A C 1
ATOM 3110 O O . ASP A 1 401 ? -22.510 20.464 12.767 1.00 90.56 401 ASP A O 1
ATOM 3114 N N . THR A 1 402 ? -20.278 20.449 12.601 1.00 92.12 402 THR A N 1
ATOM 3115 C CA . THR A 1 402 ? -20.232 20.488 11.135 1.00 92.12 402 THR A CA 1
ATOM 3116 C C . THR A 1 402 ? -20.218 19.109 10.485 1.00 92.12 402 THR A C 1
ATOM 3118 O O . THR A 1 402 ? -20.565 18.993 9.312 1.00 92.12 402 THR A O 1
ATOM 3121 N N . HIS A 1 403 ? -19.811 18.058 11.202 1.00 93.94 403 HIS A N 1
ATOM 3122 C CA . HIS A 1 403 ? -19.684 16.714 10.640 1.00 93.94 403 HIS A CA 1
ATOM 3123 C C . HIS A 1 403 ? -19.751 15.627 11.721 1.00 93.94 403 HIS A C 1
ATOM 3125 O O . HIS A 1 403 ? -19.359 15.863 12.858 1.00 93.94 403 HIS A O 1
ATOM 3131 N N . PRO A 1 404 ? -20.226 14.413 11.391 1.00 97.25 404 PRO A N 1
ATOM 3132 C CA . PRO A 1 404 ? -20.229 13.306 12.340 1.00 97.25 404 PRO A CA 1
ATOM 3133 C C . PRO A 1 404 ? -18.806 12.809 12.639 1.00 97.25 404 PRO A C 1
ATOM 3135 O O . PRO A 1 404 ? -17.968 12.707 11.739 1.00 97.25 404 PRO A O 1
ATOM 3138 N N . THR A 1 405 ? -18.549 12.438 13.894 1.00 97.19 405 THR A N 1
ATOM 3139 C CA . THR A 1 405 ? -17.254 11.929 14.359 1.00 97.19 405 THR A CA 1
ATOM 3140 C C . THR A 1 405 ? -16.995 10.527 13.796 1.00 97.19 405 THR A C 1
ATOM 3142 O O . THR A 1 405 ? -17.821 9.632 14.004 1.00 97.19 405 THR A O 1
ATOM 3145 N N . PRO A 1 406 ? -15.875 10.291 13.086 1.00 97.69 406 PRO A N 1
ATOM 3146 C CA . PRO A 1 406 ? -15.595 8.995 12.479 1.00 97.69 406 PRO A CA 1
ATOM 3147 C C . PRO A 1 406 ? -15.193 7.947 13.527 1.00 97.69 406 PRO A C 1
ATOM 3149 O O . PRO A 1 406 ? -14.316 8.178 14.362 1.00 97.69 406 PRO A O 1
ATOM 3152 N N . VAL A 1 407 ? -15.808 6.768 13.444 1.00 98.12 407 VAL A N 1
ATOM 3153 C CA . VAL A 1 407 ? -15.540 5.607 14.300 1.00 98.12 407 VAL A CA 1
ATOM 3154 C C . VAL A 1 407 ? -15.291 4.394 13.411 1.00 98.12 407 VAL A C 1
ATOM 3156 O O . VAL A 1 407 ? -16.181 3.957 12.689 1.00 98.12 407 VAL A O 1
ATOM 3159 N N . ASN A 1 408 ? -14.089 3.827 13.466 1.00 97.75 408 ASN A N 1
ATOM 3160 C CA . ASN A 1 408 ? -13.759 2.609 12.734 1.00 97.75 408 ASN A CA 1
ATOM 3161 C C . ASN A 1 408 ? -14.402 1.394 13.412 1.00 97.75 408 ASN A C 1
ATOM 3163 O O . ASN A 1 408 ? -14.264 1.193 14.621 1.00 97.75 408 ASN A O 1
ATOM 3167 N N . VAL A 1 409 ? -15.076 0.573 12.615 1.00 97.81 409 VAL A N 1
ATOM 3168 C CA . VAL A 1 409 ? -15.736 -0.669 13.005 1.00 97.81 409 VAL A CA 1
ATOM 3169 C C . VAL A 1 409 ? -14.920 -1.830 12.463 1.00 97.81 409 VAL A C 1
ATOM 3171 O O . VAL A 1 409 ? -14.697 -1.940 11.258 1.00 97.81 409 VAL A O 1
ATOM 3174 N N . SER A 1 410 ? -14.497 -2.722 13.351 1.00 96.25 410 SER A N 1
ATOM 3175 C CA . SER A 1 410 ? -13.899 -4.004 12.973 1.00 96.25 410 SER A CA 1
ATOM 3176 C C . SER A 1 410 ? -14.681 -5.146 13.609 1.00 96.25 410 SER A C 1
ATOM 3178 O O . SER A 1 410 ? -15.108 -5.049 14.759 1.00 96.25 410 SER A O 1
ATOM 3180 N N . VAL A 1 411 ? -14.899 -6.220 12.852 1.00 96.12 411 VAL A N 1
ATOM 3181 C CA . VAL A 1 411 ? -15.624 -7.410 13.311 1.00 96.12 411 VAL A CA 1
ATOM 3182 C C . VAL A 1 411 ? -14.623 -8.541 13.470 1.00 96.12 411 VAL A C 1
ATOM 3184 O O . VAL A 1 411 ? -14.037 -9.006 12.494 1.00 96.12 411 VAL A O 1
ATOM 3187 N N . ASN A 1 412 ? -14.416 -8.985 14.704 1.00 92.50 412 ASN A N 1
ATOM 3188 C CA . ASN A 1 412 ? -13.551 -10.116 14.989 1.00 92.50 412 ASN A CA 1
ATOM 3189 C C . ASN A 1 412 ? -14.331 -11.419 14.796 1.00 92.50 412 ASN A C 1
ATOM 3191 O O . ASN A 1 412 ? -15.054 -11.857 15.691 1.00 92.50 412 ASN A O 1
ATOM 3195 N N . ARG A 1 413 ? -14.188 -12.050 13.630 1.00 87.56 413 ARG A N 1
ATOM 3196 C CA . ARG A 1 413 ? -14.745 -13.384 13.398 1.00 87.56 413 ARG A CA 1
ATOM 3197 C C . ARG A 1 413 ? -13.918 -14.388 14.196 1.00 87.56 413 ARG A C 1
ATOM 3199 O O . ARG A 1 413 ? -12.825 -14.759 13.775 1.00 87.56 413 ARG A O 1
ATOM 3206 N N . ARG A 1 414 ? -14.428 -14.833 15.351 1.00 77.50 414 ARG A N 1
ATOM 3207 C CA . ARG A 1 414 ? -13.917 -16.069 15.955 1.00 77.50 414 ARG A CA 1
ATOM 3208 C C . ARG A 1 414 ? -14.162 -17.171 14.931 1.00 77.50 414 ARG A C 1
ATOM 3210 O O . ARG A 1 414 ? -15.311 -17.428 14.585 1.00 77.50 414 ARG A O 1
ATOM 3217 N N . SER A 1 415 ? -13.095 -17.781 14.424 1.00 67.62 415 SER A N 1
ATOM 3218 C CA . SER A 1 415 ? -13.199 -19.042 13.700 1.00 67.62 415 SER A CA 1
ATOM 3219 C C . SER A 1 415 ? -13.986 -19.992 14.597 1.00 67.62 415 SER A C 1
ATOM 3221 O O . SER A 1 415 ? -13.597 -20.222 15.739 1.00 67.62 415 SER A O 1
ATOM 3223 N N . SER A 1 416 ? -15.154 -20.435 14.134 1.00 58.81 416 SER A N 1
ATOM 3224 C CA . SER A 1 416 ? -16.056 -21.298 14.889 1.00 58.81 416 SER A CA 1
ATOM 3225 C C . SER A 1 416 ? -15.300 -22.555 15.307 1.00 58.81 416 SER A C 1
ATOM 3227 O O . SER A 1 416 ? -15.097 -23.465 14.503 1.00 58.81 416 SER A O 1
ATOM 3229 N N . THR A 1 417 ? -14.828 -22.585 16.551 1.00 50.38 417 THR A N 1
ATOM 3230 C CA . THR A 1 417 ? -14.168 -23.749 17.125 1.00 50.38 417 THR A CA 1
ATOM 3231 C C . THR A 1 417 ? -15.216 -24.845 17.234 1.00 50.38 417 THR A C 1
ATOM 3233 O O . THR A 1 417 ? -16.097 -24.790 18.093 1.00 50.38 417 THR A O 1
ATOM 3236 N N . THR A 1 418 ? -15.146 -25.819 16.327 1.00 47.38 418 THR A N 1
ATOM 3237 C CA . THR A 1 418 ? -15.949 -27.040 16.331 1.00 47.38 418 THR A CA 1
ATOM 3238 C C . THR A 1 418 ? -15.943 -27.626 17.738 1.00 47.38 418 THR A C 1
ATOM 3240 O O . THR A 1 418 ? -14.913 -28.084 18.232 1.00 47.38 418 THR A O 1
ATOM 3243 N N . THR A 1 419 ? -17.088 -27.552 18.416 1.00 43.91 419 THR A N 1
ATOM 3244 C CA . THR A 1 419 ? -17.260 -28.068 19.773 1.00 43.91 419 THR A CA 1
ATOM 3245 C C . THR A 1 419 ? -17.296 -29.590 19.689 1.00 43.91 419 THR A C 1
ATOM 3247 O O . THR A 1 419 ? -18.346 -30.199 19.514 1.00 43.91 419 THR A O 1
ATOM 3250 N N . GLY A 1 420 ? -16.117 -30.212 19.737 1.00 50.72 420 GLY A N 1
ATOM 3251 C CA . GLY A 1 420 ? -15.980 -31.651 19.903 1.00 50.72 420 GLY A CA 1
ATOM 3252 C C . GLY A 1 420 ? -16.467 -32.042 21.294 1.00 50.72 420 GLY A C 1
ATOM 3253 O O . GLY A 1 420 ? -15.814 -31.744 22.293 1.00 50.72 420 GLY A O 1
ATOM 3254 N N . VAL A 1 421 ? -17.630 -32.690 21.350 1.00 47.94 421 VAL A N 1
ATOM 3255 C CA . VAL A 1 421 ? -18.175 -33.344 22.544 1.00 47.94 421 VAL A CA 1
ATOM 3256 C C . VAL A 1 421 ? -17.172 -34.400 23.007 1.00 47.94 421 VAL A C 1
ATOM 3258 O O . VAL A 1 421 ? -17.059 -35.468 22.415 1.00 47.94 421 VAL A O 1
ATOM 3261 N N . SER A 1 422 ? -16.413 -34.084 24.054 1.00 40.75 422 SER A N 1
ATOM 3262 C CA . SER A 1 422 ? -15.486 -35.020 24.684 1.00 40.75 422 SER A CA 1
ATOM 3263 C C . SER A 1 422 ? -16.188 -35.685 25.867 1.00 40.75 422 SER A C 1
ATOM 3265 O O . SER A 1 422 ? -16.257 -35.144 26.972 1.00 40.75 422 SER A O 1
ATOM 3267 N N . THR A 1 423 ? -16.772 -36.856 25.615 1.00 40.78 423 THR A N 1
ATOM 3268 C CA . THR A 1 423 ? -17.268 -37.782 26.639 1.00 40.78 423 THR A CA 1
ATOM 3269 C C . THR A 1 423 ? -16.096 -38.270 27.491 1.00 40.78 423 THR A C 1
ATOM 3271 O O . THR A 1 423 ? -15.300 -39.099 27.055 1.00 40.78 423 THR A O 1
ATOM 3274 N N . ARG A 1 424 ? -15.983 -37.756 28.723 1.00 42.03 424 ARG A N 1
ATOM 3275 C CA . ARG A 1 424 ? -15.055 -38.269 29.743 1.00 42.03 424 ARG A CA 1
ATOM 3276 C C . ARG A 1 424 ? -15.563 -39.613 30.269 1.00 42.03 424 ARG A C 1
ATOM 3278 O O . ARG A 1 424 ? -16.502 -39.648 31.058 1.00 42.03 424 ARG A O 1
ATOM 3285 N N . THR A 1 425 ? -14.909 -40.704 29.888 1.00 36.72 425 THR A N 1
ATOM 3286 C CA . THR A 1 425 ? -14.937 -41.963 30.644 1.00 36.72 425 THR A CA 1
ATOM 3287 C C . THR A 1 425 ? -13.978 -41.875 31.828 1.00 36.72 425 THR A C 1
ATOM 3289 O O . THR A 1 425 ? -12.809 -41.518 31.688 1.00 36.72 425 THR A O 1
ATOM 3292 N N . ALA A 1 426 ? -14.513 -42.178 33.007 1.00 49.12 426 ALA A N 1
ATOM 3293 C CA . ALA A 1 426 ? -13.819 -42.241 34.279 1.00 49.12 426 ALA A CA 1
ATOM 3294 C C . ALA A 1 426 ? -12.988 -43.524 34.406 1.00 49.12 426 ALA A C 1
ATOM 3296 O O . ALA A 1 426 ? -13.531 -44.605 34.218 1.00 49.12 426 ALA A O 1
ATOM 3297 N N . SER A 1 427 ? -11.721 -43.402 34.811 1.00 40.97 427 SER A N 1
ATOM 3298 C CA . SER A 1 427 ? -10.983 -44.434 35.561 1.00 40.97 427 SER A CA 1
ATOM 3299 C C . SER A 1 427 ? -9.546 -43.976 35.807 1.00 40.97 427 SER A C 1
ATOM 3301 O O . SER A 1 427 ? -8.833 -43.673 34.854 1.00 40.97 427 SER A O 1
ATOM 3303 N N . GLY A 1 428 ? -9.106 -43.957 37.068 1.00 34.50 428 GLY A N 1
ATOM 3304 C CA . GLY A 1 428 ? -7.685 -43.800 37.391 1.00 34.50 428 GLY A CA 1
ATOM 3305 C C . GLY A 1 428 ? -7.386 -43.115 38.719 1.00 34.50 428 GLY A C 1
ATOM 3306 O O . GLY A 1 428 ? -6.709 -42.095 38.742 1.00 34.50 428 GLY A O 1
ATOM 3307 N N . ALA A 1 429 ? -7.877 -43.673 39.824 1.00 43.09 429 ALA A N 1
ATOM 3308 C CA . ALA A 1 429 ? -7.382 -43.351 41.156 1.00 43.09 429 ALA A CA 1
ATOM 3309 C C . ALA A 1 429 ? -5.953 -43.898 41.333 1.00 43.09 429 ALA A C 1
ATOM 3311 O O . ALA A 1 429 ? -5.716 -45.080 41.081 1.00 43.09 429 ALA A O 1
ATOM 3312 N N . ARG A 1 430 ? -5.018 -43.085 41.839 1.00 38.41 430 ARG A N 1
ATOM 3313 C CA . ARG A 1 430 ? -3.862 -43.604 42.580 1.00 38.41 430 ARG A CA 1
ATOM 3314 C C . ARG A 1 430 ? -3.435 -42.647 43.685 1.00 38.41 430 ARG A C 1
ATOM 3316 O O . ARG A 1 430 ? -3.480 -41.431 43.543 1.00 38.41 430 ARG A O 1
ATOM 3323 N N . GLN A 1 431 ? -3.140 -43.277 44.812 1.00 38.56 431 GLN A N 1
ATOM 3324 C CA . GLN A 1 431 ? -3.108 -42.744 46.160 1.00 38.56 431 GLN A CA 1
ATOM 3325 C C . GLN A 1 431 ? -1.930 -41.811 46.426 1.00 38.56 431 GLN A C 1
ATOM 3327 O O . GLN A 1 431 ? -0.795 -42.072 46.039 1.00 38.56 431 GLN A O 1
ATOM 3332 N N . SER A 1 432 ? -2.245 -40.781 47.207 1.00 42.66 432 SER A N 1
ATOM 3333 C CA . SER A 1 432 ? -1.339 -40.100 48.122 1.00 42.66 432 SER A CA 1
ATOM 3334 C C . SER A 1 432 ? -0.726 -41.105 49.102 1.00 42.66 432 SER A C 1
ATOM 3336 O O . SER A 1 432 ? -1.460 -41.820 49.788 1.00 42.66 432 SER A O 1
ATOM 3338 N N . GLN A 1 433 ? 0.604 -41.129 49.201 1.00 45.88 433 GLN A N 1
ATOM 3339 C CA . GLN A 1 433 ? 1.273 -41.491 50.444 1.00 45.88 433 GLN A CA 1
ATOM 3340 C C . GLN A 1 433 ? 2.313 -40.436 50.804 1.00 45.88 433 GLN A C 1
ATOM 3342 O O . GLN A 1 433 ? 3.224 -40.097 50.055 1.00 45.88 433 GLN A O 1
ATOM 3347 N N . GLN A 1 434 ? 2.071 -39.923 51.996 1.00 43.25 434 GLN A N 1
ATOM 3348 C CA . GLN A 1 434 ? 2.775 -38.935 52.773 1.00 43.25 434 GLN A CA 1
ATOM 3349 C C . GLN A 1 434 ? 3.765 -39.693 53.664 1.00 43.25 434 GLN A C 1
ATOM 3351 O O . GLN A 1 434 ? 3.354 -40.588 54.398 1.00 43.25 434 GLN A O 1
ATOM 3356 N N . ALA A 1 435 ? 5.052 -39.348 53.616 1.00 37.12 435 ALA A N 1
ATOM 3357 C CA . ALA A 1 435 ? 6.027 -39.802 54.603 1.00 37.12 435 ALA A CA 1
ATOM 3358 C C . ALA A 1 435 ? 6.970 -38.651 54.965 1.00 37.12 435 ALA A C 1
ATOM 3360 O O . ALA A 1 435 ? 7.761 -38.161 54.165 1.00 37.12 435 ALA A O 1
ATOM 3361 N N . THR A 1 436 ? 6.798 -38.209 56.202 1.00 45.34 436 THR A N 1
ATOM 3362 C CA . THR A 1 436 ? 7.650 -37.343 57.010 1.00 45.34 436 THR A CA 1
ATOM 3363 C C . THR A 1 436 ? 8.986 -38.007 57.346 1.00 45.34 436 THR A C 1
ATOM 3365 O O . THR A 1 436 ? 9.010 -39.206 57.610 1.00 45.34 436 THR A O 1
ATOM 3368 N N . GLY A 1 437 ? 10.052 -37.215 57.498 1.00 35.28 437 GLY A N 1
ATOM 3369 C CA . GLY A 1 437 ? 11.221 -37.611 58.292 1.00 35.28 437 GLY A CA 1
ATOM 3370 C C . GLY A 1 437 ? 12.527 -36.976 57.828 1.00 35.28 437 GLY A C 1
ATOM 3371 O O . GLY A 1 437 ? 13.094 -37.393 56.826 1.00 35.28 437 GLY A O 1
ATOM 3372 N N . GLY A 1 438 ? 13.016 -35.982 58.570 1.00 41.12 438 GLY A N 1
ATOM 3373 C CA . GLY A 1 438 ? 14.397 -35.511 58.457 1.00 41.12 438 GLY A CA 1
ATOM 3374 C C . GLY A 1 438 ? 15.341 -36.313 59.355 1.00 41.12 438 GLY A C 1
ATOM 3375 O O . GLY A 1 438 ? 14.903 -36.828 60.379 1.00 41.12 438 GLY A O 1
ATOM 3376 N N . ASN A 1 439 ? 16.629 -36.378 59.002 1.00 38.72 439 ASN A N 1
ATOM 3377 C CA . ASN A 1 439 ? 17.724 -36.033 59.915 1.00 38.72 439 ASN A CA 1
ATOM 3378 C C . ASN A 1 439 ? 19.084 -35.969 59.201 1.00 38.72 439 ASN A C 1
ATOM 3380 O O . ASN A 1 439 ? 19.299 -36.591 58.165 1.00 38.72 439 ASN A O 1
ATOM 3384 N N . ALA A 1 440 ? 19.975 -35.185 59.805 1.00 43.12 440 ALA A N 1
ATOM 3385 C CA . ALA A 1 440 ? 21.347 -34.892 59.411 1.00 43.12 440 ALA A CA 1
ATOM 3386 C C . ALA A 1 440 ? 22.306 -36.097 59.474 1.00 43.12 440 ALA A C 1
ATOM 3388 O O . ALA A 1 440 ? 22.111 -37.017 60.265 1.00 43.12 440 ALA A O 1
ATOM 3389 N N . GLY A 1 441 ? 23.414 -36.017 58.727 1.00 33.78 441 GLY A N 1
ATOM 3390 C CA . GLY A 1 441 ? 24.585 -36.873 58.937 1.00 33.78 441 GLY A CA 1
ATOM 3391 C C . GLY A 1 441 ? 25.559 -36.874 57.761 1.00 33.78 441 GLY A C 1
ATOM 3392 O O . GLY A 1 441 ? 25.245 -37.379 56.692 1.00 33.78 441 GLY A O 1
ATOM 3393 N N . ALA A 1 442 ? 26.737 -36.293 57.973 1.00 40.72 442 ALA A N 1
ATOM 3394 C CA . ALA A 1 442 ? 27.856 -36.219 57.040 1.00 40.72 442 ALA A CA 1
ATOM 3395 C C . ALA A 1 442 ? 28.462 -37.593 56.692 1.00 40.72 442 ALA A C 1
ATOM 3397 O O . ALA A 1 442 ? 28.559 -38.442 57.570 1.00 40.72 442 ALA A O 1
ATOM 3398 N N . ALA A 1 443 ? 28.971 -37.754 55.463 1.00 36.91 443 ALA A N 1
ATOM 3399 C CA . ALA A 1 443 ? 30.296 -38.322 55.174 1.00 36.91 443 ALA A CA 1
ATOM 3400 C C . ALA A 1 443 ? 30.567 -38.387 53.659 1.00 36.91 443 ALA A C 1
ATOM 3402 O O . ALA A 1 443 ? 29.717 -38.732 52.846 1.00 36.91 443 ALA A O 1
ATOM 3403 N N . SER A 1 444 ? 31.812 -38.061 53.336 1.00 44.94 444 SER A N 1
ATOM 3404 C CA . SER A 1 444 ? 32.559 -38.259 52.096 1.00 44.94 444 SER A CA 1
ATOM 3405 C C . SER A 1 444 ? 32.236 -39.518 51.280 1.00 44.94 444 SER A C 1
ATOM 3407 O O . SER A 1 444 ? 32.296 -40.626 51.804 1.00 44.94 444 SER A O 1
ATOM 3409 N N . SER A 1 445 ? 32.125 -39.370 49.958 1.00 40.12 445 SER A N 1
ATOM 3410 C CA . SER A 1 445 ? 32.853 -40.241 49.023 1.00 40.12 445 SER A CA 1
ATOM 3411 C C . SER A 1 445 ? 32.917 -39.636 47.619 1.00 40.12 445 SER A C 1
ATOM 3413 O O . SER A 1 445 ? 31.939 -39.194 47.025 1.00 40.12 445 SER A O 1
ATOM 3415 N N . SER A 1 446 ? 34.146 -39.604 47.128 1.00 45.75 446 SER A N 1
ATOM 3416 C CA . SER A 1 446 ? 34.588 -39.352 45.767 1.00 45.75 446 SER A CA 1
ATOM 3417 C C . SER A 1 446 ? 33.932 -40.281 44.745 1.00 45.75 446 SER A C 1
ATOM 3419 O O . SER A 1 446 ? 33.991 -41.499 44.903 1.00 45.75 446 SER A O 1
ATOM 3421 N N . SER A 1 447 ? 33.453 -39.737 43.627 1.00 40.97 447 SER A N 1
ATOM 3422 C CA . SER A 1 447 ? 33.524 -40.443 42.345 1.00 40.97 447 SER A CA 1
ATOM 3423 C C . SER A 1 447 ? 33.572 -39.452 41.183 1.00 40.97 447 SER A C 1
ATOM 3425 O O . SER A 1 447 ? 32.685 -38.636 40.950 1.00 40.97 447 SER A O 1
ATOM 3427 N N . SER A 1 448 ? 34.699 -39.519 40.491 1.00 43.72 448 SER A N 1
ATOM 3428 C CA . SER A 1 448 ? 35.008 -38.912 39.208 1.00 43.72 448 SER A CA 1
ATOM 3429 C C . SER A 1 448 ? 34.075 -39.436 38.118 1.00 43.72 448 SER A C 1
ATOM 3431 O O . SER A 1 448 ? 34.059 -40.639 37.860 1.00 43.72 448 SER A O 1
ATOM 3433 N N . SER A 1 449 ? 33.367 -38.544 37.426 1.00 41.09 449 SER A N 1
ATOM 3434 C CA . SER A 1 449 ? 32.806 -38.828 36.104 1.00 41.09 449 SER A CA 1
ATOM 3435 C C . SER A 1 449 ? 33.439 -37.872 35.097 1.00 41.09 449 SER A C 1
ATOM 3437 O O . SER A 1 449 ? 33.268 -36.658 35.135 1.00 41.09 449 SER A O 1
ATOM 3439 N N . SER A 1 450 ? 34.282 -38.452 34.253 1.00 39.44 450 SER A N 1
ATOM 3440 C CA . SER A 1 450 ? 34.970 -37.817 33.140 1.00 39.44 450 SER A CA 1
ATOM 3441 C C . SER A 1 450 ? 33.981 -37.498 32.022 1.00 39.44 450 SER A C 1
ATOM 3443 O O . SER A 1 450 ? 33.389 -38.406 31.437 1.00 39.44 450 SER A O 1
ATOM 3445 N N . THR A 1 451 ? 33.838 -36.220 31.694 1.00 44.22 451 THR A N 1
ATOM 3446 C CA . THR A 1 451 ? 33.149 -35.740 30.494 1.00 44.22 451 THR A CA 1
ATOM 3447 C C . THR A 1 451 ? 34.055 -35.946 29.270 1.00 44.22 451 THR A C 1
ATOM 3449 O O . THR A 1 451 ? 35.194 -35.475 29.291 1.00 44.22 451 THR A O 1
ATOM 3452 N N . PRO A 1 452 ? 33.613 -36.616 28.191 1.00 47.69 452 PRO A N 1
ATOM 3453 C CA . PRO A 1 452 ? 34.390 -36.691 26.959 1.00 47.69 452 PRO A CA 1
ATOM 3454 C C . PRO A 1 452 ? 34.285 -35.362 26.196 1.00 47.69 452 PRO A C 1
ATOM 3456 O O . PRO A 1 452 ? 33.218 -34.986 25.710 1.00 47.69 452 PRO A O 1
ATOM 3459 N N . GLY A 1 453 ? 35.403 -34.640 26.107 1.00 37.94 453 GLY A N 1
ATOM 3460 C CA . GLY A 1 453 ? 35.543 -33.452 25.268 1.00 37.94 453 GLY A CA 1
ATOM 3461 C C . GLY A 1 453 ? 35.577 -33.827 23.785 1.00 37.94 453 GLY A C 1
ATOM 3462 O O . GLY A 1 453 ? 36.394 -34.643 23.365 1.00 37.94 453 GLY A O 1
ATOM 3463 N N . CYS A 1 454 ? 34.696 -33.224 22.987 1.00 37.50 454 CYS A N 1
ATOM 3464 C CA . CYS A 1 454 ? 34.795 -33.243 21.529 1.00 37.50 454 CYS A CA 1
ATOM 3465 C C . CYS A 1 454 ? 35.874 -32.247 21.086 1.00 37.50 454 CYS A C 1
ATOM 3467 O O . CYS A 1 454 ? 35.734 -31.045 21.299 1.00 37.50 454 CYS A O 1
ATOM 3469 N N . VAL A 1 455 ? 36.932 -32.751 20.451 1.00 38.41 455 VAL A N 1
ATOM 3470 C CA . VAL A 1 455 ? 37.931 -31.953 19.732 1.00 38.41 455 VAL A CA 1
ATOM 3471 C C . VAL A 1 455 ? 37.489 -31.878 18.271 1.00 38.41 455 VAL A C 1
ATOM 3473 O O . VAL A 1 455 ? 37.432 -32.903 17.597 1.00 38.41 455 VAL A O 1
ATOM 3476 N N . CYS A 1 456 ? 37.158 -30.682 17.783 1.00 36.44 456 CYS A N 1
ATOM 3477 C CA . CYS A 1 456 ? 37.021 -30.429 16.348 1.00 36.44 456 CYS A CA 1
ATOM 3478 C C . CYS A 1 456 ? 38.367 -29.915 15.830 1.00 36.44 456 CYS A C 1
ATOM 3480 O O . CYS A 1 456 ? 38.831 -28.856 16.247 1.00 36.44 456 CYS A O 1
ATOM 3482 N N . VAL A 1 457 ? 38.995 -30.692 14.949 1.00 35.59 457 VAL A N 1
ATOM 3483 C CA . VAL A 1 457 ? 40.144 -30.266 14.147 1.00 35.59 457 VAL A CA 1
ATOM 3484 C C . VAL A 1 457 ? 39.583 -29.582 12.905 1.00 35.59 457 VAL A C 1
ATOM 3486 O O . VAL A 1 457 ? 38.820 -30.193 12.163 1.00 35.59 457 VAL A O 1
ATOM 3489 N N . ILE A 1 458 ? 39.929 -28.311 12.713 1.00 34.88 458 ILE A N 1
ATOM 3490 C CA . ILE A 1 458 ? 39.673 -27.577 11.472 1.00 34.88 458 ILE A CA 1
ATOM 3491 C C . ILE A 1 458 ? 40.813 -27.936 10.514 1.00 34.88 458 ILE A C 1
ATOM 3493 O O . ILE A 1 458 ? 41.981 -27.751 10.867 1.00 34.88 458 ILE A O 1
ATOM 3497 N N . GLN A 1 459 ? 40.471 -28.469 9.342 1.00 37.59 459 GLN A N 1
ATOM 3498 C CA . GLN A 1 459 ? 41.346 -28.535 8.170 1.00 37.59 459 GLN A CA 1
ATOM 3499 C C . GLN A 1 459 ? 40.793 -27.623 7.087 1.00 37.59 459 GLN A C 1
ATOM 3501 O O . GLN A 1 459 ? 39.550 -27.614 6.930 1.00 37.59 459 GLN A O 1
#

Sequence (459 aa):
MASPPSTSPAIALSPRELRRYLLDDRREYVAKPSAYAPTWRHETHPLQDQLRTLEAKLHAVKYARERLEFVASPGKATGVTASSPHQALDITTRVALSACSSPEWVNAGGISVLSGPEELLFTFLSPAELVAASEVCRRWNALARDNRLWEPLLVTPVEQYPLRRLLGLDHVRVPAIQVYAMFVEMLKELVIVAQTSSDQELASSAELYSVDLSSVELPTSVLLQELRPLVALTHLRLPRQLARDDNLEYFIAALCCTEFLPSLRVMDDEVRPALDQLEAAYSAQLRMGQTQKQSGPPQRLAIALSIESSIASRMAPRSPTGSSGDELALKFLFANQDGKHVVLRFPKSTSVASVKAELMRNWPADVSPTEDPATIRLICMGRGMLQDSQTLEACKIPSFDTHPTPVNVSVNRRSSTTTGVSTRTASGARQSQQATGGNAGAASSSSSSSTPGCVCVIQ

Foldseek 3Di:
DDDPPPDDPDPPDALVRLLCLLPVVPVDPPPDPPPPDPPPPDDDDVLVVVLVSLVSLLVLLVVVVVQADADADPPPPPDDPDDDDPDDPPVPDDDDDDDDDDDPPPDDDDPVVDPDPVLVVLLPDDLVRLVVQLPPDVVSVVSSQPLVSQQQVCADPPPGHRLCVVVVNPPPPDRSNVSVVVVVVVLVVQVVVQVPVPPPDDDDDPQAGAHACQVPDDQLVSVQVSQLVVLSHAHYEHHLVCLPQSNVSVVSSQVSPCSRNVNHHYYHNSNVVSSVVSSVVSVVVSVVSVVCVPQPPVVVVVVVVVVVVVVCVVDPDPDDPDDPVQKAWEWEDEPPDPPDIDIDIDGQQDFPLVVLVVCLVVPDPPDDGDPDSVQKWKAFDPLGTGDRRDGNVRSVQDGDPPDHGYIYIYGRDDPPDPPPPDDDDDDDDDDDDDDDDDDDDDDDDDDDDDDDDDDDDDD

Secondary structure (DSSP, 8-state):
-PPPP--PPP----HHHHHHHHHHHHH-------TT----SSPPPHHHHHHHHHHHHHHHHHHHHHH-EEE--GGG----------------------------TTS--SGGG--SHHHHHHTTS-HHHHHHHTTT-HHHHHHHT-HHHHGGGSB-TTT--BHHHHTT-TTS---HHHHHHHHHHHHHHHHHHHHHTTTTS-SS----EEEE-TT----HHHHHHHHTT-TTEEEEEPPGGGGSHHHHHHHHHHHTSTTSSTT--EEEGGGHHHHHHHHHHHHHHHHHHHHHHHS-HHHHHHHHHHHHHHHHHTS---------TTEEEEEEEETT-TT-EEEEEEETT-BHHHHHHHHHHT--TTSPPPS-GGGEEEEETTS-BPPTTSBTTTTTPPP-SSSPEEEEEEE------------------------------------------------

Organism: Pythium insidiosum (NCBI:txid114742)

Radius of gyration: 32.56 Å; chains: 1; bounding box: 74×85×96 Å

pLDDT: mean 73.62, std 23.16, range [22.86, 98.44]

InterPro domains:
  IPR001810 F-box domain [PF12937] (122-151)
  IPR001810 F-box domain [PS50181] (121-153)
  IPR029071 Ubiquitin-like domain superfamily [SSF54236] (322-402)
  IPR036047 F-box-like domain superfamily [SSF81383] (121-166)
  IPR039540 UBL3-like, ubiquitin domain [PF13881] (326-431)